Protein AF-A0A7Y9LDD2-F1 (afdb_monomer_lite)

Structure (mmCIF, N/CA/C/O backbone):
data_AF-A0A7Y9LDD2-F1
#
_entry.id   AF-A0A7Y9LDD2-F1
#
loop_
_atom_site.group_PDB
_atom_site.id
_atom_site.type_symbol
_atom_site.label_atom_id
_atom_site.label_alt_id
_atom_site.label_comp_id
_atom_site.label_asym_id
_atom_site.label_entity_id
_atom_site.label_seq_id
_atom_site.pdbx_PDB_ins_code
_atom_site.Cartn_x
_atom_site.Cartn_y
_atom_site.Cartn_z
_atom_site.occupancy
_atom_site.B_iso_or_equiv
_atom_site.auth_seq_id
_atom_site.auth_comp_id
_atom_site.auth_asym_id
_atom_site.auth_atom_id
_atom_site.pdbx_PDB_model_num
ATOM 1 N N . MET A 1 1 ? -40.915 -63.382 -22.129 1.00 34.09 1 MET A N 1
ATOM 2 C CA . MET A 1 1 ? -40.781 -64.691 -22.803 1.00 34.09 1 MET A CA 1
ATOM 3 C C . MET A 1 1 ? -39.495 -65.340 -22.331 1.00 34.09 1 MET A C 1
ATOM 5 O O . MET A 1 1 ? -38.570 -64.582 -22.106 1.00 34.09 1 MET A O 1
ATOM 9 N N . GLN A 1 2 ? -39.507 -66.670 -22.183 1.00 34.66 2 GLN A N 1
ATOM 10 C CA . GLN A 1 2 ? -38.387 -67.631 -22.250 1.00 34.66 2 GLN A CA 1
ATOM 11 C C . GLN A 1 2 ? -37.032 -67.274 -21.598 1.00 34.66 2 GLN A C 1
ATOM 13 O O . GLN A 1 2 ? -36.437 -66.256 -21.909 1.00 34.66 2 GLN A O 1
ATOM 18 N N . GLU A 1 3 ? -36.409 -68.108 -20.766 1.00 39.47 3 GLU A N 1
ATOM 19 C CA . GLU A 1 3 ? -36.768 -69.385 -20.114 1.00 39.47 3 GLU A CA 1
ATOM 20 C C . GLU A 1 3 ? -35.786 -69.539 -18.904 1.00 39.47 3 GLU A C 1
ATOM 22 O O . GLU A 1 3 ? -34.962 -68.657 -18.679 1.00 39.47 3 GLU A O 1
ATOM 27 N N . LEU A 1 4 ? -35.786 -70.545 -18.023 1.00 38.94 4 LEU A N 1
ATOM 28 C CA . LEU A 1 4 ? -36.406 -71.869 -18.070 1.00 38.94 4 LEU A CA 1
ATOM 29 C C . LEU A 1 4 ? -37.027 -72.250 -16.699 1.00 38.94 4 LEU A C 1
ATOM 31 O O . LEU A 1 4 ? -37.957 -71.597 -16.231 1.00 38.94 4 LEU A O 1
ATOM 35 N N . ARG A 1 5 ? -36.569 -73.349 -16.088 1.00 42.34 5 ARG A N 1
ATOM 36 C CA . ARG A 1 5 ? -37.028 -74.041 -14.862 1.00 42.34 5 ARG A CA 1
ATOM 37 C C . ARG A 1 5 ? -35.803 -74.786 -14.284 1.00 42.34 5 ARG A C 1
ATOM 39 O O . ARG A 1 5 ? -34.870 -75.036 -15.035 1.00 42.34 5 ARG A O 1
ATOM 46 N N . GLY A 1 6 ? -35.729 -75.235 -13.028 1.00 31.44 6 GLY A N 1
ATOM 47 C CA . GLY A 1 6 ? -36.711 -75.326 -11.937 1.00 31.44 6 GLY A CA 1
ATOM 48 C C . GLY A 1 6 ? -36.267 -76.395 -10.910 1.00 31.44 6 GLY A C 1
ATOM 49 O O . GLY A 1 6 ? -35.075 -76.677 -10.836 1.00 31.44 6 GLY A O 1
ATOM 50 N N . ARG A 1 7 ? -37.233 -77.049 -10.221 1.00 35.72 7 ARG A N 1
ATOM 51 C CA . ARG A 1 7 ? -37.098 -77.943 -9.024 1.00 35.72 7 ARG A CA 1
ATOM 52 C C . ARG A 1 7 ? -36.865 -77.133 -7.726 1.00 35.72 7 ARG A C 1
ATOM 54 O O . ARG A 1 7 ? -35.980 -76.298 -7.728 1.00 35.72 7 ARG A O 1
ATOM 61 N N . LEU A 1 8 ? -37.565 -77.269 -6.587 1.00 39.38 8 LEU A N 1
ATOM 62 C CA . LEU A 1 8 ? -38.713 -78.058 -6.061 1.00 39.38 8 LEU A CA 1
ATOM 63 C C . LEU A 1 8 ? -39.385 -77.205 -4.932 1.00 39.38 8 LEU A C 1
ATOM 65 O O . LEU A 1 8 ? -38.798 -76.215 -4.516 1.00 39.38 8 LEU A O 1
ATOM 69 N N . GLY A 1 9 ? -40.566 -77.487 -4.356 1.00 33.19 9 GLY A N 1
ATOM 70 C CA . GLY A 1 9 ? -41.577 -78.512 -4.655 1.00 33.19 9 GLY A CA 1
ATOM 71 C C . GLY A 1 9 ? -42.635 -78.703 -3.537 1.00 33.19 9 GLY A C 1
ATOM 72 O O . GLY A 1 9 ? -42.446 -79.558 -2.683 1.00 33.19 9 GLY A O 1
ATOM 73 N N . ARG A 1 10 ? -43.785 -77.999 -3.631 1.00 38.56 10 ARG A N 1
ATOM 74 C CA . ARG A 1 10 ? -45.000 -78.041 -2.756 1.00 38.56 10 ARG A CA 1
ATOM 75 C C . ARG A 1 10 ? -44.908 -77.421 -1.332 1.00 38.56 10 ARG A C 1
ATOM 77 O O . ARG A 1 10 ? -43.818 -77.314 -0.784 1.00 38.56 10 ARG A O 1
ATOM 84 N N . PRO A 1 11 ? -46.045 -76.945 -0.763 1.00 37.41 11 PRO A N 1
ATOM 85 C CA . PRO A 1 11 ? -46.070 -76.122 0.453 1.00 37.41 11 PRO A CA 1
ATOM 86 C C . PRO A 1 11 ? -46.258 -76.945 1.738 1.00 37.41 11 PRO A C 1
ATOM 88 O O . PRO A 1 11 ? -46.932 -77.974 1.725 1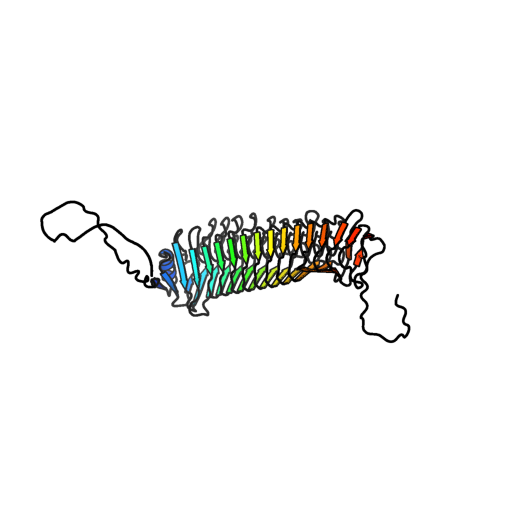.00 37.41 11 PRO A O 1
ATOM 91 N N . LEU A 1 12 ? -45.746 -76.436 2.863 1.00 34.31 12 LEU A N 1
ATOM 92 C CA . LEU A 1 12 ? -45.986 -76.981 4.203 1.00 34.31 12 LEU A CA 1
ATOM 93 C C . LEU A 1 12 ? -46.459 -75.887 5.168 1.00 34.31 12 LEU A C 1
ATOM 95 O O . LEU A 1 12 ? -46.076 -74.723 5.067 1.00 34.31 12 LEU A O 1
ATOM 99 N N . THR A 1 13 ? -47.384 -76.272 6.044 1.00 36.00 13 THR A N 1
ATOM 100 C CA . THR A 1 13 ? -48.327 -75.378 6.725 1.00 36.00 13 THR A CA 1
ATOM 101 C C . THR A 1 13 ? -47.868 -74.886 8.097 1.00 36.00 13 THR A C 1
ATOM 103 O O . THR A 1 13 ? -47.058 -75.506 8.778 1.00 36.00 13 THR A O 1
ATOM 106 N N . LEU A 1 14 ? -48.464 -73.769 8.516 1.00 32.91 14 LEU A N 1
ATOM 107 C CA . LEU A 1 14 ? -48.202 -73.055 9.764 1.00 32.91 14 LEU A CA 1
ATOM 108 C C . LEU A 1 14 ? -48.470 -73.888 11.043 1.00 32.91 14 LEU A C 1
ATOM 110 O O . LEU A 1 14 ? -49.419 -74.669 11.083 1.00 32.91 14 LEU A O 1
ATOM 114 N N . ARG A 1 15 ? -47.740 -73.542 12.122 1.00 34.16 15 ARG A N 1
ATOM 115 C CA . ARG A 1 15 ? -47.874 -73.943 13.551 1.00 34.16 15 ARG A CA 1
ATOM 116 C C . ARG A 1 15 ? -47.126 -75.209 14.019 1.00 34.16 15 ARG A C 1
ATOM 118 O O . ARG A 1 15 ? -47.707 -76.290 14.045 1.00 34.16 15 ARG A O 1
ATOM 125 N N . LYS A 1 16 ? -45.961 -75.010 14.664 1.00 34.34 16 LYS A N 1
ATOM 126 C CA . LYS A 1 16 ? -45.810 -75.122 16.142 1.00 34.34 16 LYS A CA 1
ATOM 127 C C . LYS A 1 16 ? -44.387 -74.783 16.651 1.00 34.34 16 LYS A C 1
ATOM 129 O O . LYS A 1 16 ? -43.424 -75.366 16.185 1.00 34.34 16 LYS A O 1
ATOM 134 N N . LEU A 1 17 ? -44.358 -73.963 17.712 1.00 31.88 17 LEU A N 1
ATOM 135 C CA . LEU A 1 17 ? -43.363 -73.875 18.805 1.00 31.88 17 LEU A CA 1
ATOM 136 C C . LEU A 1 17 ? -41.950 -73.272 18.549 1.00 31.88 17 LEU A C 1
ATOM 138 O O . LEU A 1 17 ? -41.304 -73.483 17.534 1.00 31.88 17 LEU A O 1
ATOM 142 N N . TRP A 1 18 ? -41.553 -72.459 19.536 1.00 28.06 18 TRP A N 1
ATOM 143 C CA . TRP A 1 18 ? -40.395 -71.556 19.724 1.00 28.06 18 TRP A CA 1
ATOM 144 C C . TRP A 1 18 ? -39.045 -72.241 20.071 1.00 28.06 18 TRP A C 1
ATOM 146 O O . TRP A 1 18 ? -39.078 -73.427 20.393 1.00 28.06 18 TRP A O 1
ATOM 156 N N . PRO A 1 19 ? -37.916 -71.500 20.264 1.00 45.41 19 PRO A N 1
ATOM 157 C CA . PRO A 1 19 ? -37.474 -70.200 19.705 1.00 45.41 19 PRO A CA 1
ATOM 158 C C . PRO A 1 19 ? -35.994 -70.222 19.199 1.00 45.41 19 PRO A C 1
ATOM 160 O O . PRO A 1 19 ? -35.376 -71.274 19.106 1.00 45.41 19 PRO A O 1
ATOM 163 N N . VAL A 1 20 ? -35.422 -69.018 18.996 1.00 29.47 20 VAL A N 1
ATOM 164 C CA . VAL A 1 20 ? -34.000 -68.623 18.795 1.00 29.47 20 VAL A CA 1
ATOM 165 C C . VAL A 1 20 ? -33.635 -68.249 17.352 1.00 29.47 20 VAL A C 1
ATOM 167 O O . VAL A 1 20 ? -33.119 -69.056 16.592 1.00 29.47 20 VAL A O 1
ATOM 170 N N . LEU A 1 21 ? -33.801 -66.965 17.014 1.00 30.72 21 LEU A N 1
ATOM 171 C CA . LEU A 1 21 ? -32.656 -66.049 16.884 1.00 30.72 21 LEU A CA 1
ATOM 172 C C . LEU A 1 21 ? -33.151 -64.593 16.873 1.00 30.72 21 LEU A C 1
ATOM 174 O O . LEU A 1 21 ? -34.070 -64.249 16.133 1.00 30.72 21 LEU A O 1
ATOM 178 N N . ALA A 1 22 ? -32.548 -63.741 17.700 1.00 30.97 22 ALA A N 1
ATOM 179 C CA . ALA A 1 22 ? -32.818 -62.309 17.704 1.00 30.97 22 ALA A CA 1
ATOM 180 C C . ALA A 1 22 ? -31.810 -61.583 16.803 1.00 30.97 22 ALA A C 1
ATOM 182 O O . ALA A 1 22 ? -30.605 -61.708 17.007 1.00 30.97 22 ALA A O 1
ATOM 183 N N . ALA A 1 23 ? -32.305 -60.787 15.858 1.00 31.83 23 ALA A N 1
ATOM 184 C CA . ALA A 1 23 ? -31.562 -59.704 15.220 1.00 31.83 23 ALA A CA 1
ATOM 185 C C . ALA A 1 23 ? -32.579 -58.647 14.767 1.00 31.83 23 ALA A C 1
ATOM 187 O O . ALA A 1 23 ? -33.417 -58.909 13.905 1.00 31.83 23 ALA A O 1
ATOM 188 N N . ALA A 1 24 ? -32.570 -57.482 15.412 1.00 30.17 24 ALA A N 1
ATOM 189 C CA . ALA A 1 24 ? -33.562 -56.441 15.173 1.00 30.17 24 ALA A CA 1
ATOM 190 C C . ALA A 1 24 ? -33.234 -55.625 13.913 1.00 30.17 24 ALA A C 1
ATOM 192 O O . ALA A 1 24 ? -32.124 -55.115 13.784 1.00 30.17 24 ALA A O 1
ATOM 193 N N . LEU A 1 25 ? -34.228 -55.408 13.046 1.00 30.27 25 LEU A N 1
ATOM 194 C CA . LEU A 1 25 ? -34.253 -54.249 12.151 1.00 30.27 25 LEU A CA 1
ATOM 195 C C . LEU A 1 25 ? -35.242 -53.225 12.715 1.00 30.27 25 LEU A C 1
ATOM 197 O O . LEU A 1 25 ? -36.439 -53.279 12.441 1.00 30.27 25 LEU A O 1
ATOM 201 N N . LEU A 1 26 ? -34.727 -52.293 13.517 1.00 32.34 26 LEU A N 1
ATOM 202 C CA . LEU A 1 26 ? -35.462 -51.096 13.911 1.00 32.34 26 LEU A CA 1
ATOM 203 C C . LEU A 1 26 ? -35.091 -49.974 12.931 1.00 32.34 26 LEU A C 1
ATOM 205 O O . LEU A 1 26 ? -34.050 -49.334 13.070 1.00 32.34 26 LEU A O 1
ATOM 209 N N . THR A 1 27 ? -35.916 -49.742 11.910 1.00 37.72 27 THR A N 1
ATOM 210 C CA . THR A 1 27 ? -35.737 -48.597 11.006 1.00 37.72 27 THR A CA 1
ATOM 211 C C . THR A 1 27 ? -36.179 -47.320 11.714 1.00 37.72 27 THR A C 1
ATOM 213 O O . THR A 1 27 ? -37.348 -46.936 11.651 1.00 37.72 27 THR A O 1
ATOM 216 N N . ALA A 1 28 ? -35.250 -46.661 12.406 1.00 37.09 28 ALA A N 1
ATOM 217 C CA . ALA A 1 28 ? -35.477 -45.330 12.950 1.00 37.09 28 ALA A CA 1
ATOM 218 C C . ALA A 1 28 ? -35.591 -44.321 11.796 1.00 37.09 28 ALA A C 1
ATOM 220 O O . ALA A 1 28 ? -34.595 -43.975 11.161 1.00 37.09 28 ALA A O 1
ATOM 221 N N . ALA A 1 29 ? -36.806 -43.846 11.522 1.00 35.34 29 ALA A N 1
ATOM 222 C CA . ALA A 1 29 ? -37.019 -42.720 10.625 1.00 35.34 29 ALA A CA 1
ATOM 223 C C . ALA A 1 29 ? -36.535 -41.436 11.317 1.00 35.34 29 ALA A C 1
ATOM 225 O O . ALA A 1 29 ? -37.222 -40.887 12.178 1.00 35.34 29 ALA A O 1
ATOM 226 N N . TRP A 1 30 ? -35.339 -40.967 10.955 1.00 33.81 30 TRP A N 1
ATOM 227 C CA . TRP A 1 30 ? -34.840 -39.664 11.389 1.00 33.81 30 TRP A CA 1
ATOM 228 C C . TRP A 1 30 ? -35.627 -38.570 10.666 1.00 33.81 30 TRP A C 1
ATOM 230 O O . TRP A 1 30 ? -35.305 -38.193 9.539 1.00 33.81 30 TRP A O 1
ATOM 240 N N . ILE A 1 31 ? -36.669 -38.055 11.320 1.00 42.62 31 ILE A N 1
ATOM 241 C CA . ILE A 1 31 ? -37.294 -36.796 10.921 1.00 42.62 31 ILE A CA 1
ATOM 242 C C . ILE A 1 31 ? -36.278 -35.695 11.230 1.00 42.62 31 ILE A C 1
ATOM 244 O O . ILE A 1 31 ? -36.162 -35.245 12.369 1.00 42.62 31 ILE A O 1
ATOM 248 N N . ILE A 1 32 ? -35.528 -35.278 10.210 1.00 44.50 32 ILE A N 1
ATOM 249 C CA . ILE A 1 32 ? -34.718 -34.063 10.272 1.00 44.50 32 ILE A CA 1
ATOM 250 C C . ILE A 1 32 ? -35.699 -32.890 10.272 1.00 44.50 32 ILE A C 1
ATOM 252 O O . ILE A 1 32 ? -36.109 -32.397 9.222 1.00 44.50 32 ILE A O 1
ATOM 256 N N . LEU A 1 33 ? -36.106 -32.465 11.467 1.00 42.22 33 LEU A N 1
ATOM 257 C CA . LEU A 1 33 ? -36.669 -31.135 11.646 1.00 42.22 33 LEU A CA 1
ATOM 258 C C . LEU A 1 33 ? -35.574 -30.133 11.246 1.00 42.22 33 LEU A C 1
ATOM 260 O O . LEU A 1 33 ? -34.452 -30.259 11.748 1.00 42.22 33 LEU A O 1
ATOM 264 N N . PRO A 1 34 ? -35.845 -29.162 10.354 1.00 44.84 34 PRO A N 1
ATOM 265 C CA . PRO A 1 34 ? -34.899 -28.080 10.136 1.00 44.84 34 PRO A CA 1
ATOM 266 C C . PRO A 1 34 ? -34.687 -27.377 11.477 1.00 44.84 34 PRO A C 1
ATOM 268 O O . PRO A 1 34 ? -35.655 -27.081 12.181 1.00 44.84 34 PRO A O 1
ATOM 271 N N . ALA A 1 35 ? -33.429 -27.137 11.845 1.00 37.84 35 ALA A N 1
ATOM 272 C CA . ALA A 1 35 ? -33.131 -26.350 13.030 1.00 37.84 35 ALA A CA 1
ATOM 273 C C . ALA A 1 35 ? -33.795 -24.977 12.864 1.00 37.84 35 ALA A C 1
ATOM 275 O O . ALA A 1 35 ? -33.492 -24.255 11.911 1.00 37.84 35 ALA A O 1
ATOM 276 N N . SER A 1 36 ? -34.722 -24.640 13.764 1.00 41.97 36 SER A N 1
ATOM 277 C CA . SER A 1 36 ? -35.306 -23.301 13.817 1.00 41.97 36 SER A CA 1
ATOM 278 C C . SER A 1 36 ? -34.171 -22.277 13.865 1.00 41.97 36 SER A C 1
ATOM 280 O O . SER A 1 36 ? -33.207 -22.509 14.602 1.00 41.97 36 SER A O 1
ATOM 282 N N . PRO A 1 37 ? -34.251 -21.158 13.122 1.00 47.28 37 PRO A N 1
ATOM 283 C CA . PRO A 1 37 ? -33.231 -20.126 13.209 1.00 47.28 37 PRO A CA 1
ATOM 284 C C . PRO A 1 37 ? -33.139 -19.661 14.661 1.00 47.28 37 PRO A C 1
ATOM 286 O O . PRO A 1 37 ? -34.115 -19.160 15.226 1.00 47.28 37 PRO A O 1
ATOM 289 N N . VAL A 1 38 ? -31.973 -19.862 15.275 1.00 46.44 38 VAL A N 1
ATOM 290 C CA . VAL A 1 38 ? -31.683 -19.324 16.601 1.00 46.44 38 VAL A CA 1
ATOM 291 C C . VAL A 1 38 ? -31.634 -17.811 16.439 1.00 46.44 38 VAL A C 1
ATOM 293 O O . VAL A 1 38 ? -30.690 -17.270 15.866 1.00 46.44 38 VAL A O 1
ATOM 296 N N . ILE A 1 39 ? -32.684 -17.127 16.894 1.00 55.47 39 ILE A N 1
ATOM 297 C CA . ILE A 1 39 ? -32.680 -15.670 16.985 1.00 55.47 39 ILE A CA 1
ATOM 298 C C . ILE A 1 39 ? -31.628 -15.317 18.036 1.00 55.47 39 ILE A C 1
ATOM 300 O O . ILE A 1 39 ? -31.827 -15.583 19.221 1.00 55.47 39 ILE A O 1
ATOM 304 N N . ALA A 1 40 ? -30.502 -14.761 17.586 1.00 62.97 40 ALA A N 1
ATOM 305 C CA . ALA A 1 40 ? -29.425 -14.317 18.461 1.00 62.97 40 ALA A CA 1
ATOM 306 C C . ALA A 1 40 ? -29.975 -13.332 19.505 1.00 62.97 40 ALA A C 1
ATOM 308 O O . ALA A 1 40 ? -30.719 -12.403 19.167 1.00 62.97 40 ALA A O 1
ATOM 309 N N . ALA A 1 41 ? -29.627 -13.541 20.775 1.00 83.12 41 ALA A N 1
ATOM 310 C CA . ALA A 1 41 ? -30.179 -12.754 21.871 1.00 83.12 41 ALA A CA 1
ATOM 311 C C . ALA A 1 41 ? -29.767 -11.279 21.720 1.00 83.12 41 ALA A C 1
ATOM 313 O O . ALA A 1 41 ? -28.581 -10.964 21.663 1.00 83.12 41 ALA A O 1
ATOM 314 N N . THR A 1 42 ? -30.731 -10.361 21.638 1.00 90.50 42 THR A N 1
ATOM 315 C CA . THR A 1 42 ? -30.432 -8.924 21.533 1.00 90.50 42 THR A CA 1
ATOM 316 C C . THR A 1 42 ? -30.332 -8.313 22.927 1.00 90.50 42 THR A C 1
ATOM 318 O O . THR A 1 42 ? -31.253 -8.450 23.728 1.00 90.50 42 THR A O 1
ATOM 321 N N . THR A 1 43 ? -29.225 -7.625 23.199 1.00 96.00 43 THR A N 1
ATOM 322 C CA . THR A 1 43 ? -29.043 -6.746 24.359 1.00 96.00 43 THR A CA 1
ATOM 323 C C . THR A 1 43 ? -29.097 -5.308 23.867 1.00 96.00 43 THR A C 1
ATOM 325 O O . THR A 1 43 ? -28.219 -4.877 23.121 1.00 96.00 43 THR A O 1
ATOM 328 N N . GLU A 1 44 ? -30.140 -4.584 24.252 1.00 96.88 44 GLU A N 1
ATOM 329 C CA . GLU A 1 44 ? -30.282 -3.156 23.968 1.00 96.88 44 GLU A CA 1
ATOM 330 C C . GLU A 1 44 ? -29.464 -2.335 24.972 1.00 96.88 44 GLU A C 1
ATOM 332 O O . GLU A 1 44 ? -29.470 -2.639 26.166 1.00 96.88 44 GLU A O 1
ATOM 337 N N . VAL A 1 45 ? -28.743 -1.320 24.488 1.00 98.06 45 VAL A N 1
ATOM 338 C CA . VAL A 1 45 ? -27.908 -0.433 25.311 1.00 98.06 45 VAL A CA 1
ATOM 339 C C . VAL A 1 45 ? -28.091 1.028 24.891 1.00 98.06 45 VAL A C 1
ATOM 341 O O . VAL A 1 45 ? -28.018 1.352 23.704 1.00 98.06 45 VAL A O 1
ATOM 344 N N . GLY A 1 46 ? -28.320 1.911 25.866 1.00 97.81 46 GLY A N 1
ATOM 345 C CA . GLY A 1 46 ? -28.497 3.353 25.656 1.00 97.81 46 GLY A CA 1
ATOM 346 C C . GLY A 1 46 ? -27.478 4.218 26.405 1.00 97.81 46 GLY A C 1
ATOM 347 O O . GLY A 1 46 ? -27.497 5.440 26.274 1.00 97.81 46 GLY A O 1
ATOM 348 N N . THR A 1 47 ? -26.589 3.613 27.198 1.00 98.31 47 THR A N 1
ATOM 349 C CA . THR A 1 47 ? -25.603 4.316 28.035 1.00 98.31 47 THR A CA 1
ATOM 350 C C . THR A 1 47 ? -24.209 3.666 27.991 1.00 98.31 47 THR A C 1
ATOM 352 O O . THR A 1 47 ? -24.098 2.467 27.713 1.00 98.31 47 THR A O 1
ATOM 355 N N . PRO A 1 48 ? -23.127 4.405 28.324 1.00 98.31 48 PRO A N 1
ATOM 356 C CA . PRO A 1 48 ? -21.767 3.856 28.398 1.00 98.31 48 PRO A CA 1
ATOM 357 C C . PRO A 1 48 ? -21.633 2.622 29.302 1.00 98.31 48 PRO A C 1
ATOM 359 O O . PRO A 1 48 ? -20.982 1.650 28.926 1.00 98.31 48 PRO A O 1
ATOM 362 N N . GLY A 1 49 ? -22.281 2.633 30.473 1.00 97.94 49 GLY A N 1
ATOM 363 C CA . GLY A 1 49 ? -22.220 1.525 31.433 1.00 97.94 49 GLY A CA 1
ATOM 364 C C . GLY A 1 49 ? -22.957 0.269 30.961 1.00 97.94 49 GLY A C 1
ATOM 365 O O . GLY A 1 49 ? -22.470 -0.843 31.155 1.00 97.94 49 GLY A O 1
ATOM 366 N N . GLU A 1 50 ? -24.102 0.423 30.289 1.00 98.19 50 GLU A N 1
ATOM 367 C CA . GLU A 1 50 ? -24.807 -0.705 29.663 1.00 98.19 50 GLU A CA 1
ATOM 368 C C . GLU A 1 50 ? -23.985 -1.307 28.519 1.00 98.19 50 GLU A C 1
ATOM 370 O O . GLU A 1 50 ? -23.868 -2.529 28.431 1.00 98.19 50 GLU A O 1
ATOM 375 N N . LEU A 1 51 ? -23.365 -0.461 27.687 1.00 98.31 51 LEU A N 1
ATOM 376 C CA . LEU A 1 51 ? -22.478 -0.888 26.605 1.00 98.31 51 LEU A CA 1
ATOM 377 C C . LEU A 1 51 ? -21.276 -1.683 27.144 1.00 98.31 51 LEU A C 1
ATOM 379 O O . LEU A 1 51 ? -21.011 -2.784 26.657 1.00 98.31 51 LEU A O 1
ATOM 383 N N . ALA A 1 52 ? -20.593 -1.177 28.176 1.00 97.62 52 ALA A N 1
ATOM 384 C CA . ALA A 1 52 ? -19.478 -1.868 28.827 1.00 97.62 52 ALA A CA 1
ATOM 385 C C . ALA A 1 52 ? -19.914 -3.225 29.408 1.00 97.62 52 ALA A C 1
ATOM 387 O O . ALA A 1 52 ? -19.309 -4.262 29.119 1.00 97.62 52 ALA A O 1
ATOM 388 N N . ALA A 1 53 ? -21.025 -3.247 30.152 1.00 97.25 53 ALA A N 1
ATOM 389 C CA . ALA A 1 53 ? -21.565 -4.458 30.762 1.00 97.25 53 ALA A CA 1
ATOM 390 C C . ALA A 1 53 ? -22.054 -5.499 29.736 1.00 97.25 53 ALA A C 1
ATOM 392 O O . ALA A 1 53 ? -21.994 -6.700 30.017 1.00 97.25 53 ALA A O 1
ATOM 393 N N . ALA A 1 54 ? -22.537 -5.065 28.568 1.00 97.38 54 ALA A N 1
ATOM 394 C CA . ALA A 1 54 ? -22.920 -5.943 27.465 1.00 97.38 54 ALA A CA 1
ATOM 395 C C . ALA A 1 54 ? -21.685 -6.549 26.777 1.00 97.38 54 ALA A C 1
ATOM 397 O O . ALA A 1 54 ? -21.619 -7.766 26.600 1.00 97.38 54 ALA A O 1
ATOM 398 N N . PHE A 1 55 ? -20.670 -5.733 26.470 1.00 97.12 55 PHE A N 1
ATOM 399 C CA . PHE A 1 55 ? -19.405 -6.197 25.887 1.00 97.12 55 PHE A CA 1
ATOM 400 C C . PHE A 1 55 ? -18.663 -7.178 26.806 1.00 97.12 55 PHE A C 1
ATOM 402 O O . PHE A 1 55 ? -18.273 -8.257 26.359 1.00 97.12 55 PHE A O 1
ATOM 409 N N . GLY A 1 56 ? -18.566 -6.879 28.106 1.00 95.12 56 GLY A N 1
ATOM 410 C CA . GLY A 1 56 ? -17.930 -7.756 29.097 1.00 95.12 56 GLY A CA 1
ATOM 411 C C . GLY A 1 56 ? -18.621 -9.115 29.297 1.00 95.12 56 GLY A C 1
ATOM 412 O O . GLY A 1 56 ? -18.022 -10.034 29.858 1.00 95.12 56 GLY A O 1
ATOM 413 N N . LYS A 1 57 ? -19.866 -9.271 28.823 1.00 93.38 57 LYS A N 1
ATOM 414 C CA . LYS A 1 57 ? -20.644 -10.525 28.856 1.00 93.38 57 LYS A CA 1
ATOM 415 C C . LYS A 1 57 ? -20.793 -11.193 27.487 1.00 93.38 57 LYS A C 1
ATOM 417 O O . LYS A 1 57 ? -21.351 -12.289 27.425 1.00 93.38 57 LYS A O 1
ATOM 422 N N . ALA A 1 58 ? -20.318 -10.560 26.415 1.00 91.38 58 ALA A N 1
ATOM 423 C CA . ALA A 1 58 ? -20.474 -11.057 25.056 1.00 91.38 58 ALA A CA 1
ATOM 424 C C . ALA A 1 58 ? -19.864 -12.461 24.895 1.00 91.38 58 ALA A C 1
ATOM 426 O O . ALA A 1 58 ? -18.850 -12.800 25.513 1.00 91.38 58 ALA A O 1
ATOM 427 N N . ASN A 1 59 ? -20.508 -13.309 24.093 1.00 87.50 59 ASN A N 1
ATOM 428 C CA . ASN A 1 59 ? -20.132 -14.714 23.939 1.00 87.50 59 ASN A CA 1
ATOM 429 C C . ASN A 1 59 ? -20.352 -15.298 22.532 1.00 87.50 59 ASN A C 1
ATOM 431 O O . ASN A 1 59 ? -20.173 -16.501 22.373 1.00 87.50 59 ASN A O 1
ATOM 435 N N . GLY A 1 60 ? -20.700 -14.473 21.541 1.00 81.69 60 GLY A N 1
ATOM 436 C CA . GLY A 1 60 ? -21.038 -14.879 20.170 1.00 81.69 60 GLY A CA 1
ATOM 437 C C . GLY A 1 60 ? -22.519 -15.199 19.925 1.00 81.69 60 GLY A C 1
ATOM 438 O O . GLY A 1 60 ? -22.972 -15.108 18.789 1.00 81.69 60 GLY A O 1
ATOM 439 N N . ASP A 1 61 ? -23.310 -15.482 20.966 1.00 81.88 61 ASP A N 1
ATOM 440 C CA . ASP A 1 61 ? -24.709 -15.930 20.818 1.00 81.88 61 ASP A CA 1
ATOM 441 C C . ASP A 1 61 ? -25.724 -14.770 20.684 1.00 81.88 61 ASP A C 1
ATOM 443 O O . ASP A 1 61 ? -26.943 -14.980 20.685 1.00 81.88 61 ASP A O 1
ATOM 447 N N . GLY A 1 62 ? -25.243 -13.524 20.617 1.00 89.50 62 GLY A N 1
ATOM 448 C CA . GLY A 1 62 ? -26.070 -12.331 20.777 1.00 89.50 62 GLY A CA 1
ATOM 449 C C . GLY A 1 62 ? -25.526 -11.060 20.130 1.00 89.50 62 GLY A C 1
ATOM 450 O O . GLY A 1 62 ? -24.383 -10.988 19.684 1.00 89.50 62 GLY A O 1
ATOM 451 N N . VAL A 1 63 ? -26.390 -10.047 20.089 1.00 96.31 63 VAL A N 1
ATOM 452 C CA . VAL A 1 63 ? -26.177 -8.746 19.444 1.00 96.31 63 VAL A CA 1
ATOM 453 C C . VAL A 1 63 ? -26.271 -7.646 20.495 1.00 96.31 63 VAL A C 1
ATOM 455 O O . VAL A 1 63 ? -27.287 -7.543 21.178 1.00 96.31 63 VAL A O 1
ATOM 458 N N . VAL A 1 64 ? -25.249 -6.801 20.592 1.00 97.94 64 VAL A N 1
ATOM 459 C CA . VAL A 1 64 ? -25.288 -5.547 21.351 1.00 97.94 64 VAL A CA 1
ATOM 460 C C . VAL A 1 64 ? -25.818 -4.466 20.413 1.00 97.94 64 VAL A C 1
ATOM 462 O O . VAL A 1 64 ? -25.144 -4.103 19.450 1.00 97.94 64 VAL A O 1
ATOM 465 N N . ARG A 1 65 ? -27.044 -3.997 20.653 1.00 97.88 65 ARG A N 1
ATOM 466 C CA . ARG A 1 65 ? -27.756 -3.039 19.798 1.00 97.88 65 ARG A CA 1
ATOM 467 C C . ARG A 1 65 ? -27.868 -1.685 20.485 1.00 97.88 65 ARG A C 1
ATOM 469 O O . ARG A 1 65 ? -28.344 -1.617 21.617 1.00 97.88 65 ARG A O 1
ATOM 476 N N . LEU A 1 66 ? -27.487 -0.621 19.786 1.00 98.62 66 LEU A N 1
ATOM 477 C CA . LEU A 1 66 ? -27.656 0.742 20.286 1.00 98.62 66 LEU A CA 1
ATOM 478 C C . LEU A 1 66 ? -29.129 1.174 20.220 1.00 98.62 66 LEU A C 1
ATOM 480 O O . LEU A 1 66 ? -29.820 0.903 19.236 1.00 98.62 66 LEU A O 1
ATOM 484 N N . THR A 1 67 ? -29.602 1.871 21.250 1.00 98.38 67 THR A N 1
ATOM 485 C CA . THR A 1 67 ? -30.935 2.514 21.276 1.00 98.38 67 THR A CA 1
ATOM 486 C C . THR A 1 67 ? -30.872 4.035 21.430 1.00 98.38 67 THR A C 1
ATOM 488 O O . THR A 1 67 ? -31.903 4.708 21.454 1.00 98.38 67 THR A O 1
ATOM 491 N N . ALA A 1 68 ? -29.659 4.576 21.540 1.00 98.44 68 ALA A N 1
ATOM 492 C CA . ALA A 1 68 ? -29.349 5.994 21.601 1.00 98.44 68 ALA A CA 1
ATOM 493 C C . ALA A 1 68 ? -27.911 6.225 21.114 1.00 98.44 68 ALA A C 1
ATOM 495 O O . ALA A 1 68 ? -27.117 5.284 21.017 1.00 98.44 68 ALA A O 1
ATOM 496 N N . ASP A 1 69 ? -27.564 7.486 20.867 1.00 98.81 69 ASP A N 1
ATOM 497 C CA . ASP A 1 69 ? -26.174 7.883 20.655 1.00 98.81 69 ASP A CA 1
ATOM 498 C C . ASP A 1 69 ? -25.408 7.804 21.986 1.00 98.81 69 ASP A C 1
ATOM 500 O O . ASP A 1 69 ? -25.879 8.285 23.019 1.00 98.81 69 ASP A O 1
ATOM 504 N N . ILE A 1 70 ? -24.214 7.209 21.972 1.00 98.81 70 ILE A N 1
ATOM 505 C CA . ILE A 1 70 ? -23.399 6.958 23.166 1.00 98.81 70 ILE A CA 1
ATOM 506 C C . ILE A 1 70 ? -22.025 7.609 22.996 1.00 98.81 70 ILE A C 1
ATOM 508 O O . ILE A 1 70 ? -21.350 7.435 21.984 1.00 98.81 70 ILE A O 1
ATOM 512 N N . THR A 1 71 ? -21.576 8.331 24.023 1.00 98.69 71 THR A N 1
ATOM 513 C CA . THR A 1 71 ? -20.195 8.822 24.132 1.00 98.69 71 THR A CA 1
ATOM 514 C C . THR A 1 71 ? -19.544 8.217 25.366 1.00 98.69 71 THR A C 1
ATOM 516 O O . THR A 1 71 ? -20.015 8.433 26.479 1.00 98.69 71 THR A O 1
ATOM 519 N N . VAL A 1 72 ? -18.466 7.466 25.157 1.00 98.62 72 VAL A N 1
ATOM 520 C CA . VAL A 1 72 ? -17.627 6.858 26.190 1.00 98.62 72 VAL A CA 1
ATOM 521 C C . VAL A 1 72 ? -16.310 7.626 26.249 1.00 98.62 72 VAL A C 1
ATOM 523 O O . VAL A 1 72 ? -15.602 7.760 25.249 1.00 98.62 72 VAL A O 1
ATOM 526 N N . THR A 1 73 ? -15.987 8.151 27.421 1.00 97.81 73 THR A N 1
ATOM 527 C CA . THR A 1 73 ? -14.800 8.968 27.681 1.00 97.81 73 THR A CA 1
ATOM 528 C C . THR A 1 73 ? -13.691 8.144 28.335 1.00 97.81 73 THR A C 1
ATOM 530 O O . THR A 1 73 ? -13.937 7.086 28.910 1.00 97.81 73 THR A O 1
ATOM 533 N N . ALA A 1 74 ? -12.465 8.673 28.358 1.00 95.44 74 ALA A N 1
ATOM 534 C CA . ALA A 1 74 ? -11.339 8.025 29.039 1.00 95.44 74 ALA A CA 1
ATOM 535 C C . ALA A 1 74 ? -11.540 7.838 30.565 1.00 95.44 74 ALA A C 1
ATOM 537 O O . ALA A 1 74 ? -10.774 7.107 31.194 1.00 95.44 74 ALA A O 1
ATOM 538 N N . THR A 1 75 ? -12.541 8.491 31.174 1.00 96.31 75 THR A N 1
ATOM 539 C CA . THR A 1 75 ? -12.901 8.315 32.593 1.00 96.31 75 THR A CA 1
ATOM 540 C C . THR A 1 75 ? -13.929 7.215 32.852 1.00 96.31 75 THR A C 1
ATOM 542 O O . THR A 1 75 ? -14.039 6.776 33.999 1.00 96.31 75 THR A O 1
ATOM 545 N N . ASP A 1 76 ? -14.633 6.745 31.820 1.00 97.06 76 ASP A N 1
ATOM 546 C CA . ASP A 1 76 ? -15.631 5.676 31.914 1.00 97.06 76 ASP A CA 1
ATOM 547 C C . ASP A 1 76 ? -14.977 4.279 31.999 1.00 97.06 76 ASP A C 1
ATOM 549 O O . ASP A 1 76 ? -13.750 4.135 32.085 1.00 97.06 76 ASP A O 1
ATOM 553 N N . GLU A 1 77 ? -15.797 3.227 32.024 1.00 96.00 77 GLU A N 1
ATOM 554 C CA . GLU A 1 77 ? -15.335 1.842 31.899 1.00 96.00 77 GLU A CA 1
ATOM 555 C C . GLU A 1 77 ? -14.925 1.537 30.447 1.00 96.00 77 GLU A C 1
ATOM 557 O O . GLU A 1 77 ? -15.565 1.983 29.494 1.00 96.00 77 GLU A O 1
ATOM 562 N N . ALA A 1 78 ? -13.839 0.782 30.265 1.00 95.62 78 ALA A N 1
ATOM 563 C CA . ALA A 1 78 ? -13.318 0.468 28.939 1.00 95.62 78 ALA A CA 1
ATOM 564 C C . ALA A 1 78 ? -14.240 -0.511 28.190 1.00 95.62 78 ALA A C 1
ATOM 566 O O . ALA A 1 78 ? -14.538 -1.599 28.685 1.00 95.62 78 ALA A O 1
ATOM 567 N N . ILE A 1 79 ? -14.637 -0.165 26.961 1.00 98.00 79 ILE A N 1
ATOM 568 C CA . ILE A 1 79 ? -15.434 -1.061 26.114 1.00 98.00 79 ILE A CA 1
ATOM 569 C C . ILE A 1 79 ? -14.502 -2.112 25.511 1.00 98.00 79 ILE A C 1
ATOM 571 O O . ILE A 1 79 ? -13.667 -1.798 24.662 1.00 98.00 79 ILE A O 1
ATOM 575 N N . MET A 1 80 ? -14.618 -3.361 25.963 1.00 96.81 80 MET A N 1
ATOM 576 C CA . MET A 1 80 ? -13.682 -4.429 25.611 1.00 96.81 80 MET A CA 1
ATOM 577 C C . MET A 1 80 ? -14.386 -5.778 25.466 1.00 96.81 80 MET A C 1
ATOM 579 O O . MET A 1 80 ? -15.126 -6.203 26.351 1.00 96.81 80 MET A O 1
ATOM 583 N N . VAL A 1 81 ? -14.107 -6.488 24.372 1.00 97.62 81 VAL A N 1
ATOM 584 C CA . VAL A 1 81 ? -14.499 -7.893 24.204 1.00 97.62 81 VAL A CA 1
ATOM 585 C C . VAL A 1 81 ? -13.523 -8.775 24.999 1.00 97.62 81 VAL A C 1
ATOM 587 O O . VAL A 1 81 ? -12.313 -8.685 24.771 1.00 97.62 81 VAL A O 1
ATOM 590 N N . PRO A 1 82 ? -13.983 -9.647 25.916 1.00 95.75 82 PRO A N 1
ATOM 591 C CA . PRO A 1 82 ? -13.084 -10.533 26.652 1.00 95.75 82 PRO A CA 1
ATOM 592 C C . PRO A 1 82 ? -12.352 -11.523 25.730 1.00 95.75 82 PRO A C 1
ATOM 594 O O . PRO A 1 82 ? -12.902 -12.009 24.741 1.00 95.75 82 PRO A O 1
ATOM 597 N N . ALA A 1 83 ? -11.113 -11.881 26.073 1.00 94.94 83 ALA A N 1
ATOM 598 C CA . ALA A 1 83 ? -10.343 -12.858 25.304 1.00 94.94 83 ALA A CA 1
ATOM 599 C C . ALA A 1 83 ? -11.069 -14.219 25.234 1.00 94.94 83 ALA A C 1
ATOM 601 O O . ALA A 1 83 ? -11.542 -14.745 26.243 1.00 94.94 83 ALA A O 1
ATOM 602 N N . GLY A 1 84 ? -11.150 -14.804 24.036 1.00 94.50 84 GLY A N 1
ATOM 603 C CA . GLY A 1 84 ? -11.905 -16.035 23.780 1.00 94.50 84 GLY A CA 1
ATOM 604 C C . GLY A 1 84 ? -13.418 -15.840 23.619 1.00 94.50 84 GLY A C 1
ATOM 605 O O . GLY A 1 84 ? -14.144 -16.833 23.624 1.00 94.50 84 GLY A O 1
ATOM 606 N N . ARG A 1 85 ? -13.903 -14.597 23.498 1.00 96.69 85 ARG A N 1
ATOM 607 C CA . ARG A 1 85 ? -15.310 -14.256 23.238 1.00 96.69 85 ARG A CA 1
ATOM 608 C C . ARG A 1 85 ? -15.486 -13.526 21.909 1.00 96.69 85 ARG A C 1
ATOM 610 O O . ARG A 1 85 ? -14.536 -12.962 21.371 1.00 96.69 85 ARG A O 1
ATOM 617 N N . GLU A 1 86 ? -16.720 -13.510 21.416 1.00 97.19 86 GLU A N 1
ATOM 618 C CA . GLU A 1 86 ? -17.142 -12.710 20.265 1.00 97.19 86 GLU A CA 1
ATOM 619 C C . GLU A 1 86 ? -18.247 -11.725 20.673 1.00 97.19 86 GLU A C 1
ATOM 621 O O . GLU A 1 86 ? -19.136 -12.077 21.452 1.00 97.19 86 GLU A O 1
ATOM 626 N N . ALA A 1 87 ? -18.189 -10.503 20.144 1.00 97.94 87 ALA A N 1
ATOM 627 C CA . ALA A 1 87 ? -19.242 -9.499 20.253 1.00 97.94 87 ALA A CA 1
ATOM 628 C C . ALA A 1 87 ? -19.724 -9.072 18.862 1.00 97.94 87 ALA A C 1
ATOM 630 O O . ALA A 1 87 ? -18.916 -8.843 17.960 1.00 97.94 87 ALA A O 1
ATOM 631 N N . VAL A 1 88 ? -21.039 -8.915 18.709 1.00 98.00 88 VAL A N 1
ATOM 632 C CA . VAL A 1 88 ? -21.664 -8.345 17.510 1.00 98.00 88 VAL A CA 1
ATOM 633 C C . VAL A 1 88 ? -22.282 -7.006 17.892 1.00 98.00 88 VAL A C 1
ATOM 635 O O . VAL A 1 88 ? -23.278 -6.976 18.611 1.00 98.00 88 VAL A O 1
ATOM 638 N N . LEU A 1 89 ? -21.681 -5.911 17.437 1.00 98.38 89 LEU A N 1
ATOM 639 C CA . LEU A 1 89 ? -22.173 -4.549 17.616 1.00 98.38 89 LEU A CA 1
ATOM 640 C C . LEU A 1 89 ? -23.072 -4.169 16.440 1.00 98.38 89 LEU A C 1
ATOM 642 O O . LEU A 1 89 ? -22.642 -4.218 15.288 1.00 98.38 89 LEU A O 1
ATOM 646 N N . ASP A 1 90 ? -24.295 -3.750 16.744 1.00 98.44 90 ASP A N 1
ATOM 647 C CA . ASP A 1 90 ? -25.252 -3.205 15.787 1.00 98.44 90 ASP A CA 1
ATOM 648 C C . ASP A 1 90 ? -25.520 -1.735 16.124 1.00 98.44 90 ASP A C 1
ATOM 650 O O . ASP A 1 90 ? -26.115 -1.427 17.159 1.00 98.44 90 ASP A O 1
ATOM 654 N N . LEU A 1 91 ? -25.025 -0.834 15.272 1.00 98.62 91 LEU A N 1
ATOM 655 C CA . LEU A 1 91 ? -25.104 0.615 15.469 1.00 98.62 91 LEU A CA 1
ATOM 656 C C . LEU A 1 91 ? -26.520 1.168 15.281 1.00 98.62 91 LEU A C 1
ATOM 658 O O . LEU A 1 91 ? -26.803 2.239 15.803 1.00 98.62 91 LEU A O 1
ATOM 662 N N . THR A 1 92 ? -27.388 0.478 14.528 1.00 97.81 92 THR A N 1
ATOM 663 C CA . THR A 1 92 ? -28.807 0.850 14.340 1.00 97.81 92 THR A CA 1
ATOM 664 C C . THR A 1 92 ? -29.065 2.338 14.050 1.00 97.81 92 THR A C 1
ATOM 666 O O . THR A 1 92 ? -30.018 2.923 14.556 1.00 97.81 92 THR A O 1
ATOM 669 N N . GLY A 1 93 ? -28.246 2.958 13.197 1.00 98.19 93 GLY A N 1
ATOM 670 C CA . GLY A 1 93 ? -28.376 4.378 12.844 1.00 98.19 93 GLY A CA 1
ATOM 671 C C . GLY A 1 93 ? -27.824 5.379 13.871 1.00 98.19 93 GLY A C 1
ATOM 672 O O . GLY A 1 93 ? -27.825 6.576 13.593 1.00 98.19 93 GLY A O 1
ATOM 673 N N . HIS A 1 94 ? -27.322 4.919 15.020 1.00 98.81 94 HIS A N 1
ATOM 674 C CA . HIS A 1 94 ? -26.803 5.757 16.104 1.00 98.81 94 HIS A CA 1
ATOM 675 C C . HIS A 1 94 ? -25.305 6.061 15.994 1.00 98.81 94 HIS A C 1
ATOM 677 O O . HIS A 1 94 ? -24.536 5.355 15.333 1.00 98.81 94 HIS A O 1
ATOM 683 N N . ALA A 1 95 ? -24.881 7.118 16.686 1.00 98.81 95 ALA A N 1
ATOM 684 C CA . ALA A 1 95 ? -23.481 7.482 16.857 1.00 98.81 95 ALA A CA 1
ATOM 685 C C . ALA A 1 95 ? -22.894 6.896 18.151 1.00 98.81 95 ALA A C 1
ATOM 687 O O . ALA A 1 95 ? -23.369 7.172 19.249 1.00 98.81 95 ALA A O 1
ATOM 688 N N . LEU A 1 96 ? -21.804 6.140 18.028 1.00 98.88 96 LEU A N 1
ATOM 689 C CA . LEU A 1 96 ? -20.995 5.646 19.137 1.00 98.88 96 LEU A CA 1
ATOM 690 C C . LEU A 1 96 ? -19.600 6.268 19.071 1.00 98.88 96 LEU A C 1
ATOM 692 O O . LEU A 1 96 ? -18.819 5.964 18.173 1.00 98.88 96 LEU A O 1
ATOM 696 N N . THR A 1 97 ? -19.271 7.127 20.030 1.00 98.88 97 THR A N 1
ATOM 697 C CA . THR A 1 97 ? -17.924 7.695 20.189 1.00 98.88 97 THR A CA 1
ATOM 698 C C . THR A 1 97 ? -17.246 7.069 21.399 1.00 98.88 97 THR A C 1
ATOM 700 O O . THR A 1 97 ? -17.840 7.021 22.471 1.00 98.88 97 THR A O 1
ATOM 703 N N . ILE A 1 98 ? -16.011 6.593 21.245 1.00 98.81 98 ILE A N 1
ATOM 704 C CA . ILE A 1 98 ? -15.229 5.967 22.313 1.00 98.81 98 ILE A CA 1
ATOM 705 C C . ILE A 1 98 ? -13.810 6.537 22.319 1.00 98.81 98 ILE A C 1
ATOM 707 O O . ILE A 1 98 ? -13.062 6.384 21.349 1.00 98.81 98 ILE A O 1
ATOM 711 N N . THR A 1 99 ? -13.419 7.151 23.433 1.00 98.44 99 THR A N 1
ATOM 712 C CA . THR A 1 99 ? -12.028 7.512 23.722 1.00 98.44 99 THR A CA 1
ATOM 713 C C . THR A 1 99 ? -11.420 6.472 24.653 1.00 98.44 99 THR A C 1
ATOM 715 O O . THR A 1 99 ? -11.932 6.226 25.743 1.00 98.44 99 THR A O 1
ATOM 718 N N . GLY A 1 100 ? -10.307 5.881 24.225 1.00 96.56 100 GLY A N 1
ATOM 719 C CA . GLY A 1 100 ? -9.578 4.865 24.964 1.00 96.56 100 GLY A CA 1
ATOM 720 C C . GLY A 1 100 ? -9.130 5.366 26.331 1.00 96.56 100 GLY A C 1
ATOM 721 O O . GLY A 1 100 ? -8.706 6.511 26.503 1.00 96.56 100 GLY A O 1
ATOM 722 N N . ARG A 1 101 ? -9.221 4.474 27.311 1.00 94.50 101 ARG A N 1
ATOM 723 C CA . ARG A 1 101 ? -8.844 4.727 28.698 1.00 94.50 101 ARG A CA 1
ATOM 724 C C . ARG A 1 101 ? -7.392 4.322 28.959 1.00 94.50 101 ARG A C 1
ATOM 726 O O . ARG A 1 101 ? -6.960 3.266 28.509 1.00 94.50 101 ARG A O 1
ATOM 733 N N . ASP A 1 102 ? -6.678 5.108 29.764 1.00 92.06 102 ASP A N 1
ATOM 734 C CA . ASP A 1 102 ? -5.319 4.835 30.259 1.00 92.06 102 ASP A CA 1
ATOM 735 C C . ASP A 1 102 ? -4.286 4.581 29.135 1.00 92.06 102 ASP A C 1
ATOM 737 O O . ASP A 1 102 ? -3.719 5.531 28.598 1.00 92.06 102 ASP A O 1
ATOM 741 N N . ARG A 1 103 ? -4.042 3.315 28.770 1.00 94.62 103 ARG A N 1
ATOM 742 C CA . ARG A 1 103 ? -3.246 2.896 27.592 1.00 94.62 103 ARG A CA 1
ATOM 743 C C . ARG A 1 103 ? -3.972 1.861 26.715 1.00 94.62 103 ARG A C 1
ATOM 745 O O . ARG A 1 103 ? -3.364 1.105 25.957 1.00 94.62 103 ARG A O 1
ATOM 752 N N . GLY A 1 104 ? -5.284 1.761 26.884 1.00 96.56 104 GLY A N 1
ATOM 753 C CA . GLY A 1 104 ? -6.152 0.852 26.153 1.00 96.56 104 GLY A CA 1
ATOM 754 C C . GLY A 1 104 ? -6.473 1.347 24.747 1.00 96.56 104 GLY A C 1
ATOM 755 O O . GLY A 1 104 ? -6.287 2.519 24.404 1.00 96.56 104 GLY A O 1
ATOM 756 N N . ALA A 1 105 ? -7.001 0.432 23.937 1.00 98.19 105 ALA A N 1
ATOM 757 C CA . ALA A 1 105 ? -7.651 0.810 22.694 1.00 98.19 105 ALA A CA 1
ATOM 758 C C . ALA A 1 105 ? -8.883 1.694 22.961 1.00 98.19 105 ALA A C 1
ATOM 760 O O . ALA A 1 105 ? -9.405 1.708 24.078 1.00 98.19 105 ALA A O 1
ATOM 761 N N . GLY A 1 106 ? -9.379 2.381 21.929 1.00 98.44 106 GLY A N 1
ATOM 762 C CA . GLY A 1 106 ? -10.719 2.968 21.956 1.00 98.44 106 GLY A CA 1
ATOM 763 C C . GLY A 1 106 ? -11.751 1.864 22.167 1.00 98.44 106 GLY A C 1
ATOM 764 O O . GLY A 1 106 ? -12.370 1.774 23.220 1.00 98.44 106 GLY A O 1
ATOM 765 N N . LEU A 1 107 ? -11.854 0.951 21.200 1.00 98.75 107 LEU A N 1
ATOM 766 C CA . LEU A 1 107 ? -12.663 -0.262 21.313 1.00 98.75 107 LEU A CA 1
ATOM 767 C C . LEU A 1 107 ? -11.763 -1.500 21.437 1.00 98.75 107 LEU A C 1
ATOM 769 O O . LEU A 1 107 ? -11.086 -1.887 20.484 1.00 98.75 107 LEU A O 1
ATOM 773 N N . GLY A 1 108 ? -11.744 -2.118 22.618 1.00 98.31 108 GLY A N 1
ATOM 774 C CA . GLY A 1 108 ? -10.869 -3.240 22.950 1.00 98.31 108 GLY A CA 1
ATOM 775 C C . GLY A 1 108 ? -11.279 -4.554 22.283 1.00 98.31 108 GLY A C 1
ATOM 776 O O . GLY A 1 108 ? -12.320 -5.126 22.600 1.00 98.31 108 GLY A O 1
ATOM 777 N N . VAL A 1 109 ? -10.417 -5.079 21.414 1.00 98.50 109 VAL A N 1
ATOM 778 C CA . VAL A 1 109 ? -10.523 -6.419 20.815 1.00 98.50 109 VAL A CA 1
ATOM 779 C C . VAL A 1 109 ? -9.150 -7.095 20.931 1.00 98.50 109 VAL A C 1
ATOM 781 O O . VAL A 1 109 ? -8.396 -7.105 19.957 1.00 98.50 109 VAL A O 1
ATOM 784 N N . PRO A 1 110 ? -8.775 -7.600 22.122 1.00 96.88 110 PRO A N 1
ATOM 785 C CA . PRO A 1 110 ? -7.469 -8.214 22.364 1.00 96.88 110 PRO A CA 1
ATOM 786 C C . PRO A 1 110 ? -7.305 -9.525 21.586 1.00 96.88 110 PRO A C 1
ATOM 788 O O . PRO A 1 110 ? -8.267 -10.076 21.045 1.00 96.88 110 PRO A O 1
ATOM 791 N N . GLU A 1 111 ? -6.094 -10.080 21.594 1.00 96.44 111 GLU A N 1
ATOM 792 C CA . GLU A 1 111 ? -5.830 -11.423 21.074 1.00 96.44 111 GLU A CA 1
ATOM 793 C C . GLU A 1 111 ? -6.876 -12.450 21.543 1.00 96.44 111 GLU A C 1
ATOM 795 O O . GLU A 1 111 ? -7.288 -12.489 22.706 1.00 96.44 111 GLU A O 1
ATOM 800 N N . ARG A 1 112 ? -7.294 -13.318 20.614 1.00 95.94 112 ARG A N 1
ATOM 801 C CA . ARG A 1 112 ? -8.345 -14.338 20.794 1.00 95.94 112 ARG A CA 1
ATOM 802 C C . ARG A 1 112 ? -9.765 -13.803 21.032 1.00 95.94 112 ARG A C 1
ATOM 804 O O . ARG A 1 112 ? -10.663 -14.630 21.166 1.00 95.94 112 ARG A O 1
ATOM 811 N N . ALA A 1 113 ? -10.001 -12.494 21.101 1.00 98.06 113 ALA A N 1
ATOM 812 C CA . ALA A 1 113 ? -11.351 -11.939 21.004 1.00 98.06 113 ALA A CA 1
ATOM 813 C C . ALA A 1 113 ? -11.794 -11.806 19.534 1.00 98.06 113 ALA A C 1
ATOM 815 O O . ALA A 1 113 ? -10.973 -11.869 18.613 1.00 98.06 113 ALA A O 1
ATOM 816 N N . SER A 1 114 ? -13.091 -11.611 19.310 1.00 98.31 114 SER A N 1
ATOM 817 C CA . SER A 1 114 ? -13.666 -11.318 17.996 1.00 98.31 114 SER A CA 1
ATOM 818 C C . SER A 1 114 ? -14.704 -10.202 18.098 1.00 98.31 114 SER A C 1
ATOM 820 O O . SER A 1 114 ? -15.500 -10.166 19.035 1.00 98.31 114 SER A O 1
ATOM 822 N N . LEU A 1 115 ? -14.701 -9.287 17.138 1.00 98.69 115 LEU A N 1
ATOM 823 C CA . LEU A 1 115 ? -15.677 -8.213 17.014 1.00 98.69 115 LEU A CA 1
ATOM 824 C C . LEU A 1 115 ? -16.247 -8.199 15.597 1.00 98.69 115 LEU A C 1
ATOM 826 O O . LEU A 1 115 ? -15.496 -8.212 14.620 1.00 98.69 115 LEU A O 1
ATOM 830 N N . ILE A 1 116 ? -17.570 -8.109 15.500 1.00 98.69 116 ILE A N 1
ATOM 831 C CA . ILE A 1 116 ? -18.303 -7.825 14.267 1.00 98.69 116 ILE A CA 1
ATOM 832 C C . ILE A 1 116 ? -19.025 -6.490 14.457 1.00 98.69 116 ILE A C 1
ATOM 834 O O . ILE A 1 116 ? -19.780 -6.333 15.413 1.00 98.69 116 ILE A O 1
ATOM 838 N N . ILE A 1 117 ? -18.775 -5.526 13.572 1.00 98.75 117 ILE A N 1
ATOM 839 C CA . ILE A 1 117 ? -19.425 -4.212 13.545 1.00 98.75 117 ILE A CA 1
ATOM 840 C C . ILE A 1 117 ? -20.365 -4.173 12.347 1.00 98.75 117 ILE A C 1
ATOM 842 O O . ILE A 1 117 ? -19.938 -4.399 11.212 1.00 98.75 117 ILE A O 1
ATOM 846 N N . ARG A 1 118 ? -21.624 -3.825 12.595 1.00 98.19 118 ARG A N 1
ATOM 847 C CA . ARG A 1 118 ? -22.609 -3.543 11.556 1.00 98.19 118 ARG A CA 1
ATOM 848 C C . ARG A 1 118 ? -23.531 -2.404 11.965 1.00 98.19 118 ARG A C 1
ATOM 850 O O . ARG A 1 118 ? -23.559 -1.963 13.108 1.00 98.19 118 ARG A O 1
ATOM 857 N N . ASP A 1 119 ? -24.328 -1.982 11.009 1.00 98.38 119 ASP A N 1
ATOM 858 C CA . ASP A 1 119 ? -25.420 -1.037 11.149 1.00 98.38 119 ASP A CA 1
ATOM 859 C C . ASP A 1 119 ? -26.614 -1.584 10.360 1.00 98.38 119 ASP A C 1
ATOM 861 O O . ASP A 1 119 ? -26.579 -1.623 9.125 1.00 98.38 119 ASP A O 1
ATOM 865 N N . SER A 1 120 ? -27.637 -2.074 11.066 1.00 96.88 120 SER A N 1
ATOM 866 C CA . SER A 1 120 ? -28.821 -2.671 10.440 1.00 96.88 120 SER A CA 1
ATOM 867 C C . SER A 1 120 ? -29.891 -1.660 10.018 1.00 96.88 120 SER A C 1
ATOM 869 O O . SER A 1 120 ? -30.827 -2.053 9.325 1.00 96.88 120 SER A O 1
ATOM 871 N N . ALA A 1 121 ? -29.806 -0.399 10.460 1.00 96.75 121 ALA A N 1
ATOM 872 C CA . ALA A 1 121 ? -30.791 0.641 10.135 1.00 96.75 121 ALA A CA 1
ATOM 873 C C . ALA A 1 121 ? -30.272 1.654 9.100 1.00 96.75 121 ALA A C 1
ATOM 875 O O . ALA A 1 121 ? -31.064 2.192 8.328 1.00 96.75 121 ALA A O 1
ATOM 876 N N . GLY A 1 122 ? -28.954 1.861 9.040 1.00 95.69 122 GLY A N 1
ATOM 877 C CA . GLY A 1 122 ? -28.314 2.819 8.146 1.00 95.69 122 GLY A CA 1
ATOM 878 C C . GLY A 1 122 ? -28.075 4.173 8.819 1.00 95.69 122 GLY A C 1
ATOM 879 O O . GLY A 1 122 ? -28.913 4.672 9.565 1.00 95.69 122 GLY A O 1
ATOM 880 N N . GLY A 1 123 ? -26.932 4.792 8.514 1.00 96.19 123 GLY A N 1
ATOM 881 C CA . GLY A 1 123 ? -26.523 6.095 9.054 1.00 96.19 123 GLY A CA 1
ATOM 882 C C . GLY A 1 123 ? -25.712 6.028 10.353 1.00 96.19 123 GLY A C 1
ATOM 883 O O . GLY A 1 123 ? -25.202 7.055 10.793 1.00 96.19 123 GLY A O 1
ATOM 884 N N . GLY A 1 124 ? -25.536 4.837 10.929 1.00 98.69 124 GLY A N 1
ATOM 885 C CA . GLY A 1 124 ? -24.802 4.626 12.169 1.00 98.69 124 GLY A CA 1
ATOM 886 C C . GLY A 1 124 ? -23.309 4.902 12.018 1.00 98.69 124 GLY A C 1
ATOM 887 O O . GLY A 1 124 ? -22.691 4.598 10.988 1.00 98.69 124 GLY A O 1
ATOM 888 N N . THR A 1 125 ? -22.716 5.472 13.067 1.00 98.88 125 THR A N 1
ATOM 889 C CA . THR A 1 125 ? -21.300 5.848 13.090 1.00 98.88 125 THR A CA 1
ATOM 890 C C . THR A 1 125 ? -20.593 5.300 14.327 1.00 98.88 125 THR A C 1
ATOM 892 O O . THR A 1 125 ? -21.134 5.327 15.427 1.00 98.88 125 THR A O 1
ATOM 895 N N . LEU A 1 126 ? -19.367 4.812 14.155 1.00 98.88 126 LEU A N 1
ATOM 896 C CA . LEU A 1 126 ? -18.453 4.440 15.231 1.00 98.88 126 LEU A CA 1
ATOM 897 C C . LEU A 1 126 ? -17.200 5.306 15.115 1.00 98.88 126 LEU A C 1
ATOM 899 O O . LEU A 1 126 ? -16.475 5.191 14.133 1.00 98.88 126 LEU A O 1
ATOM 903 N N . THR A 1 127 ? -16.923 6.139 16.114 1.00 98.88 127 THR A N 1
ATOM 904 C CA . THR A 1 127 ? -15.661 6.879 16.240 1.00 98.88 127 THR A CA 1
ATOM 905 C C . THR A 1 127 ? -14.868 6.309 17.407 1.00 98.88 127 THR A C 1
ATOM 907 O O . THR A 1 127 ? -15.300 6.428 18.548 1.00 98.88 127 THR A O 1
ATOM 910 N N . ALA A 1 128 ? -13.716 5.692 17.148 1.00 98.81 128 ALA A N 1
ATOM 911 C CA . ALA A 1 128 ? -12.910 5.026 18.169 1.00 98.81 128 ALA A CA 1
ATOM 912 C C . ALA A 1 128 ? -11.465 5.552 18.171 1.00 98.81 128 ALA A C 1
ATOM 914 O O . ALA A 1 128 ? -10.730 5.404 17.193 1.00 98.81 128 ALA A O 1
ATOM 915 N N . GLN A 1 129 ? -11.056 6.175 19.275 1.00 98.75 129 GLN A N 1
ATOM 916 C CA . GLN A 1 129 ? -9.730 6.767 19.448 1.00 98.75 129 GLN A CA 1
ATOM 917 C C . GLN A 1 129 ? -8.936 6.000 20.505 1.00 98.75 129 GLN A C 1
ATOM 919 O O . GLN A 1 129 ? -9.387 5.886 21.639 1.00 98.75 129 GLN A O 1
ATOM 924 N N . GLY A 1 130 ? -7.743 5.522 20.165 1.00 98.56 130 GLY A N 1
ATOM 925 C CA . GLY A 1 130 ? -6.834 4.889 21.117 1.00 98.56 130 GLY A CA 1
ATOM 926 C C . GLY A 1 130 ? -6.224 5.878 22.110 1.00 98.56 130 GLY A C 1
ATOM 927 O O . GLY A 1 130 ? -5.911 7.019 21.759 1.00 98.56 130 GLY A O 1
ATOM 928 N N . ALA A 1 131 ? -6.012 5.426 23.347 1.00 98.19 131 ALA A N 1
ATOM 929 C CA . ALA A 1 131 ? -5.131 6.114 24.291 1.00 98.19 131 ALA A CA 1
ATOM 930 C C . ALA A 1 131 ? -3.656 5.952 23.855 1.00 98.19 131 ALA A C 1
ATOM 932 O O . ALA A 1 131 ? -3.377 5.133 22.978 1.00 98.19 131 ALA A O 1
ATOM 933 N N . PRO A 1 132 ? -2.674 6.672 24.433 1.00 97.81 132 PRO A N 1
ATOM 934 C CA . PRO A 1 132 ? -1.259 6.469 24.107 1.00 97.81 132 PRO A CA 1
ATOM 935 C C . PRO A 1 132 ? -0.839 4.993 24.238 1.00 97.81 132 PRO A C 1
ATOM 937 O O . PRO A 1 132 ? -1.040 4.377 25.283 1.00 97.81 132 PRO A O 1
ATOM 940 N N . GLY A 1 133 ? -0.277 4.424 23.168 1.00 97.00 133 GLY A N 1
ATOM 941 C CA . GLY A 1 133 ? 0.052 3.000 23.039 1.00 97.00 133 GLY A CA 1
ATOM 942 C C . GLY A 1 133 ? -1.101 2.098 22.571 1.00 97.00 133 GLY A C 1
ATOM 943 O O . GLY A 1 133 ? -0.841 0.988 22.119 1.00 97.00 133 GLY A O 1
ATOM 944 N N . GLY A 1 134 ? -2.357 2.542 22.628 1.00 98.19 134 GLY A N 1
ATOM 945 C CA . GLY A 1 134 ? -3.534 1.767 22.233 1.00 98.19 134 GLY A CA 1
ATOM 946 C C . GLY A 1 134 ? -4.016 2.036 20.805 1.00 98.19 134 GLY A C 1
ATOM 947 O O . GLY A 1 134 ? -3.847 3.128 20.256 1.00 98.19 134 GLY A O 1
ATOM 948 N N . ALA A 1 135 ? -4.655 1.034 20.203 1.00 98.62 135 ALA A N 1
ATOM 949 C CA . ALA A 1 135 ? -5.276 1.156 18.890 1.00 98.62 135 ALA A CA 1
ATOM 950 C C . ALA A 1 135 ? -6.601 1.941 18.921 1.00 98.62 135 ALA A C 1
ATOM 952 O O . ALA A 1 135 ? -7.236 2.067 19.965 1.00 98.62 135 ALA A O 1
ATOM 953 N N . GLY A 1 136 ? -7.087 2.418 17.774 1.00 98.81 136 GLY A N 1
ATOM 954 C CA . GLY A 1 136 ? -8.469 2.914 17.680 1.00 98.81 136 GLY A CA 1
ATOM 955 C C . GLY A 1 136 ? -9.472 1.795 17.983 1.00 98.81 136 GLY A C 1
ATOM 956 O O . GLY A 1 136 ? -10.269 1.892 18.915 1.00 98.81 136 GLY A O 1
ATOM 957 N N . ILE A 1 137 ? -9.363 0.685 17.249 1.00 98.88 137 ILE A N 1
ATOM 958 C CA . ILE A 1 137 ? -10.112 -0.561 17.461 1.00 98.88 137 ILE A CA 1
ATOM 959 C C . ILE A 1 137 ? -9.116 -1.725 17.476 1.00 98.88 137 ILE A C 1
ATOM 961 O O . ILE A 1 137 ? -8.433 -1.950 16.478 1.00 98.88 137 ILE A O 1
ATOM 965 N N . GLY A 1 138 ? -9.050 -2.479 18.575 1.00 98.62 138 GLY A N 1
ATOM 966 C CA . GLY A 1 138 ? -8.184 -3.654 18.707 1.00 98.62 138 GLY A CA 1
ATOM 967 C C . GLY A 1 138 ? -7.380 -3.701 20.006 1.00 98.62 138 GLY A C 1
ATOM 968 O O . GLY A 1 138 ? -7.953 -3.718 21.095 1.00 98.62 138 GLY A O 1
ATOM 969 N N . GLY A 1 139 ? -6.058 -3.804 19.893 1.00 97.88 139 GLY A N 1
ATOM 970 C CA . GLY A 1 139 ? -5.144 -4.007 21.017 1.00 97.88 139 GLY A CA 1
ATOM 971 C C . GLY A 1 139 ? -4.812 -2.729 21.799 1.00 97.88 139 GLY A C 1
ATOM 972 O O . GLY A 1 139 ? -4.700 -1.645 21.230 1.00 97.88 139 GLY A O 1
ATOM 973 N N . GLY A 1 140 ? -4.636 -2.857 23.116 1.00 97.25 140 GLY A N 1
ATOM 974 C CA . GLY A 1 140 ? -4.012 -1.821 23.948 1.00 97.25 140 GLY A CA 1
ATOM 975 C C . GLY A 1 140 ? -2.479 -1.852 23.879 1.00 97.25 140 GLY A C 1
ATOM 976 O O . GLY A 1 140 ? -1.894 -2.672 23.174 1.00 97.25 140 GLY A O 1
ATOM 977 N N . ASP A 1 141 ? -1.829 -0.989 24.653 1.00 97.06 141 ASP A N 1
ATOM 978 C CA . ASP A 1 141 ? -0.372 -0.978 24.837 1.00 97.06 141 ASP A CA 1
ATOM 979 C C . ASP A 1 141 ? 0.168 -2.359 25.263 1.00 97.06 141 ASP A C 1
ATOM 981 O O . ASP A 1 141 ? -0.289 -2.942 26.247 1.00 97.06 141 ASP A O 1
ATOM 985 N N . ASN A 1 142 ? 1.159 -2.873 24.530 1.00 96.62 142 ASN A N 1
ATOM 986 C CA . ASN A 1 142 ? 1.731 -4.224 24.644 1.00 96.62 142 ASN A CA 1
ATOM 987 C C . ASN A 1 142 ? 0.743 -5.380 24.378 1.00 96.62 142 ASN A C 1
ATOM 989 O O . ASN A 1 142 ? 0.994 -6.507 24.809 1.00 96.62 142 ASN A O 1
ATOM 993 N N . ALA A 1 143 ? -0.367 -5.139 23.668 1.00 96.50 143 ALA A N 1
ATOM 994 C CA . ALA A 1 143 ? -1.363 -6.160 23.345 1.00 96.50 143 ALA A CA 1
ATOM 995 C C . ALA A 1 143 ? -1.696 -6.211 21.846 1.00 96.50 143 ALA A C 1
ATOM 997 O O . ALA A 1 143 ? -2.025 -5.201 21.217 1.00 96.50 143 ALA A O 1
ATOM 998 N N . GLY A 1 144 ? -1.659 -7.416 21.272 1.00 96.25 144 GLY A N 1
ATOM 999 C CA . GLY A 1 144 ? -2.168 -7.674 19.929 1.00 96.25 144 GLY A CA 1
ATOM 1000 C C . GLY A 1 144 ? -3.694 -7.631 19.848 1.00 96.25 144 GLY A C 1
ATOM 1001 O O . GLY A 1 144 ? -4.402 -7.729 20.855 1.00 96.25 144 GLY A O 1
ATOM 1002 N N . ALA A 1 145 ? -4.201 -7.494 18.626 1.00 98.00 145 ALA A N 1
ATOM 1003 C CA . ALA A 1 145 ? -5.620 -7.558 18.322 1.00 98.00 145 ALA A CA 1
ATOM 1004 C C . ALA A 1 145 ? -6.101 -8.983 18.018 1.00 98.00 145 ALA A C 1
ATOM 1006 O O . ALA A 1 145 ? -5.354 -9.852 17.563 1.00 98.00 145 ALA A O 1
ATOM 1007 N N . GLY A 1 146 ? -7.391 -9.202 18.248 1.00 98.44 146 GLY A N 1
ATOM 1008 C CA . GLY A 1 146 ? -8.116 -10.403 17.856 1.00 98.44 146 GLY A CA 1
ATOM 1009 C C . GLY A 1 146 ? -8.601 -10.356 16.405 1.00 98.44 146 GLY A C 1
ATOM 1010 O O . GLY A 1 146 ? -7.916 -9.865 15.504 1.00 98.44 146 GLY A O 1
ATOM 1011 N N . LYS A 1 147 ? -9.804 -10.882 16.168 1.00 98.75 147 LYS A N 1
ATOM 1012 C CA . LYS A 1 147 ? -10.507 -10.761 14.887 1.00 98.75 147 LYS A CA 1
ATOM 1013 C C . LYS A 1 147 ? -11.391 -9.511 14.897 1.00 98.75 147 LYS A C 1
ATOM 1015 O O . LYS A 1 147 ? -12.186 -9.332 15.812 1.00 98.75 147 LYS A O 1
ATOM 1020 N N . ILE A 1 148 ? -11.297 -8.673 13.871 1.00 98.88 148 ILE A N 1
ATOM 1021 C CA . ILE A 1 148 ? -12.126 -7.472 13.699 1.00 98.88 148 ILE A CA 1
ATOM 1022 C C . ILE A 1 148 ? -12.801 -7.564 12.331 1.00 98.88 148 ILE A C 1
ATOM 1024 O O . ILE A 1 148 ? -12.122 -7.715 11.319 1.00 98.88 148 ILE A O 1
ATOM 1028 N N . THR A 1 149 ? -14.131 -7.492 12.298 1.00 98.81 149 THR A N 1
ATOM 1029 C CA . THR A 1 149 ? -14.942 -7.549 11.073 1.00 98.81 149 THR A CA 1
ATOM 1030 C C . THR A 1 149 ? -15.818 -6.305 10.973 1.00 98.81 149 THR A C 1
ATOM 1032 O O . THR A 1 149 ? -16.544 -6.006 11.918 1.00 98.81 149 THR A O 1
ATOM 1035 N N . VAL A 1 150 ? -15.783 -5.597 9.843 1.00 98.88 150 VAL A N 1
ATOM 1036 C CA . VAL A 1 150 ? -16.701 -4.485 9.535 1.00 98.88 150 VAL A CA 1
ATOM 1037 C C . VAL A 1 150 ? -17.603 -4.890 8.372 1.00 98.88 150 VAL A C 1
ATOM 1039 O O . VAL A 1 150 ? -17.119 -5.109 7.261 1.00 98.88 150 VAL A O 1
ATOM 1042 N N . GLU A 1 151 ? -18.905 -5.001 8.638 1.00 98.75 151 GLU A N 1
ATOM 1043 C CA . GLU A 1 151 ? -19.931 -5.402 7.666 1.00 98.75 151 GLU A CA 1
ATOM 1044 C C . GLU A 1 151 ? -20.655 -4.196 7.052 1.00 98.75 151 GLU A C 1
ATOM 1046 O O . GLU A 1 151 ? -20.887 -4.152 5.843 1.00 98.75 151 GLU A O 1
ATOM 1051 N N . SER A 1 152 ? -21.005 -3.199 7.869 1.00 98.56 152 SER A N 1
ATOM 1052 C CA . SER A 1 152 ? -21.670 -1.964 7.435 1.00 98.56 152 SER A CA 1
ATOM 1053 C C . SER A 1 152 ? -21.495 -0.830 8.461 1.00 98.56 152 SER A C 1
ATOM 1055 O O . SER A 1 152 ? -20.803 -0.992 9.466 1.00 98.56 152 SER A O 1
ATOM 1057 N N . GLY A 1 153 ? -22.105 0.330 8.191 1.00 98.38 153 GLY A N 1
ATOM 1058 C CA . GLY A 1 153 ? -21.956 1.554 8.987 1.00 98.38 153 GLY A CA 1
ATOM 1059 C C . GLY A 1 153 ? -20.750 2.401 8.569 1.00 98.38 153 GLY A C 1
ATOM 1060 O O . GLY A 1 153 ? -20.039 2.074 7.614 1.00 98.38 153 GLY A O 1
ATOM 1061 N N . THR A 1 154 ? -20.528 3.511 9.277 1.00 98.81 154 THR A N 1
ATOM 1062 C CA . THR A 1 154 ? -19.338 4.363 9.102 1.00 98.81 154 THR A CA 1
ATOM 1063 C C . THR A 1 154 ? -18.410 4.218 10.303 1.00 98.81 154 THR A C 1
ATOM 1065 O O . THR A 1 154 ? -18.778 4.585 11.413 1.00 98.81 154 THR A O 1
ATOM 1068 N N . VAL A 1 155 ? -17.196 3.714 10.096 1.00 98.94 155 VAL A N 1
ATOM 1069 C CA . VAL A 1 155 ? -16.190 3.499 11.144 1.00 98.94 155 VAL A CA 1
ATOM 1070 C C . VAL A 1 155 ? -15.030 4.475 10.953 1.00 98.94 155 VAL A C 1
ATOM 1072 O O . VAL A 1 155 ? -14.325 4.423 9.949 1.00 98.94 155 VAL A O 1
ATOM 1075 N N . SER A 1 156 ? -14.808 5.346 11.931 1.00 98.88 156 SER A N 1
ATOM 1076 C CA . SER A 1 156 ? -13.658 6.241 12.031 1.00 98.88 156 SER A CA 1
ATOM 1077 C C . SER A 1 156 ? -12.778 5.781 13.191 1.00 98.88 156 SER A C 1
ATOM 1079 O O . SER A 1 156 ? -13.195 5.818 14.347 1.00 98.88 156 SER A O 1
ATOM 1081 N N . ALA A 1 157 ? -11.570 5.315 12.897 1.00 98.88 157 ALA A N 1
ATOM 1082 C CA . ALA A 1 157 ? -10.634 4.812 13.891 1.00 98.88 157 ALA A CA 1
ATOM 1083 C C . ALA A 1 157 ? -9.333 5.622 13.861 1.00 98.88 157 ALA A C 1
ATOM 1085 O O . ALA A 1 157 ? -8.774 5.870 12.789 1.00 98.88 157 ALA A O 1
ATOM 1086 N N . THR A 1 158 ? -8.834 5.989 15.040 1.00 98.88 158 THR A N 1
ATOM 1087 C CA . THR A 1 158 ? -7.580 6.735 15.211 1.00 98.88 158 THR A CA 1
ATOM 1088 C C . THR A 1 158 ? -6.721 6.049 16.264 1.00 98.88 158 THR A C 1
ATOM 1090 O O . THR A 1 158 ? -7.160 5.886 17.401 1.00 98.88 158 THR A O 1
ATOM 1093 N N . GLY A 1 159 ? -5.499 5.656 15.910 1.00 98.50 159 GLY A N 1
ATOM 1094 C CA . GLY A 1 159 ? -4.542 5.108 16.872 1.00 98.50 159 GLY A CA 1
ATOM 1095 C C . GLY A 1 159 ? -4.009 6.189 17.813 1.00 98.50 159 GLY A C 1
ATOM 1096 O O . GLY A 1 159 ? -3.784 7.326 17.393 1.00 98.50 159 GLY A O 1
ATOM 1097 N N . GLY A 1 160 ? -3.773 5.844 19.079 1.00 98.19 160 GLY A N 1
ATOM 1098 C CA . GLY A 1 160 ? -2.898 6.652 19.929 1.00 98.19 160 GLY A CA 1
ATOM 1099 C C . GLY A 1 160 ? -1.437 6.500 19.492 1.00 98.19 160 GLY A C 1
ATOM 1100 O O . GLY A 1 160 ? -1.127 5.672 18.637 1.00 98.19 160 GLY A O 1
ATOM 1101 N N . THR A 1 161 ? -0.513 7.278 20.068 1.00 96.94 161 THR A N 1
ATOM 1102 C CA . THR A 1 161 ? 0.936 7.168 19.785 1.00 96.94 161 THR A CA 1
ATOM 1103 C C . THR A 1 161 ? 1.387 5.703 19.780 1.00 96.94 161 THR A C 1
ATOM 1105 O O . THR A 1 161 ? 1.068 4.973 20.716 1.00 96.94 161 THR A O 1
ATOM 1108 N N . SER A 1 162 ? 2.092 5.269 18.732 1.00 97.50 162 SER A N 1
ATOM 1109 C CA . SER A 1 162 ? 2.560 3.891 18.507 1.00 97.50 162 SER A CA 1
ATOM 1110 C C . SER A 1 162 ? 1.488 2.812 18.263 1.00 97.50 162 SER A C 1
ATOM 1112 O O . SER A 1 162 ? 1.855 1.689 17.913 1.00 97.50 162 SER A O 1
ATOM 1114 N N . GLY A 1 163 ? 0.191 3.117 18.372 1.00 97.88 163 GLY A N 1
ATOM 1115 C CA . GLY A 1 163 ? -0.917 2.205 18.067 1.00 97.88 163 GLY A CA 1
ATOM 1116 C C . GLY A 1 163 ? -1.442 2.333 16.630 1.00 97.88 163 GLY A C 1
ATOM 1117 O O . GLY A 1 163 ? -1.431 3.415 16.036 1.00 97.88 163 GLY A O 1
ATOM 1118 N N . ALA A 1 164 ? -1.931 1.229 16.059 1.00 98.31 164 ALA A N 1
ATOM 1119 C CA . ALA A 1 164 ? -2.641 1.249 14.779 1.00 98.31 164 ALA A CA 1
ATOM 1120 C C . ALA A 1 164 ? -4.031 1.900 14.910 1.00 98.31 164 ALA A C 1
ATOM 1122 O O . ALA A 1 164 ? -4.595 1.960 16.001 1.00 98.31 164 ALA A O 1
ATOM 1123 N N . ALA A 1 165 ? -4.648 2.349 13.816 1.00 98.75 165 ALA A N 1
ATOM 1124 C CA . ALA A 1 165 ? -6.057 2.752 13.899 1.00 98.75 165 ALA A CA 1
ATOM 1125 C C . ALA A 1 165 ? -6.974 1.536 14.063 1.00 98.75 165 ALA A C 1
ATOM 1127 O O . ALA A 1 165 ? -7.791 1.505 14.981 1.00 98.75 165 ALA A O 1
ATOM 1128 N N . ILE A 1 166 ? -6.807 0.515 13.222 1.00 98.81 166 ILE A N 1
ATOM 1129 C CA . ILE A 1 166 ? -7.480 -0.780 13.381 1.00 98.81 166 ILE A CA 1
ATOM 1130 C C . ILE A 1 166 ? -6.413 -1.871 13.458 1.00 98.81 166 ILE A C 1
ATOM 1132 O O . ILE A 1 166 ? -5.613 -2.018 12.533 1.00 98.81 166 ILE A O 1
ATOM 1136 N N . GLY A 1 167 ? -6.416 -2.623 14.560 1.00 98.31 167 GLY A N 1
ATOM 1137 C CA . GLY A 1 167 ? -5.462 -3.686 14.859 1.00 98.31 167 GLY A CA 1
ATOM 1138 C C . GLY A 1 167 ? -4.688 -3.445 16.158 1.00 98.31 167 GLY A C 1
ATOM 1139 O O . GLY A 1 167 ? -5.288 -3.183 17.197 1.00 98.31 167 GLY A O 1
ATOM 1140 N N . GLY A 1 168 ? -3.371 -3.630 16.144 1.00 97.44 168 GLY A N 1
ATOM 1141 C CA . GLY A 1 168 ? -2.566 -3.746 17.368 1.00 97.44 168 GLY A CA 1
ATOM 1142 C C . GLY A 1 168 ? -2.190 -2.416 18.031 1.00 97.44 168 GLY A C 1
ATOM 1143 O O . GLY A 1 168 ? -2.044 -1.394 17.357 1.00 97.44 168 GLY A O 1
ATOM 1144 N N . GLY A 1 169 ? -1.982 -2.439 19.351 1.00 97.81 169 GLY A N 1
ATOM 1145 C CA . GLY A 1 169 ? -1.312 -1.348 20.066 1.00 97.81 169 GLY A CA 1
ATOM 1146 C C . GLY A 1 169 ? 0.214 -1.396 19.901 1.00 97.81 169 GLY A C 1
ATOM 1147 O O . GLY A 1 169 ? 0.740 -2.180 19.111 1.00 97.81 169 GLY A O 1
ATOM 1148 N N . TYR A 1 170 ? 0.946 -0.576 20.655 1.00 97.69 170 TYR A N 1
ATOM 1149 C CA . TYR A 1 170 ? 2.412 -0.614 20.713 1.00 97.69 170 TYR A CA 1
ATOM 1150 C C . TYR A 1 170 ? 2.904 -2.022 21.078 1.00 97.69 170 TYR A C 1
ATOM 1152 O O . TYR A 1 170 ? 2.374 -2.638 21.998 1.00 97.69 170 TYR A O 1
ATOM 1160 N N . LEU A 1 171 ? 3.880 -2.549 20.330 1.00 96.44 171 LEU A N 1
ATOM 1161 C CA . LEU A 1 171 ? 4.368 -3.938 20.384 1.00 96.44 171 LEU A CA 1
ATOM 1162 C C . LEU A 1 171 ? 3.286 -5.023 20.161 1.00 96.44 171 LEU A C 1
ATOM 1164 O O . LEU A 1 171 ? 3.561 -6.214 20.295 1.00 96.44 171 LEU A O 1
ATOM 1168 N N . GLY A 1 172 ? 2.065 -4.632 19.786 1.00 95.94 172 GLY A N 1
ATOM 1169 C CA . GLY A 1 172 ? 0.911 -5.500 19.586 1.00 95.94 172 GLY A CA 1
ATOM 1170 C C . GLY A 1 172 ? 0.673 -5.849 18.118 1.00 95.94 172 GLY A C 1
ATOM 1171 O O . GLY A 1 172 ? 0.645 -4.979 17.246 1.00 95.94 172 GLY A O 1
ATOM 1172 N N . GLY A 1 173 ? 0.462 -7.136 17.830 1.00 95.25 173 GLY A N 1
ATOM 1173 C CA . GLY A 1 173 ? 0.146 -7.597 16.477 1.00 95.25 173 GLY A CA 1
ATOM 1174 C C . GLY A 1 173 ? -1.231 -7.137 15.973 1.00 95.25 173 GLY A C 1
ATOM 1175 O O . GLY A 1 173 ? -2.168 -6.981 16.750 1.00 95.25 173 GLY A O 1
ATOM 1176 N N . GLY A 1 174 ? -1.384 -6.960 14.660 1.00 95.44 174 GLY A N 1
ATOM 1177 C CA . GLY A 1 174 ? -2.615 -6.468 14.022 1.00 95.44 174 GLY A CA 1
ATOM 1178 C C . GLY A 1 174 ? -3.803 -7.437 13.995 1.00 95.44 174 GLY A C 1
ATOM 1179 O O . GLY A 1 174 ? -4.903 -7.036 13.630 1.00 95.44 174 GLY A O 1
ATOM 1180 N N . GLY A 1 175 ? -3.614 -8.697 14.396 1.00 96.62 175 GLY A N 1
ATOM 1181 C CA . GLY A 1 175 ? -4.693 -9.685 14.459 1.00 96.62 175 GLY A CA 1
ATOM 1182 C C . GLY A 1 175 ? -5.191 -10.140 13.082 1.00 96.62 175 GLY A C 1
ATOM 1183 O O . GLY A 1 175 ? -4.403 -10.378 12.165 1.00 96.62 175 GLY A O 1
ATOM 1184 N N . THR A 1 176 ? -6.505 -10.317 12.938 1.00 98.38 176 THR A N 1
ATOM 1185 C CA . THR A 1 176 ? -7.165 -10.616 11.652 1.00 98.38 176 THR A CA 1
ATOM 1186 C C . THR A 1 176 ? -8.242 -9.577 11.385 1.00 98.38 176 THR A C 1
ATOM 1188 O O . THR A 1 176 ? -9.240 -9.525 12.100 1.00 98.38 176 THR A O 1
ATOM 1191 N N . ILE A 1 177 ? -8.055 -8.764 10.350 1.00 98.81 177 ILE A N 1
ATOM 1192 C CA . ILE A 1 177 ? -8.921 -7.632 10.027 1.00 98.81 177 ILE A CA 1
ATOM 1193 C C . ILE A 1 177 ? -9.633 -7.917 8.705 1.00 98.81 177 ILE A C 1
ATOM 1195 O O . ILE A 1 177 ? -8.994 -8.173 7.685 1.00 98.81 177 ILE A O 1
ATOM 1199 N N . MET A 1 178 ? -10.961 -7.871 8.734 1.00 98.81 178 MET A N 1
ATOM 1200 C CA . MET A 1 178 ? -11.844 -8.142 7.605 1.00 98.81 178 MET A CA 1
ATOM 1201 C C . MET A 1 178 ? -12.795 -6.960 7.398 1.00 98.81 178 MET A C 1
ATOM 1203 O O . MET A 1 178 ? -13.535 -6.593 8.307 1.00 98.81 178 MET A O 1
ATOM 1207 N N . ILE A 1 179 ? -12.825 -6.383 6.200 1.00 98.88 179 ILE A N 1
ATOM 1208 C CA . ILE A 1 179 ? -13.809 -5.359 5.824 1.00 98.88 179 ILE A CA 1
ATOM 1209 C C . ILE A 1 179 ? -14.627 -5.912 4.662 1.00 98.88 179 ILE A C 1
ATOM 1211 O O . ILE A 1 179 ? -14.085 -6.152 3.585 1.00 98.88 179 ILE A O 1
ATOM 1215 N N . THR A 1 180 ? -15.919 -6.154 4.873 1.00 98.62 180 THR A N 1
ATOM 1216 C CA . THR A 1 180 ? -16.837 -6.645 3.831 1.00 98.62 180 THR A CA 1
ATOM 1217 C C . THR A 1 180 ? -17.758 -5.553 3.292 1.00 98.62 180 THR A C 1
ATOM 1219 O O . THR A 1 180 ? -18.243 -5.679 2.169 1.00 98.62 180 THR A O 1
ATOM 1222 N N . GLY A 1 181 ? -17.941 -4.456 4.030 1.00 97.75 181 GLY A N 1
ATOM 1223 C CA . GLY A 1 181 ? -18.753 -3.320 3.610 1.00 97.75 181 GLY A CA 1
ATOM 1224 C C . GLY A 1 181 ? -18.575 -2.089 4.499 1.00 97.75 181 GLY A C 1
ATOM 1225 O O . GLY A 1 181 ? -17.623 -1.988 5.272 1.00 97.75 181 GLY A O 1
ATOM 1226 N N . GLY A 1 182 ? -19.498 -1.134 4.362 1.00 98.19 182 GLY A N 1
ATOM 1227 C CA . GLY A 1 182 ? -19.462 0.143 5.079 1.00 98.19 182 GLY A CA 1
ATOM 1228 C C . GLY A 1 182 ? -18.422 1.138 4.551 1.00 98.19 182 GLY A C 1
ATOM 1229 O O . GLY A 1 182 ? -17.839 0.962 3.477 1.00 98.19 182 GLY A O 1
ATOM 1230 N N . THR A 1 183 ? -18.208 2.198 5.328 1.00 98.81 183 THR A N 1
ATOM 1231 C CA . THR A 1 183 ? -17.183 3.224 5.091 1.00 98.81 183 THR A CA 1
ATOM 1232 C C . THR A 1 183 ? -16.206 3.212 6.257 1.00 98.81 183 THR A C 1
ATOM 1234 O O . THR A 1 183 ? -16.606 3.469 7.388 1.00 98.81 183 THR A O 1
ATOM 1237 N N . VAL A 1 184 ? -14.930 2.936 6.003 1.00 98.94 184 VAL A N 1
ATOM 1238 C CA . VAL A 1 184 ? -13.875 2.853 7.019 1.00 98.94 184 VAL A CA 1
ATOM 1239 C C . VAL A 1 184 ? -12.840 3.949 6.777 1.00 98.94 184 VAL A C 1
ATOM 1241 O O . VAL A 1 184 ? -12.288 4.054 5.686 1.00 98.94 184 VAL A O 1
ATOM 1244 N N . SER A 1 185 ? -12.554 4.747 7.802 1.00 98.88 185 SER A N 1
ATOM 1245 C CA . SER A 1 185 ? -11.478 5.739 7.839 1.00 98.88 185 SER A CA 1
ATOM 1246 C C . SER A 1 185 ? -10.544 5.402 8.996 1.00 98.88 185 SER A C 1
ATOM 1248 O O . SER A 1 185 ? -10.933 5.522 10.153 1.00 98.88 185 SER A O 1
ATOM 1250 N N . ALA A 1 186 ? -9.319 4.980 8.697 1.00 98.88 186 ALA A N 1
ATOM 1251 C CA . ALA A 1 186 ? -8.355 4.487 9.675 1.00 98.88 186 ALA A CA 1
ATOM 1252 C C . ALA A 1 186 ? -7.057 5.313 9.636 1.00 98.88 186 ALA A C 1
ATOM 1254 O O . ALA A 1 186 ? -6.323 5.265 8.649 1.00 98.88 186 ALA A O 1
ATOM 1255 N N . ALA A 1 187 ? -6.762 6.070 10.696 1.00 98.81 187 ALA A N 1
ATOM 1256 C CA . ALA A 1 187 ? -5.543 6.873 10.836 1.00 98.81 187 ALA A CA 1
ATOM 1257 C C . ALA A 1 187 ? -4.643 6.344 11.969 1.00 98.81 187 ALA A C 1
ATOM 1259 O O . ALA A 1 187 ? -4.974 6.467 13.148 1.00 98.81 187 ALA A O 1
ATOM 1260 N N . GLY A 1 188 ? -3.505 5.744 11.618 1.00 98.25 188 GLY A N 1
ATOM 1261 C CA . GLY A 1 188 ? -2.534 5.255 12.596 1.00 98.25 188 GLY A CA 1
ATOM 1262 C C . GLY A 1 188 ? -1.942 6.391 13.432 1.00 98.25 188 GLY A C 1
ATOM 1263 O O . GLY A 1 188 ? -1.752 7.504 12.934 1.00 98.25 188 GLY A O 1
ATOM 1264 N N . GLY A 1 189 ? -1.633 6.111 14.700 1.00 97.88 189 GLY A N 1
ATOM 1265 C CA . GLY A 1 189 ? -0.827 7.023 15.506 1.00 97.88 189 GLY A CA 1
ATOM 1266 C C . GLY A 1 189 ? 0.624 7.053 15.022 1.00 97.88 189 GLY A C 1
ATOM 1267 O O . GLY A 1 189 ? 1.011 6.295 14.136 1.00 97.88 189 GLY A O 1
ATOM 1268 N N . GLU A 1 190 ? 1.459 7.919 15.599 1.00 96.56 190 GLU A N 1
ATOM 1269 C CA . GLU A 1 190 ? 2.897 7.982 15.282 1.00 96.56 190 GLU A CA 1
ATOM 1270 C C . GLU A 1 190 ? 3.523 6.569 15.302 1.00 96.56 190 GLU A C 1
ATOM 1272 O O . GLU A 1 190 ? 3.353 5.863 16.286 1.00 96.56 190 GLU A O 1
ATOM 1277 N N . TYR A 1 191 ? 4.187 6.128 14.225 1.00 97.06 191 TYR A N 1
ATOM 1278 C CA . TYR A 1 191 ? 4.737 4.764 14.051 1.00 97.06 191 TYR A CA 1
ATOM 1279 C C . TYR A 1 191 ? 3.742 3.591 13.928 1.00 97.06 191 TYR A C 1
ATOM 1281 O O . TYR A 1 191 ? 4.183 2.473 13.650 1.00 97.06 191 TYR A O 1
ATOM 1289 N N . GLY A 1 192 ? 2.432 3.809 14.070 1.00 97.31 192 GLY A N 1
ATOM 1290 C CA . GLY A 1 192 ? 1.385 2.800 13.867 1.00 97.31 192 GLY A CA 1
ATOM 1291 C C . GLY A 1 192 ? 0.818 2.787 12.441 1.00 97.31 192 GLY A C 1
ATOM 1292 O O . GLY A 1 192 ? 0.696 3.829 11.793 1.00 97.31 192 GLY A O 1
ATOM 1293 N N . ALA A 1 193 ? 0.450 1.604 11.940 1.00 98.00 193 ALA A N 1
ATOM 1294 C CA . ALA A 1 193 ? -0.219 1.470 10.643 1.00 98.00 193 ALA A CA 1
ATOM 1295 C C . ALA A 1 193 ? -1.646 2.055 10.671 1.00 98.00 193 ALA A C 1
ATOM 1297 O O . ALA A 1 193 ? -2.286 2.109 11.724 1.00 98.00 193 ALA A O 1
ATOM 1298 N N . GLY A 1 194 ? -2.187 2.445 9.512 1.00 98.62 194 GLY A N 1
ATOM 1299 C CA . GLY A 1 194 ? -3.614 2.784 9.410 1.00 98.62 194 GLY A CA 1
ATOM 1300 C C . GLY A 1 194 ? -4.473 1.568 9.760 1.00 98.62 194 GLY A C 1
ATOM 1301 O O . GLY A 1 194 ? -5.231 1.571 10.730 1.00 98.62 194 GLY A O 1
ATOM 1302 N N . ILE A 1 195 ? -4.273 0.481 9.020 1.00 98.75 195 ILE A N 1
ATOM 1303 C CA . ILE A 1 195 ? -4.821 -0.842 9.335 1.00 98.75 195 ILE A CA 1
ATOM 1304 C C . ILE A 1 195 ? -3.652 -1.827 9.399 1.00 98.75 195 ILE A C 1
ATOM 1306 O O . ILE A 1 195 ? -2.894 -1.935 8.432 1.00 98.75 195 ILE A O 1
ATOM 1310 N N . GLY A 1 196 ? -3.486 -2.520 10.528 1.00 97.31 196 GLY A N 1
ATOM 1311 C CA . GLY A 1 196 ? -2.375 -3.446 10.758 1.00 97.31 196 GLY A CA 1
ATOM 1312 C C . GLY A 1 196 ? -1.882 -3.465 12.209 1.00 97.31 196 GLY A C 1
ATOM 1313 O O . GLY A 1 196 ? -2.661 -3.398 13.154 1.00 97.31 196 GLY A O 1
ATOM 1314 N N . GLY A 1 197 ? -0.571 -3.595 12.401 1.00 95.38 197 GLY A N 1
ATOM 1315 C CA . GLY A 1 197 ? 0.055 -3.635 13.729 1.00 95.38 197 GLY A CA 1
ATOM 1316 C C . GLY A 1 197 ? 0.466 -2.247 14.217 1.00 95.38 197 GLY A C 1
ATOM 1317 O O . GLY A 1 197 ? 0.827 -1.386 13.404 1.00 95.38 197 GLY A O 1
ATOM 1318 N N . GLY A 1 198 ? 0.469 -2.044 15.534 1.00 96.44 198 GLY A N 1
ATOM 1319 C CA . GLY A 1 198 ? 1.184 -0.921 16.137 1.00 96.44 198 GLY A CA 1
ATOM 1320 C C . GLY A 1 198 ? 2.697 -1.153 16.088 1.00 96.44 198 GLY A C 1
ATOM 1321 O O . GLY A 1 198 ? 3.161 -2.248 15.772 1.00 96.44 198 GLY A O 1
ATOM 1322 N N . GLN A 1 199 ? 3.479 -0.112 16.366 1.00 97.06 199 GLN A N 1
ATOM 1323 C CA . GLN A 1 199 ? 4.943 -0.124 16.252 1.00 97.06 199 GLN A CA 1
ATOM 1324 C C . GLN A 1 199 ? 5.567 -1.358 16.924 1.00 97.06 199 GLN A C 1
ATOM 1326 O O . GLN A 1 199 ? 5.355 -1.584 18.114 1.00 97.06 199 GLN A O 1
ATOM 1331 N N . GLY A 1 200 ? 6.367 -2.123 16.176 1.00 92.75 200 GLY A N 1
ATOM 1332 C CA . GLY A 1 200 ? 7.058 -3.324 16.657 1.00 92.75 200 GLY A CA 1
ATOM 1333 C C . GLY A 1 200 ? 6.193 -4.587 16.781 1.00 92.75 200 GLY A C 1
ATOM 1334 O O . GLY A 1 200 ? 6.734 -5.654 17.060 1.00 92.75 200 GLY A O 1
ATOM 1335 N N . GLY A 1 201 ? 4.879 -4.504 16.552 1.00 92.62 201 GLY A N 1
ATOM 1336 C CA . GLY A 1 201 ? 3.978 -5.656 16.488 1.00 92.62 201 GLY A CA 1
ATOM 1337 C C . GLY A 1 201 ? 3.660 -6.052 15.044 1.00 92.62 201 GLY A C 1
ATOM 1338 O O . GLY A 1 201 ? 3.373 -5.198 14.212 1.00 92.62 201 GLY A O 1
ATOM 1339 N N . ALA A 1 202 ? 3.681 -7.348 14.721 1.00 93.19 202 ALA A N 1
ATOM 1340 C CA . ALA A 1 202 ? 3.472 -7.826 13.346 1.00 93.19 202 ALA A CA 1
ATOM 1341 C C . ALA A 1 202 ? 2.099 -7.419 12.771 1.00 93.19 202 ALA A C 1
ATOM 1343 O O . ALA A 1 202 ? 1.089 -7.505 13.465 1.00 93.19 202 ALA A O 1
ATOM 1344 N N . SER A 1 203 ? 2.014 -7.057 11.487 1.00 89.88 203 SER A N 1
ATOM 1345 C CA . SER A 1 203 ? 0.796 -6.470 10.891 1.00 89.88 203 SER A CA 1
ATOM 1346 C C . SER A 1 203 ? -0.486 -7.306 10.935 1.00 89.88 203 SER A C 1
ATOM 1348 O O . SER A 1 203 ? -1.562 -6.755 10.724 1.00 89.88 203 SER A O 1
ATOM 1350 N N . GLY A 1 204 ? -0.394 -8.618 11.163 1.00 93.62 204 GLY A N 1
ATOM 1351 C CA . GLY A 1 204 ? -1.539 -9.524 11.077 1.00 93.62 204 GLY A CA 1
ATOM 1352 C C . GLY A 1 204 ? -1.971 -9.828 9.636 1.00 93.62 204 GLY A C 1
ATOM 1353 O O . GLY A 1 204 ? -1.182 -9.719 8.697 1.00 93.62 204 GLY A O 1
ATOM 1354 N N . MET A 1 205 ? -3.223 -10.248 9.465 1.00 97.31 205 MET A N 1
ATOM 1355 C CA . MET A 1 205 ? -3.849 -10.478 8.158 1.00 97.31 205 MET A CA 1
ATOM 1356 C C . MET A 1 205 ? -4.901 -9.403 7.894 1.00 97.31 205 MET A C 1
ATOM 1358 O O . MET A 1 205 ? -5.769 -9.181 8.735 1.00 97.31 205 MET A O 1
ATOM 1362 N N . ILE A 1 206 ? -4.852 -8.780 6.717 1.00 98.75 206 ILE A N 1
ATOM 1363 C CA . ILE A 1 206 ? -5.801 -7.748 6.286 1.00 98.75 206 ILE A CA 1
ATOM 1364 C C . ILE A 1 206 ? -6.531 -8.263 5.047 1.00 98.75 206 ILE A C 1
ATOM 1366 O O . ILE A 1 206 ? -5.898 -8.633 4.059 1.00 98.75 206 ILE A O 1
ATOM 1370 N N . THR A 1 207 ? -7.861 -8.299 5.082 1.00 98.81 207 THR A N 1
ATOM 1371 C CA . THR A 1 207 ? -8.695 -8.641 3.924 1.00 98.81 207 THR A CA 1
ATOM 1372 C C . THR A 1 207 ? -9.794 -7.602 3.721 1.00 98.81 207 THR A C 1
ATOM 1374 O O . THR A 1 207 ? -10.545 -7.294 4.644 1.00 98.81 207 THR A O 1
ATOM 1377 N N . ILE A 1 208 ? -9.899 -7.074 2.503 1.00 98.88 208 ILE A N 1
ATOM 1378 C CA . ILE A 1 208 ? -10.943 -6.130 2.091 1.00 98.88 208 ILE A CA 1
ATOM 1379 C C . ILE A 1 208 ? -11.743 -6.788 0.968 1.00 98.88 208 ILE A C 1
ATOM 1381 O O . ILE A 1 208 ? -11.224 -6.994 -0.123 1.00 98.88 208 ILE A O 1
ATOM 1385 N N . ASN A 1 209 ? -12.999 -7.134 1.235 1.00 98.75 209 ASN A N 1
ATOM 1386 C CA . ASN A 1 209 ? -13.929 -7.708 0.259 1.00 98.75 209 ASN A CA 1
ATOM 1387 C C . ASN A 1 209 ? -14.884 -6.664 -0.341 1.00 98.75 209 ASN A C 1
ATOM 1389 O O . ASN A 1 209 ? -15.525 -6.941 -1.351 1.00 98.75 209 ASN A O 1
ATOM 1393 N N . GLY A 1 210 ? -15.005 -5.483 0.269 1.00 98.00 210 GLY A N 1
ATOM 1394 C CA . GLY A 1 210 ? -15.940 -4.450 -0.162 1.00 98.00 210 GLY A CA 1
ATOM 1395 C C . GLY A 1 210 ? -15.880 -3.193 0.702 1.00 98.00 210 GLY A C 1
ATOM 1396 O O . GLY A 1 210 ? -14.993 -3.040 1.541 1.00 98.00 210 GLY A O 1
ATOM 1397 N N . GLY A 1 211 ? -16.844 -2.296 0.490 1.00 98.38 211 GLY A N 1
ATOM 1398 C CA . GLY A 1 211 ? -16.924 -1.006 1.180 1.00 98.38 211 GLY A CA 1
ATOM 1399 C C . GLY A 1 211 ? -16.012 0.075 0.589 1.00 98.38 211 GLY A C 1
ATOM 1400 O O . GLY A 1 211 ? -15.418 -0.095 -0.478 1.00 98.38 211 GLY A O 1
ATOM 1401 N N . THR A 1 212 ? -15.927 1.207 1.287 1.00 98.81 212 THR A N 1
ATOM 1402 C CA . THR A 1 212 ? -14.970 2.291 1.009 1.00 98.81 212 THR A CA 1
ATOM 1403 C C . THR A 1 212 ? -13.976 2.369 2.160 1.00 98.81 212 THR A C 1
ATOM 1405 O O . THR A 1 212 ? -14.386 2.598 3.293 1.00 98.81 212 THR A O 1
ATOM 1408 N N . VAL A 1 213 ? -12.684 2.178 1.895 1.00 98.94 213 VAL A N 1
ATOM 1409 C CA . VAL A 1 213 ? -11.633 2.083 2.919 1.00 98.94 213 VAL A CA 1
ATOM 1410 C C . VAL A 1 213 ? -10.561 3.139 2.673 1.00 98.94 213 VAL A C 1
ATOM 1412 O O . VAL A 1 213 ? -9.750 3.012 1.760 1.00 98.94 213 VAL A O 1
ATOM 1415 N N . GLY A 1 214 ? -10.538 4.176 3.505 1.00 98.88 214 GLY A N 1
ATOM 1416 C CA . GLY A 1 214 ? -9.438 5.128 3.612 1.00 98.88 214 GLY A CA 1
ATOM 1417 C C . GLY A 1 214 ? -8.503 4.729 4.751 1.00 98.88 214 GLY A C 1
ATOM 1418 O O . GLY A 1 214 ? -8.933 4.689 5.900 1.00 98.88 214 GLY A O 1
ATOM 1419 N N . ALA A 1 215 ? -7.230 4.464 4.465 1.00 98.81 215 ALA A N 1
ATOM 1420 C CA . ALA A 1 215 ? -6.243 4.091 5.476 1.00 98.81 215 ALA A CA 1
ATOM 1421 C C . ALA A 1 215 ? -4.982 4.958 5.374 1.00 98.81 215 ALA A C 1
ATOM 1423 O O . ALA A 1 215 ? -4.408 5.108 4.295 1.00 98.81 215 ALA A O 1
ATOM 1424 N N . ARG A 1 216 ? -4.547 5.539 6.495 1.00 98.81 216 ARG A N 1
ATOM 1425 C CA . ARG A 1 216 ? -3.381 6.426 6.582 1.00 98.81 216 ARG A CA 1
ATOM 1426 C C . ARG A 1 216 ? -2.425 5.945 7.662 1.00 98.81 216 ARG A C 1
ATOM 1428 O O . ARG A 1 216 ? -2.823 5.819 8.819 1.00 98.81 216 ARG A O 1
ATOM 1435 N N . GLY A 1 217 ? -1.178 5.693 7.283 1.00 98.25 217 GLY A N 1
ATOM 1436 C CA . GLY A 1 217 ? -0.116 5.346 8.221 1.00 98.25 217 GLY A CA 1
ATOM 1437 C C . GLY A 1 217 ? 0.357 6.561 9.011 1.00 98.25 217 GLY A C 1
ATOM 1438 O O . GLY A 1 217 ? 0.394 7.679 8.489 1.00 98.25 217 GLY A O 1
ATOM 1439 N N . GLY A 1 218 ? 0.758 6.342 10.262 1.00 98.12 218 GLY A N 1
ATOM 1440 C CA . GLY A 1 218 ? 1.554 7.318 10.996 1.00 98.12 218 GLY A CA 1
ATOM 1441 C C . GLY A 1 218 ? 2.975 7.436 10.441 1.00 98.12 218 GLY A C 1
ATOM 1442 O O . GLY A 1 218 ? 3.351 6.766 9.479 1.00 98.12 218 GLY A O 1
ATOM 1443 N N . ASN A 1 219 ? 3.800 8.283 11.066 1.00 97.44 219 ASN A N 1
ATOM 1444 C CA . ASN A 1 219 ? 5.214 8.443 10.701 1.00 97.44 219 ASN A CA 1
ATOM 1445 C C . ASN A 1 219 ? 5.900 7.071 10.530 1.00 97.44 219 ASN A C 1
ATOM 1447 O O . ASN A 1 219 ? 5.817 6.251 11.436 1.00 97.44 219 ASN A O 1
ATOM 1451 N N . ARG A 1 220 ? 6.553 6.817 9.387 1.00 97.44 220 ARG A N 1
ATOM 1452 C CA . ARG A 1 220 ? 7.266 5.565 9.048 1.00 97.44 220 ARG A CA 1
ATOM 1453 C C . ARG A 1 220 ? 6.422 4.285 8.961 1.00 97.44 220 ARG A C 1
ATOM 1455 O O . ARG A 1 220 ? 6.994 3.199 8.863 1.00 97.44 220 ARG A O 1
ATOM 1462 N N . ALA A 1 221 ? 5.096 4.384 8.963 1.00 97.75 221 ALA A N 1
ATOM 1463 C CA . ALA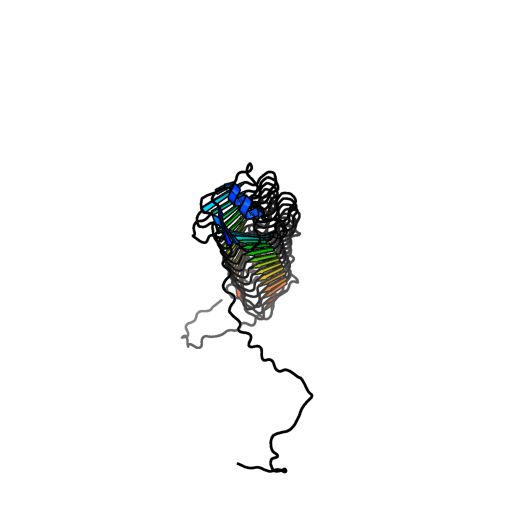 A 1 221 ? 4.188 3.243 8.863 1.00 97.75 221 ALA A CA 1
ATOM 1464 C C . ALA A 1 221 ? 3.338 3.288 7.584 1.00 97.75 221 ALA A C 1
ATOM 1466 O O . ALA A 1 221 ? 3.141 4.346 6.978 1.00 97.75 221 ALA A O 1
ATOM 1467 N N . ALA A 1 222 ? 2.839 2.124 7.170 1.00 98.19 222 ALA A N 1
ATOM 1468 C CA . ALA A 1 222 ? 2.027 1.990 5.971 1.00 98.19 222 ALA A CA 1
ATOM 1469 C C . ALA A 1 222 ? 0.563 2.402 6.199 1.00 98.19 222 ALA A C 1
ATOM 1471 O O . ALA A 1 222 ? 0.045 2.340 7.320 1.00 98.19 222 ALA A O 1
ATOM 1472 N N . GLY A 1 223 ? -0.130 2.767 5.117 1.00 98.56 223 GLY A N 1
ATOM 1473 C CA . GLY A 1 223 ? -1.588 2.921 5.132 1.00 98.56 223 GLY A CA 1
ATOM 1474 C C . GLY A 1 223 ? -2.266 1.596 5.481 1.00 98.56 223 GLY A C 1
ATOM 1475 O O . GLY A 1 223 ? -2.969 1.492 6.487 1.00 98.56 223 GLY A O 1
ATOM 1476 N N . LEU A 1 224 ? -1.975 0.562 4.688 1.00 98.56 224 LEU A N 1
ATOM 1477 C CA . LEU A 1 224 ? -2.338 -0.829 4.964 1.00 98.56 224 LEU A CA 1
ATOM 1478 C C . LEU A 1 224 ? -1.070 -1.670 5.160 1.00 98.56 224 LEU A C 1
ATOM 1480 O O . LEU A 1 224 ? -0.263 -1.770 4.236 1.00 98.56 224 LEU A O 1
ATOM 1484 N N . GLY A 1 225 ? -0.924 -2.317 6.322 1.00 96.00 225 GLY A N 1
ATOM 1485 C CA . GLY A 1 225 ? 0.116 -3.321 6.570 1.00 96.00 225 GLY A CA 1
ATOM 1486 C C . GLY A 1 225 ? 1.139 -2.963 7.651 1.00 96.00 225 GLY A C 1
ATOM 1487 O O . GLY A 1 225 ? 0.857 -3.039 8.849 1.00 96.00 225 GLY A O 1
ATOM 1488 N N . GLY A 1 226 ? 2.378 -2.744 7.215 1.00 89.31 226 GLY A N 1
ATOM 1489 C CA . GLY A 1 226 ? 3.598 -2.667 8.019 1.00 89.31 226 GLY A CA 1
ATOM 1490 C C . GLY A 1 226 ? 3.731 -1.410 8.874 1.00 89.31 226 GLY A C 1
ATOM 1491 O O . GLY A 1 226 ? 3.164 -0.356 8.589 1.00 89.31 226 GLY A O 1
ATOM 1492 N N . ASN A 1 227 ? 4.546 -1.526 9.915 1.00 88.12 227 ASN A N 1
ATOM 1493 C CA . ASN A 1 227 ? 4.918 -0.445 10.824 1.00 88.12 227 ASN A CA 1
ATOM 1494 C C . ASN A 1 227 ? 6.444 -0.401 10.985 1.00 88.12 227 ASN A C 1
ATOM 1496 O O . ASN A 1 227 ? 7.183 -1.082 10.272 1.00 88.12 227 ASN A O 1
ATOM 1500 N N . VAL A 1 228 ? 6.930 0.416 11.918 1.00 84.12 228 VAL A N 1
ATOM 1501 C CA . VAL A 1 228 ? 8.356 0.448 12.252 1.00 84.12 228 VAL A CA 1
ATOM 1502 C C . VAL A 1 228 ? 8.770 -0.864 12.926 1.00 84.12 228 VAL A C 1
ATOM 1504 O O . VAL A 1 228 ? 8.205 -1.238 13.952 1.00 84.12 228 VAL A O 1
ATOM 1507 N N . ALA A 1 229 ? 9.816 -1.489 12.378 1.00 82.88 229 ALA A N 1
ATOM 1508 C CA . ALA A 1 229 ? 10.467 -2.722 12.837 1.00 82.88 229 ALA A CA 1
ATOM 1509 C C . ALA A 1 229 ? 9.766 -4.064 12.534 1.00 82.88 229 ALA A C 1
ATOM 1511 O O . ALA A 1 229 ? 10.317 -5.098 12.913 1.00 82.88 229 ALA A O 1
ATOM 1512 N N . THR A 1 230 ? 8.629 -4.100 11.822 1.00 85.69 230 THR A N 1
ATOM 1513 C CA . THR A 1 230 ? 8.056 -5.376 11.339 1.00 85.69 230 THR A CA 1
ATOM 1514 C C . THR A 1 230 ? 7.613 -5.341 9.866 1.00 85.69 230 THR A C 1
ATOM 1516 O O . THR A 1 230 ? 7.025 -4.349 9.422 1.00 85.69 230 THR A O 1
ATOM 1519 N N . PRO A 1 231 ? 7.859 -6.423 9.091 1.00 83.62 231 PRO A N 1
ATOM 1520 C CA . PRO A 1 231 ? 7.348 -6.560 7.731 1.00 83.62 231 PRO A CA 1
ATOM 1521 C C . PRO A 1 231 ? 5.826 -6.534 7.673 1.00 83.62 231 PRO A C 1
ATOM 1523 O O . PRO A 1 231 ? 5.145 -6.953 8.612 1.00 83.62 231 PRO A O 1
ATOM 1526 N N . ALA A 1 232 ? 5.293 -6.132 6.521 1.00 85.88 232 ALA A N 1
ATOM 1527 C CA . ALA A 1 232 ? 3.872 -6.277 6.261 1.00 85.88 232 ALA A CA 1
ATOM 1528 C C . ALA A 1 232 ? 3.445 -7.753 6.276 1.00 85.88 232 ALA A C 1
ATOM 1530 O O . ALA A 1 232 ? 4.152 -8.642 5.793 1.00 85.88 232 ALA A O 1
ATOM 1531 N N . GLY A 1 233 ? 2.254 -7.996 6.817 1.00 89.00 233 GLY A N 1
ATOM 1532 C CA . GLY A 1 233 ? 1.604 -9.300 6.791 1.00 89.00 233 GLY A CA 1
ATOM 1533 C C . GLY A 1 233 ? 0.985 -9.623 5.429 1.00 89.00 233 GLY A C 1
ATOM 1534 O O . GLY A 1 233 ? 1.374 -9.079 4.397 1.00 89.00 233 GLY A O 1
ATOM 1535 N N . ALA A 1 234 ? 0.005 -10.525 5.421 1.00 95.69 234 ALA A N 1
ATOM 1536 C CA . ALA A 1 234 ? -0.759 -10.817 4.211 1.00 95.69 234 ALA A CA 1
ATOM 1537 C C . ALA A 1 234 ? -1.861 -9.765 4.019 1.00 95.69 234 ALA A C 1
ATOM 1539 O O . ALA A 1 234 ? -2.710 -9.596 4.898 1.00 95.69 234 ALA A O 1
ATOM 1540 N N . ILE A 1 235 ? -1.854 -9.092 2.868 1.00 98.75 235 ILE A N 1
ATOM 1541 C CA . ILE A 1 235 ? -2.858 -8.102 2.469 1.00 98.75 235 ILE A CA 1
ATOM 1542 C C . ILE A 1 235 ? -3.595 -8.637 1.243 1.00 98.75 235 ILE A C 1
ATOM 1544 O O . ILE A 1 235 ? -2.972 -8.917 0.220 1.00 98.75 235 ILE A O 1
ATOM 1548 N N . MET A 1 236 ? -4.917 -8.770 1.339 1.00 98.81 236 MET A N 1
ATOM 1549 C CA . MET A 1 236 ? -5.767 -9.257 0.254 1.00 98.81 236 MET A CA 1
ATOM 1550 C C . MET A 1 236 ? -6.921 -8.285 -0.013 1.00 98.81 236 MET A C 1
ATOM 1552 O O . MET A 1 236 ? -7.710 -7.991 0.882 1.00 98.81 236 MET A O 1
ATOM 1556 N N . ILE A 1 237 ? -7.035 -7.793 -1.243 1.00 98.88 237 ILE A N 1
ATOM 1557 C CA . ILE A 1 237 ? -8.115 -6.903 -1.682 1.00 98.88 237 ILE A CA 1
ATOM 1558 C C . ILE A 1 237 ? -8.905 -7.633 -2.769 1.00 98.88 237 ILE A C 1
ATOM 1560 O O . ILE A 1 237 ? -8.391 -7.896 -3.851 1.00 98.88 237 ILE A O 1
ATOM 1564 N N . ASN A 1 238 ? -10.146 -7.990 -2.460 1.00 98.81 238 ASN A N 1
ATOM 1565 C CA . ASN A 1 238 ? -11.073 -8.703 -3.339 1.00 98.81 238 ASN A CA 1
ATOM 1566 C C . ASN A 1 238 ? -12.157 -7.788 -3.933 1.00 98.81 238 ASN A C 1
ATOM 1568 O O . ASN A 1 238 ? -12.966 -8.256 -4.727 1.00 98.81 238 ASN A O 1
ATOM 1572 N N . GLY A 1 239 ? -12.204 -6.515 -3.532 1.00 98.06 239 GLY A N 1
ATOM 1573 C CA . GLY A 1 239 ? -13.176 -5.544 -4.020 1.00 98.06 239 GLY A CA 1
ATOM 1574 C C . GLY A 1 239 ? -13.224 -4.272 -3.172 1.00 98.06 239 GLY A C 1
ATOM 1575 O O . GLY A 1 239 ? -12.436 -4.088 -2.244 1.00 98.06 239 GLY A O 1
ATOM 1576 N N . GLY A 1 240 ? -14.189 -3.404 -3.483 1.00 98.38 240 GLY A N 1
ATOM 1577 C CA . GLY A 1 240 ? -14.384 -2.115 -2.811 1.00 98.38 240 GLY A CA 1
ATOM 1578 C C . GLY A 1 240 ? -13.566 -0.967 -3.411 1.00 98.38 240 GLY A C 1
ATOM 1579 O O . GLY A 1 240 ? -12.904 -1.113 -4.439 1.00 98.38 240 GLY A O 1
ATOM 1580 N N . ALA A 1 241 ? -13.645 0.196 -2.763 1.00 98.81 241 ALA A N 1
ATOM 1581 C CA . ALA A 1 241 ? -12.859 1.383 -3.084 1.00 98.81 241 ALA A CA 1
ATOM 1582 C C . ALA A 1 241 ? -11.834 1.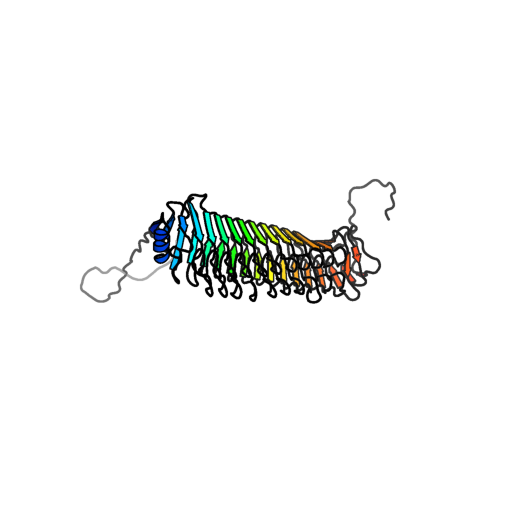627 -1.968 1.00 98.81 241 ALA A C 1
ATOM 1584 O O . ALA A 1 241 ? -12.197 2.025 -0.863 1.00 98.81 241 ALA A O 1
ATOM 1585 N N . VAL A 1 242 ? -10.557 1.376 -2.242 1.00 98.94 242 VAL A N 1
ATOM 1586 C CA . VAL A 1 242 ? -9.463 1.456 -1.267 1.00 98.94 242 VAL A CA 1
ATOM 1587 C C . VAL A 1 242 ? -8.574 2.653 -1.591 1.00 98.94 242 VAL A C 1
ATOM 1589 O O . VAL A 1 242 ? -8.074 2.783 -2.702 1.00 98.94 242 VAL A O 1
ATOM 1592 N N . THR A 1 243 ? -8.355 3.531 -0.616 1.00 98.94 243 THR A N 1
ATOM 1593 C CA . THR A 1 243 ? -7.374 4.620 -0.675 1.00 98.94 243 THR A CA 1
ATOM 1594 C C . THR A 1 243 ? -6.404 4.461 0.485 1.00 98.94 243 THR A C 1
ATOM 1596 O O . THR A 1 243 ? -6.773 4.673 1.639 1.00 98.94 243 THR A O 1
ATOM 1599 N N . ALA A 1 244 ? -5.167 4.082 0.187 1.00 98.88 244 ALA A N 1
ATOM 1600 C CA . ALA A 1 244 ? -4.147 3.790 1.183 1.00 98.88 244 ALA A CA 1
ATOM 1601 C C . ALA A 1 244 ? -2.959 4.751 1.036 1.00 98.88 244 ALA A C 1
ATOM 1603 O O . ALA A 1 244 ? -2.330 4.817 -0.019 1.00 98.88 244 ALA A O 1
ATOM 1604 N N . THR A 1 245 ? -2.649 5.505 2.089 1.00 98.88 245 THR A N 1
ATOM 1605 C CA . THR A 1 245 ? -1.563 6.495 2.097 1.00 98.88 245 THR A CA 1
ATOM 1606 C C . THR A 1 245 ? -0.559 6.165 3.193 1.00 98.88 245 THR A C 1
ATOM 1608 O O . THR A 1 245 ? -0.920 6.086 4.368 1.00 98.88 245 THR A O 1
ATOM 1611 N N . GLY A 1 246 ? 0.705 5.985 2.823 1.00 98.50 246 GLY A N 1
ATOM 1612 C CA . GLY A 1 246 ? 1.790 5.817 3.782 1.00 98.50 246 GLY A CA 1
ATOM 1613 C C . GLY A 1 246 ? 2.092 7.115 4.523 1.00 98.50 246 GLY A C 1
ATOM 1614 O O . GLY A 1 246 ? 1.911 8.210 3.984 1.00 98.50 246 GLY A O 1
ATOM 1615 N N . GLY A 1 247 ? 2.582 7.010 5.757 1.00 98.19 247 GLY A N 1
ATOM 1616 C CA . GLY A 1 247 ? 3.239 8.149 6.390 1.00 98.19 247 GLY A CA 1
ATOM 1617 C C . GLY A 1 247 ? 4.607 8.433 5.751 1.00 98.19 247 GLY A C 1
ATOM 1618 O O . GLY A 1 247 ? 5.060 7.682 4.883 1.00 98.19 247 GLY A O 1
ATOM 1619 N N . PRO A 1 248 ? 5.323 9.487 6.187 1.00 96.25 248 PRO A N 1
ATOM 1620 C CA . PRO A 1 248 ? 6.716 9.719 5.792 1.00 96.25 248 PRO A CA 1
ATOM 1621 C C . PRO A 1 248 ? 7.556 8.439 5.927 1.00 96.25 248 PRO A C 1
ATOM 1623 O O . PRO A 1 248 ? 7.545 7.842 6.999 1.00 96.25 248 PRO A O 1
ATOM 1626 N N . ALA A 1 249 ? 8.256 8.015 4.869 1.00 97.50 249 ALA A N 1
ATOM 1627 C CA . ALA A 1 249 ? 8.999 6.748 4.782 1.00 97.50 249 ALA A CA 1
ATOM 1628 C C . ALA A 1 249 ? 8.209 5.414 4.948 1.00 97.50 249 ALA A C 1
ATOM 1630 O O . ALA A 1 249 ? 8.835 4.368 5.143 1.00 97.50 249 ALA A O 1
ATOM 1631 N N . GLY A 1 250 ? 6.871 5.410 4.851 1.00 98.00 250 GLY A N 1
ATOM 1632 C CA . GLY A 1 250 ? 6.036 4.197 4.773 1.00 98.00 250 GLY A CA 1
ATOM 1633 C C . GLY A 1 250 ? 5.322 4.036 3.421 1.00 98.00 250 GLY A C 1
ATOM 1634 O O . GLY A 1 250 ? 5.052 5.022 2.734 1.00 98.00 250 GLY A O 1
ATOM 1635 N N . ALA A 1 251 ? 5.007 2.801 3.021 1.00 98.56 251 ALA A N 1
ATOM 1636 C CA . ALA A 1 251 ? 4.288 2.518 1.773 1.00 98.56 251 ALA A CA 1
ATOM 1637 C C . ALA A 1 251 ? 2.785 2.852 1.856 1.00 98.56 251 ALA A C 1
ATOM 1639 O O . ALA A 1 251 ? 2.199 2.877 2.939 1.00 98.56 251 ALA A O 1
ATOM 1640 N N . GLY A 1 252 ? 2.122 3.044 0.712 1.00 98.75 252 GLY A N 1
ATOM 1641 C CA . GLY A 1 252 ? 0.654 3.113 0.671 1.00 98.75 252 GLY A CA 1
ATOM 1642 C C . GLY A 1 252 ? 0.036 1.798 1.152 1.00 98.75 252 GLY A C 1
ATOM 1643 O O . GLY A 1 252 ? -0.661 1.750 2.169 1.00 98.75 252 GLY A O 1
ATOM 1644 N N . ILE A 1 253 ? 0.374 0.715 0.452 1.00 98.88 253 ILE A N 1
ATOM 1645 C CA . ILE A 1 253 ? 0.046 -0.670 0.808 1.00 98.88 253 ILE A CA 1
ATOM 1646 C C . ILE A 1 253 ? 1.352 -1.456 0.902 1.00 98.88 253 ILE A C 1
ATOM 1648 O O . ILE A 1 253 ? 2.106 -1.491 -0.068 1.00 98.88 253 ILE A O 1
ATOM 1652 N N . GLY A 1 254 ? 1.611 -2.103 2.038 1.00 98.31 254 GLY A N 1
ATOM 1653 C CA . GLY A 1 254 ? 2.820 -2.895 2.257 1.00 98.31 254 GLY A CA 1
ATOM 1654 C C . GLY A 1 254 ? 3.611 -2.430 3.476 1.00 98.31 254 GLY A C 1
ATOM 1655 O O . GLY A 1 254 ? 3.059 -2.364 4.569 1.00 98.31 254 GLY A O 1
ATOM 1656 N N . GLY A 1 255 ? 4.916 -2.206 3.325 1.00 97.50 255 GLY A N 1
ATOM 1657 C CA . GLY A 1 255 ? 5.873 -2.073 4.428 1.00 97.50 255 GLY A CA 1
ATOM 1658 C C . GLY A 1 255 ? 5.948 -0.684 5.074 1.00 97.50 255 GLY A C 1
ATOM 1659 O O . GLY A 1 255 ? 5.729 0.343 4.430 1.00 97.50 255 GLY A O 1
ATOM 1660 N N . GLY A 1 256 ? 6.319 -0.655 6.358 1.00 97.25 256 GLY A N 1
ATOM 1661 C CA . GLY A 1 256 ? 6.859 0.549 6.999 1.00 97.25 256 GLY A CA 1
ATOM 1662 C C . GLY A 1 256 ? 8.330 0.782 6.625 1.00 97.25 256 GLY A C 1
ATOM 1663 O O . GLY A 1 256 ? 8.890 0.064 5.794 1.00 97.25 256 GLY A O 1
ATOM 1664 N N . ILE A 1 257 ? 8.974 1.763 7.263 1.00 97.31 257 ILE A N 1
ATOM 1665 C CA . ILE A 1 257 ? 10.419 2.021 7.109 1.00 97.31 257 ILE A CA 1
ATOM 1666 C C . ILE A 1 257 ? 11.246 0.744 7.319 1.00 97.31 257 ILE A C 1
ATOM 1668 O O . ILE A 1 257 ? 10.940 -0.058 8.203 1.00 97.31 257 ILE A O 1
ATOM 1672 N N . GLU A 1 258 ? 12.290 0.567 6.512 1.00 96.81 258 GLU A N 1
ATOM 1673 C CA . GLU A 1 258 ? 13.245 -0.554 6.508 1.00 96.81 258 GLU A CA 1
ATOM 1674 C C . GLU A 1 258 ? 12.603 -1.943 6.343 1.00 96.81 258 GLU A C 1
ATOM 1676 O O . GLU A 1 258 ? 13.261 -2.967 6.517 1.00 96.81 258 GLU A O 1
ATOM 1681 N N . ASN A 1 259 ? 11.316 -2.001 5.985 1.00 97.44 259 ASN A N 1
ATOM 1682 C CA . ASN A 1 259 ? 10.533 -3.228 5.974 1.00 97.44 259 ASN A CA 1
ATOM 1683 C C . ASN A 1 259 ? 9.927 -3.508 4.590 1.00 97.44 259 ASN A C 1
ATOM 1685 O O . ASN A 1 259 ? 9.431 -2.594 3.920 1.00 97.44 259 ASN A O 1
ATOM 1689 N N . PRO A 1 260 ? 9.958 -4.773 4.128 1.00 97.19 260 PRO A N 1
ATOM 1690 C CA . PRO A 1 260 ? 9.467 -5.123 2.807 1.00 97.19 260 PRO A CA 1
ATOM 1691 C C . PRO A 1 260 ? 7.935 -5.132 2.740 1.00 97.19 260 PRO A C 1
ATOM 1693 O O . PRO A 1 260 ? 7.249 -5.269 3.757 1.00 97.19 260 PRO A O 1
ATOM 1696 N N . GLY A 1 261 ? 7.405 -5.066 1.516 1.00 95.19 261 GLY A N 1
ATOM 1697 C CA . GLY A 1 261 ? 5.965 -5.019 1.230 1.00 95.19 261 GLY A CA 1
ATOM 1698 C C . GLY A 1 261 ? 5.131 -6.234 1.649 1.00 95.19 261 GLY A C 1
ATOM 1699 O O . GLY A 1 261 ? 3.907 -6.173 1.583 1.00 95.19 261 GLY A O 1
ATOM 1700 N N . GLY A 1 262 ? 5.756 -7.321 2.111 1.00 94.88 262 GLY A N 1
ATOM 1701 C CA . GLY A 1 262 ? 5.055 -8.547 2.501 1.00 94.88 262 GLY A CA 1
ATOM 1702 C C . GLY A 1 262 ? 4.459 -9.283 1.299 1.00 94.88 262 GLY A C 1
ATOM 1703 O O . GLY A 1 262 ? 5.073 -9.317 0.231 1.00 94.88 262 GLY A O 1
ATOM 1704 N N . ARG A 1 263 ? 3.276 -9.884 1.483 1.00 97.81 263 ARG A N 1
ATOM 1705 C CA . ARG A 1 263 ? 2.471 -10.465 0.394 1.00 97.81 263 ARG A CA 1
ATOM 1706 C C . ARG A 1 263 ? 1.222 -9.631 0.171 1.00 97.81 263 ARG A C 1
ATOM 1708 O O . ARG A 1 263 ? 0.377 -9.548 1.063 1.00 97.81 263 ARG A O 1
ATOM 1715 N N . ILE A 1 264 ? 1.098 -9.075 -1.028 1.00 98.88 264 ILE A N 1
ATOM 1716 C CA . ILE A 1 264 ? -0.004 -8.211 -1.442 1.00 98.88 264 ILE A CA 1
ATOM 1717 C C . ILE A 1 264 ? -0.713 -8.877 -2.622 1.00 98.88 264 ILE A C 1
ATOM 1719 O O . ILE A 1 264 ? -0.107 -9.101 -3.667 1.00 98.88 264 ILE A O 1
ATOM 1723 N N . MET A 1 265 ? -1.998 -9.187 -2.462 1.00 98.81 265 MET A N 1
ATOM 1724 C CA . MET A 1 265 ? -2.846 -9.769 -3.504 1.00 98.81 265 MET A CA 1
ATOM 1725 C C . MET A 1 265 ? -4.043 -8.856 -3.763 1.00 98.81 265 MET A C 1
ATOM 1727 O O . MET A 1 265 ? -4.845 -8.618 -2.862 1.00 98.81 265 MET A O 1
ATOM 1731 N N . ILE A 1 266 ? -4.179 -8.352 -4.987 1.00 98.88 266 ILE A N 1
ATOM 1732 C CA . ILE A 1 266 ? -5.321 -7.540 -5.413 1.00 98.88 266 ILE A CA 1
ATOM 1733 C C . ILE A 1 266 ? -6.054 -8.291 -6.520 1.00 98.88 266 ILE A C 1
ATOM 1735 O O . ILE A 1 266 ? -5.553 -8.424 -7.634 1.00 98.88 266 ILE A O 1
ATOM 1739 N N . ASN A 1 267 ? -7.231 -8.812 -6.195 1.00 98.88 267 ASN A N 1
ATOM 1740 C CA . ASN A 1 267 ? -8.060 -9.589 -7.106 1.00 98.88 267 ASN A CA 1
ATOM 1741 C C . ASN A 1 267 ? -9.056 -8.713 -7.872 1.00 98.88 267 ASN A C 1
ATOM 1743 O O . ASN A 1 267 ? -9.272 -8.958 -9.055 1.00 98.88 267 ASN A O 1
ATOM 1747 N N . ASP A 1 268 ? -9.623 -7.690 -7.227 1.00 98.81 268 ASP A N 1
ATOM 1748 C CA . ASP A 1 268 ? -10.506 -6.703 -7.860 1.00 98.81 268 ASP A CA 1
ATOM 1749 C C . ASP A 1 268 ? -10.631 -5.426 -7.000 1.00 98.81 268 ASP A C 1
ATOM 1751 O O . ASP A 1 268 ? -10.070 -5.343 -5.904 1.00 98.81 268 ASP A O 1
ATOM 1755 N N . GLY A 1 269 ? -11.395 -4.443 -7.481 1.00 98.56 269 GLY A N 1
ATOM 1756 C CA . GLY A 1 269 ? -11.715 -3.186 -6.800 1.00 98.56 269 GLY A CA 1
ATOM 1757 C C . GLY A 1 269 ? -11.047 -1.961 -7.426 1.00 98.56 269 GLY A C 1
ATOM 1758 O O . GLY A 1 269 ? -10.293 -2.057 -8.394 1.00 98.56 269 GLY A O 1
ATOM 1759 N N . THR A 1 270 ? -11.317 -0.787 -6.859 1.00 98.88 270 THR A N 1
ATOM 1760 C CA . THR A 1 270 ? -10.616 0.458 -7.203 1.00 98.88 270 THR A CA 1
ATOM 1761 C C . THR A 1 270 ? -9.612 0.754 -6.100 1.00 98.88 270 THR A C 1
ATOM 1763 O O . THR A 1 270 ? -10.017 1.025 -4.972 1.00 98.88 270 THR A O 1
ATOM 1766 N N . VAL A 1 271 ? -8.314 0.698 -6.401 1.00 98.94 271 VAL A N 1
ATOM 1767 C CA . VAL A 1 271 ? -7.243 0.843 -5.404 1.00 98.94 271 VAL A CA 1
ATOM 1768 C C . VAL A 1 271 ? -6.336 2.013 -5.762 1.00 98.94 271 VAL A C 1
ATOM 1770 O O . VAL A 1 271 ? -5.599 1.954 -6.742 1.00 98.94 271 VAL A O 1
ATOM 1773 N N . THR A 1 272 ? -6.339 3.045 -4.923 1.00 98.94 272 THR A N 1
ATOM 1774 C CA . THR A 1 272 ? -5.374 4.148 -4.960 1.00 98.94 272 THR A CA 1
ATOM 1775 C C . THR A 1 272 ? -4.388 3.970 -3.813 1.00 98.94 272 THR A C 1
ATOM 1777 O O . THR A 1 272 ? -4.776 4.006 -2.645 1.00 98.94 272 THR A O 1
ATOM 1780 N N . ALA A 1 273 ? -3.113 3.778 -4.129 1.00 98.94 273 ALA A N 1
ATOM 1781 C CA . ALA A 1 273 ? -2.056 3.548 -3.154 1.00 98.94 273 ALA A CA 1
ATOM 1782 C C . ALA A 1 273 ? -0.943 4.586 -3.334 1.00 98.94 273 ALA A C 1
ATOM 1784 O O . ALA A 1 273 ? -0.351 4.680 -4.408 1.00 98.94 273 ALA A O 1
ATOM 1785 N N . THR A 1 274 ? -0.663 5.370 -2.294 1.00 98.88 274 THR A N 1
ATOM 1786 C CA . THR A 1 274 ? 0.307 6.476 -2.334 1.00 98.88 274 THR A CA 1
ATOM 1787 C C . THR A 1 274 ? 1.350 6.305 -1.238 1.00 98.88 274 THR A C 1
ATOM 1789 O O . THR A 1 274 ? 1.008 6.268 -0.054 1.00 98.88 274 THR A O 1
ATOM 1792 N N . GLY A 1 275 ? 2.621 6.204 -1.621 1.00 98.56 275 GLY A N 1
ATOM 1793 C CA . GLY A 1 275 ? 3.737 6.115 -0.681 1.00 98.56 275 GLY A CA 1
ATOM 1794 C C . GLY A 1 275 ? 4.070 7.449 -0.009 1.00 98.56 275 GLY A C 1
ATOM 1795 O O . GLY A 1 275 ? 3.772 8.525 -0.530 1.00 98.56 275 GLY A O 1
ATOM 1796 N N . GLY A 1 276 ? 4.752 7.382 1.136 1.00 98.19 276 GLY A N 1
ATOM 1797 C CA . GLY A 1 276 ? 5.551 8.500 1.640 1.00 98.19 276 GLY A CA 1
ATOM 1798 C C . GLY A 1 276 ? 6.692 8.855 0.676 1.00 98.19 276 GLY A C 1
ATOM 1799 O O . GLY A 1 276 ? 7.006 8.088 -0.231 1.00 98.19 276 GLY A O 1
ATOM 1800 N N . ALA A 1 277 ? 7.340 10.008 0.872 1.00 96.00 277 ALA A N 1
ATOM 1801 C CA . ALA A 1 277 ? 8.280 10.599 -0.095 1.00 96.00 277 ALA A CA 1
ATOM 1802 C C . ALA A 1 277 ? 9.429 9.670 -0.565 1.00 96.00 277 ALA A C 1
ATOM 1804 O O . ALA A 1 277 ? 9.882 9.792 -1.704 1.00 96.00 277 ALA A O 1
ATOM 1805 N N . GLU A 1 278 ? 9.853 8.724 0.274 1.00 97.56 278 GLU A N 1
ATOM 1806 C CA . GLU A 1 278 ? 10.925 7.752 0.029 1.00 97.56 278 GLU A CA 1
ATOM 1807 C C . GLU A 1 278 ? 10.417 6.301 -0.134 1.00 97.56 278 GLU A C 1
ATOM 1809 O O . GLU A 1 278 ? 11.160 5.340 0.073 1.00 97.56 278 GLU A O 1
ATOM 1814 N N . SER A 1 279 ? 9.128 6.097 -0.414 1.00 98.25 279 SER A N 1
ATOM 1815 C CA . SER A 1 279 ? 8.455 4.792 -0.283 1.00 98.25 279 SER A CA 1
ATOM 1816 C C . SER A 1 279 ? 7.527 4.467 -1.442 1.00 98.25 279 SER A C 1
ATOM 1818 O O . SER A 1 279 ? 7.113 5.353 -2.190 1.00 98.25 279 SER A O 1
ATOM 1820 N N . ALA A 1 280 ? 7.223 3.180 -1.608 1.00 98.75 280 ALA A N 1
ATOM 1821 C CA . ALA A 1 280 ? 6.416 2.723 -2.725 1.00 98.75 280 ALA A CA 1
ATOM 1822 C C . ALA A 1 280 ? 4.921 3.033 -2.551 1.00 98.75 280 ALA A C 1
ATOM 1824 O O . ALA A 1 280 ? 4.408 3.096 -1.429 1.00 98.75 280 ALA A O 1
ATOM 1825 N N . GLY A 1 281 ? 4.199 3.157 -3.667 1.00 98.88 281 GLY A N 1
ATOM 1826 C CA . GLY A 1 281 ? 2.735 3.139 -3.652 1.00 98.88 281 GLY A CA 1
ATOM 1827 C C . GLY A 1 281 ? 2.233 1.795 -3.125 1.00 98.88 281 GLY A C 1
ATOM 1828 O O . GLY A 1 281 ? 1.562 1.730 -2.093 1.00 98.88 281 GLY A O 1
ATOM 1829 N N . ILE A 1 282 ? 2.644 0.714 -3.792 1.00 98.94 282 ILE A N 1
ATOM 1830 C CA . ILE A 1 282 ? 2.414 -0.675 -3.373 1.00 98.94 282 ILE A CA 1
ATOM 1831 C C . ILE A 1 282 ? 3.769 -1.375 -3.230 1.00 98.94 282 ILE A C 1
ATOM 1833 O O . ILE A 1 282 ? 4.481 -1.521 -4.220 1.00 98.94 282 ILE A O 1
ATOM 1837 N N . GLY A 1 283 ? 4.122 -1.828 -2.027 1.00 98.56 283 GLY A N 1
ATOM 1838 C CA . GLY A 1 283 ? 5.362 -2.559 -1.759 1.00 98.56 283 GLY A CA 1
ATOM 1839 C C . GLY A 1 283 ? 6.116 -2.048 -0.529 1.00 98.56 283 GLY A C 1
ATOM 1840 O O . GLY A 1 283 ? 5.557 -1.989 0.563 1.00 98.56 283 GLY A O 1
ATOM 1841 N N . GLY A 1 284 ? 7.408 -1.755 -0.667 1.00 98.19 284 GLY A N 1
ATOM 1842 C CA . GLY A 1 284 ? 8.298 -1.449 0.459 1.00 98.19 284 GLY A CA 1
ATOM 1843 C C . GLY A 1 284 ? 8.253 0.006 0.945 1.00 98.19 284 GLY A C 1
ATOM 1844 O O . GLY A 1 284 ? 8.050 0.938 0.162 1.00 98.19 284 GLY A O 1
ATOM 1845 N N . GLY A 1 285 ? 8.507 0.208 2.243 1.00 98.31 285 GLY A N 1
ATOM 1846 C CA . GLY A 1 285 ? 8.867 1.527 2.778 1.00 98.31 285 GLY A CA 1
ATOM 1847 C C . GLY A 1 285 ? 10.297 1.925 2.392 1.00 98.31 285 GLY A C 1
ATOM 1848 O O . GLY A 1 285 ? 10.961 1.227 1.624 1.00 98.31 285 GLY A O 1
ATOM 1849 N N . TRP A 1 286 ? 10.811 3.038 2.925 1.00 98.06 286 TRP A N 1
ATOM 1850 C CA . TRP A 1 286 ? 12.210 3.440 2.688 1.00 98.06 286 TRP A CA 1
ATOM 1851 C C . TRP A 1 286 ? 13.169 2.321 3.116 1.00 98.06 286 TRP A C 1
ATOM 1853 O O . TRP A 1 286 ? 13.032 1.804 4.216 1.00 98.06 286 TRP A O 1
ATOM 1863 N N . ASN A 1 287 ? 14.124 1.935 2.265 1.00 97.69 287 ASN A N 1
ATOM 1864 C CA . ASN A 1 287 ? 15.055 0.814 2.455 1.00 97.69 287 ASN A CA 1
ATOM 1865 C C . ASN A 1 287 ? 14.362 -0.568 2.549 1.00 97.69 287 ASN A C 1
ATOM 1867 O O . ASN A 1 287 ? 14.971 -1.567 2.923 1.00 97.69 287 ASN A O 1
ATOM 1871 N N . GLY A 1 288 ? 13.074 -0.638 2.198 1.00 97.94 288 GLY A N 1
ATOM 1872 C CA . GLY A 1 288 ? 12.273 -1.854 2.122 1.00 97.94 288 GLY A CA 1
ATOM 1873 C C . GLY A 1 288 ? 12.113 -2.342 0.682 1.00 97.94 288 GLY A C 1
ATOM 1874 O O . GLY A 1 288 ? 11.762 -1.577 -0.220 1.00 97.94 288 GLY A O 1
ATOM 1875 N N . ALA A 1 289 ? 12.331 -3.639 0.459 1.00 98.19 289 ALA A N 1
ATOM 1876 C CA . ALA A 1 289 ? 12.080 -4.270 -0.836 1.00 98.19 289 ALA A CA 1
ATOM 1877 C C . ALA A 1 289 ? 10.572 -4.416 -1.132 1.00 98.19 289 ALA A C 1
ATOM 1879 O O . ALA A 1 289 ? 9.753 -4.507 -0.218 1.00 98.19 289 ALA A O 1
ATOM 1880 N N . GLY A 1 290 ? 10.191 -4.513 -2.406 1.00 97.62 290 GLY A N 1
ATOM 1881 C CA . GLY A 1 290 ? 8.782 -4.556 -2.823 1.00 97.62 290 GLY A CA 1
ATOM 1882 C C . GLY A 1 290 ? 7.953 -5.732 -2.301 1.00 97.62 290 GLY A C 1
ATOM 1883 O O . GLY A 1 290 ? 6.732 -5.629 -2.235 1.00 97.62 290 GLY A O 1
ATOM 1884 N N . GLY A 1 291 ? 8.598 -6.815 -1.861 1.00 97.31 291 GLY A N 1
ATOM 1885 C CA . GLY A 1 291 ? 7.912 -8.032 -1.426 1.00 97.31 291 GLY A CA 1
ATOM 1886 C C . GLY A 1 291 ? 7.384 -8.841 -2.612 1.00 97.31 291 GLY A C 1
ATOM 1887 O O . GLY A 1 291 ? 8.036 -8.918 -3.653 1.00 97.31 291 GLY A O 1
ATOM 1888 N N . GLU A 1 292 ? 6.223 -9.463 -2.436 1.00 98.56 292 GLU A N 1
ATOM 1889 C CA . GLU A 1 292 ? 5.505 -10.216 -3.464 1.00 98.56 292 GLU A CA 1
ATOM 1890 C C . GLU A 1 292 ? 4.154 -9.535 -3.724 1.00 98.56 292 GLU A C 1
ATOM 1892 O O . GLU A 1 292 ? 3.270 -9.536 -2.865 1.00 98.56 292 GLU A O 1
ATOM 1897 N N . VAL A 1 293 ? 4.003 -8.946 -4.912 1.00 98.88 293 VAL A N 1
ATOM 1898 C CA . VAL A 1 293 ? 2.798 -8.229 -5.345 1.00 98.88 293 VAL A CA 1
ATOM 1899 C C . VAL A 1 293 ? 2.137 -8.995 -6.486 1.00 98.88 293 VAL A C 1
ATOM 1901 O O . VAL A 1 293 ? 2.736 -9.174 -7.545 1.00 98.88 293 VAL A O 1
ATOM 1904 N N . THR A 1 294 ? 0.892 -9.425 -6.290 1.00 98.88 294 THR A N 1
ATOM 1905 C CA . THR A 1 294 ? 0.057 -10.050 -7.324 1.00 98.88 294 THR A CA 1
ATOM 1906 C C . THR A 1 294 ? -1.187 -9.204 -7.582 1.00 98.88 294 THR A C 1
ATOM 1908 O O . THR A 1 294 ? -1.947 -8.929 -6.657 1.00 98.88 294 THR A O 1
ATOM 1911 N N . ILE A 1 295 ? -1.418 -8.825 -8.839 1.00 98.94 295 ILE A N 1
ATOM 1912 C CA . ILE A 1 295 ? -2.618 -8.110 -9.294 1.00 98.94 295 ILE A CA 1
ATOM 1913 C C . ILE A 1 295 ? -3.318 -8.970 -10.349 1.00 98.94 295 ILE A C 1
ATOM 1915 O O . ILE A 1 295 ? -2.755 -9.226 -11.412 1.00 98.94 295 ILE A O 1
ATOM 1919 N N . ALA A 1 296 ? -4.541 -9.415 -10.063 1.00 98.81 296 ALA A N 1
ATOM 1920 C CA . ALA A 1 296 ? -5.356 -10.207 -10.984 1.00 98.81 296 ALA A CA 1
ATOM 1921 C C . ALA A 1 296 ? -6.481 -9.408 -11.663 1.00 98.81 296 ALA A C 1
ATOM 1923 O O . ALA A 1 296 ? -6.978 -9.827 -12.709 1.00 98.81 296 ALA A O 1
ATOM 1924 N N . GLY A 1 297 ? -6.859 -8.253 -11.112 1.00 98.44 297 GLY A N 1
ATOM 1925 C CA . GLY A 1 297 ? -7.974 -7.448 -11.603 1.00 98.44 297 GLY A CA 1
ATOM 1926 C C . GLY A 1 297 ? -8.043 -6.063 -10.963 1.00 98.44 297 GLY A C 1
ATOM 1927 O O . GLY A 1 297 ? -7.086 -5.604 -10.338 1.00 98.44 297 GLY A O 1
ATOM 1928 N N . GLY A 1 298 ? -9.186 -5.398 -11.133 1.00 98.75 298 GLY A N 1
ATOM 1929 C CA . GLY A 1 298 ? -9.439 -4.057 -10.610 1.00 98.75 298 GLY A CA 1
ATOM 1930 C C . GLY A 1 298 ? -8.859 -2.904 -11.436 1.00 98.75 298 GLY A C 1
ATOM 1931 O O . GLY A 1 298 ? -8.290 -3.078 -12.517 1.00 98.75 298 GLY A O 1
ATOM 1932 N N . THR A 1 299 ? -9.037 -1.693 -10.906 1.00 98.88 299 THR A N 1
ATOM 1933 C CA . THR A 1 299 ? -8.437 -0.441 -11.391 1.00 98.88 299 THR A CA 1
ATOM 1934 C C . THR A 1 299 ? -7.473 0.073 -10.330 1.00 98.88 299 THR A C 1
ATOM 1936 O O . THR A 1 299 ? -7.895 0.461 -9.241 1.00 98.88 299 THR A O 1
ATOM 1939 N N . ILE A 1 300 ? -6.179 0.056 -10.636 1.00 98.94 300 ILE A N 1
ATOM 1940 C CA . ILE A 1 300 ? -5.095 0.285 -9.680 1.00 98.94 300 ILE A CA 1
ATOM 1941 C C . ILE A 1 300 ? -4.327 1.550 -10.067 1.00 98.94 300 ILE A C 1
ATOM 1943 O O . ILE A 1 300 ? -3.817 1.651 -11.181 1.00 98.94 300 ILE A O 1
ATOM 1947 N N . ALA A 1 301 ? -4.209 2.492 -9.136 1.00 98.94 301 ALA A N 1
ATOM 1948 C CA . ALA A 1 301 ? -3.357 3.670 -9.231 1.00 98.94 301 ALA A CA 1
ATOM 1949 C C . ALA A 1 301 ? -2.315 3.615 -8.105 1.00 98.94 301 ALA A C 1
ATOM 1951 O O . ALA A 1 301 ? -2.623 3.870 -6.941 1.00 98.94 301 ALA A O 1
ATOM 1952 N N . ALA A 1 302 ? -1.085 3.245 -8.451 1.00 98.88 302 ALA A N 1
ATOM 1953 C CA . ALA A 1 302 ? 0.019 3.061 -7.521 1.00 98.88 302 ALA A CA 1
ATOM 1954 C C . ALA A 1 302 ? 1.060 4.172 -7.727 1.00 98.88 302 ALA A C 1
ATOM 1956 O O . ALA A 1 302 ? 1.744 4.223 -8.748 1.00 98.88 302 ALA A O 1
ATOM 1957 N N . MET A 1 303 ? 1.146 5.089 -6.769 1.00 98.81 303 MET A N 1
ATOM 1958 C CA . MET A 1 303 ? 1.982 6.287 -6.833 1.00 98.81 303 MET A CA 1
ATOM 1959 C C . MET A 1 303 ? 3.076 6.201 -5.774 1.00 98.81 303 MET A C 1
ATOM 1961 O O . MET A 1 303 ? 2.796 6.220 -4.572 1.00 98.81 303 MET A O 1
ATOM 1965 N N . GLY A 1 304 ? 4.322 6.107 -6.220 1.00 98.44 304 GLY A N 1
ATOM 1966 C CA . GLY A 1 304 ? 5.475 6.207 -5.343 1.00 98.44 304 GLY A CA 1
ATOM 1967 C C . GLY A 1 304 ? 5.663 7.623 -4.806 1.00 98.44 304 GLY A C 1
ATOM 1968 O O . GLY A 1 304 ? 5.173 8.605 -5.371 1.00 98.44 304 GLY A O 1
ATOM 1969 N N . GLY A 1 305 ? 6.409 7.742 -3.712 1.00 97.88 305 GLY A N 1
ATOM 1970 C CA . GLY A 1 305 ? 7.052 9.007 -3.380 1.00 97.88 305 GLY A CA 1
ATOM 1971 C C . GLY A 1 305 ? 8.136 9.363 -4.400 1.00 97.88 305 GLY A C 1
ATOM 1972 O O . GLY A 1 305 ? 8.540 8.537 -5.213 1.00 97.88 305 GLY A O 1
ATOM 1973 N N . ARG A 1 306 ? 8.680 10.582 -4.309 1.00 97.44 306 ARG A N 1
ATOM 1974 C CA . ARG A 1 306 ? 9.750 11.113 -5.180 1.00 97.44 306 ARG A CA 1
ATOM 1975 C C . ARG A 1 306 ? 10.867 10.102 -5.501 1.00 97.44 306 ARG A C 1
ATOM 1977 O O . ARG A 1 306 ? 11.425 10.131 -6.597 1.00 97.44 306 ARG A O 1
ATOM 1984 N N . THR A 1 307 ? 11.231 9.253 -4.539 1.00 98.31 307 THR A N 1
ATOM 1985 C CA . THR A 1 307 ? 12.335 8.286 -4.646 1.00 98.31 307 THR A CA 1
ATOM 1986 C C . THR A 1 307 ? 11.924 6.822 -4.394 1.00 98.31 307 THR A C 1
ATOM 1988 O O . THR A 1 307 ? 12.805 5.964 -4.278 1.00 98.31 307 THR A O 1
ATOM 1991 N N . GLY A 1 308 ? 10.625 6.507 -4.321 1.00 98.38 308 GLY A N 1
ATOM 1992 C CA . GLY A 1 308 ? 10.085 5.143 -4.181 1.00 98.38 308 GLY A CA 1
ATOM 1993 C C . GLY A 1 308 ? 9.237 4.734 -5.391 1.00 98.38 308 GLY A C 1
ATOM 1994 O O . GLY A 1 308 ? 8.699 5.594 -6.076 1.00 98.38 308 GLY A O 1
ATOM 1995 N N . ALA A 1 309 ? 9.153 3.439 -5.698 1.00 98.81 309 ALA A N 1
ATOM 1996 C CA . ALA A 1 309 ? 8.492 2.960 -6.916 1.00 98.81 309 ALA A CA 1
ATOM 1997 C C . ALA A 1 309 ? 6.960 3.115 -6.879 1.00 98.81 309 ALA A C 1
ATOM 1999 O O . ALA A 1 309 ? 6.352 3.126 -5.808 1.00 98.81 309 ALA A O 1
ATOM 2000 N N . GLY A 1 310 ? 6.304 3.143 -8.041 1.00 98.88 310 GLY A N 1
ATOM 2001 C CA . GLY A 1 310 ? 4.841 3.017 -8.096 1.00 98.88 310 GLY A CA 1
ATOM 2002 C C . GLY A 1 310 ? 4.403 1.684 -7.482 1.00 98.88 310 GLY A C 1
ATOM 2003 O O . GLY A 1 310 ? 3.695 1.645 -6.471 1.00 98.88 310 GLY A O 1
ATOM 2004 N N . ILE A 1 311 ? 4.923 0.590 -8.043 1.00 98.94 311 ILE A N 1
ATOM 2005 C CA . ILE A 1 311 ? 4.827 -0.769 -7.496 1.00 98.94 311 ILE A CA 1
ATOM 2006 C C . ILE A 1 311 ? 6.239 -1.329 -7.307 1.00 98.94 311 ILE A C 1
ATOM 2008 O O . ILE A 1 311 ? 6.992 -1.431 -8.274 1.00 98.94 311 ILE A O 1
ATOM 2012 N N . GLY A 1 312 ? 6.585 -1.727 -6.082 1.00 98.69 312 GLY A N 1
ATOM 2013 C CA . GLY A 1 312 ? 7.848 -2.379 -5.744 1.00 98.69 312 GLY A CA 1
ATOM 2014 C C . GLY A 1 312 ? 8.587 -1.708 -4.582 1.00 98.69 312 GLY A C 1
ATOM 2015 O O . GLY A 1 312 ? 8.032 -1.554 -3.497 1.00 98.69 312 GLY A O 1
ATOM 2016 N N . GLY A 1 313 ? 9.871 -1.399 -4.751 1.00 98.50 313 GLY A N 1
ATOM 2017 C CA . GLY A 1 313 ? 10.745 -0.969 -3.652 1.00 98.50 313 GLY A CA 1
ATOM 2018 C C . GLY A 1 313 ? 10.605 0.508 -3.265 1.00 98.50 313 GLY A C 1
ATOM 2019 O O . GLY A 1 313 ? 10.388 1.369 -4.119 1.00 98.50 313 GLY A O 1
ATOM 2020 N N . GLY A 1 314 ? 10.794 0.825 -1.980 1.00 98.50 314 GLY A N 1
ATOM 2021 C CA . GLY A 1 314 ? 11.107 2.197 -1.561 1.00 98.50 314 GLY A CA 1
ATOM 2022 C C . GLY A 1 314 ? 12.554 2.569 -1.907 1.00 98.50 314 GLY A C 1
ATOM 2023 O O . GLY A 1 314 ? 13.266 1.791 -2.535 1.00 98.50 314 GLY A O 1
ATOM 2024 N N . THR A 1 315 ? 13.026 3.751 -1.509 1.00 98.56 315 THR A N 1
ATOM 2025 C CA . THR A 1 315 ? 14.412 4.192 -1.789 1.00 98.56 315 THR A CA 1
ATOM 2026 C C . THR A 1 315 ? 15.442 3.204 -1.223 1.00 98.56 315 THR A C 1
ATOM 2028 O O . THR A 1 315 ? 15.278 2.743 -0.103 1.00 98.56 315 THR A O 1
ATOM 2031 N N . GLU A 1 316 ? 16.468 2.854 -2.001 1.00 98.06 316 GLU A N 1
ATOM 2032 C CA . GLU A 1 316 ? 17.422 1.737 -1.827 1.00 98.06 316 GLU A CA 1
ATOM 2033 C C . GLU A 1 316 ? 16.806 0.319 -1.791 1.00 98.06 316 GLU A C 1
ATOM 2035 O O . GLU A 1 316 ? 17.524 -0.678 -1.752 1.00 98.06 316 GLU A O 1
ATOM 2040 N N . GLY A 1 317 ? 15.482 0.193 -1.882 1.00 98.25 317 GLY A N 1
ATOM 2041 C CA . GLY A 1 317 ? 14.764 -1.075 -1.922 1.00 98.25 317 GLY A CA 1
ATOM 2042 C C . GLY A 1 317 ? 14.674 -1.675 -3.328 1.00 98.25 317 GLY A C 1
ATOM 2043 O O . GLY A 1 317 ? 14.210 -1.034 -4.276 1.00 98.25 317 GLY A O 1
ATOM 2044 N N . ALA A 1 318 ? 15.040 -2.951 -3.452 1.00 98.50 318 ALA A N 1
ATOM 2045 C CA . ALA A 1 318 ? 14.814 -3.730 -4.668 1.00 98.50 318 ALA A CA 1
ATOM 2046 C C . ALA A 1 318 ? 13.312 -3.983 -4.913 1.00 98.50 318 ALA A C 1
ATOM 2048 O O . ALA A 1 318 ? 12.533 -4.134 -3.971 1.00 98.50 318 ALA A O 1
ATOM 2049 N N . GLY A 1 319 ? 12.893 -4.100 -6.173 1.00 98.12 319 GLY A N 1
ATOM 2050 C CA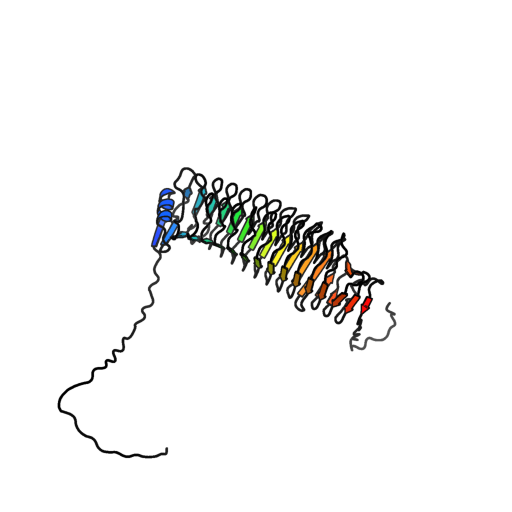 . GLY A 1 319 ? 11.481 -4.215 -6.563 1.00 98.12 319 GLY A CA 1
ATOM 2051 C C . GLY A 1 319 ? 10.758 -5.496 -6.141 1.00 98.12 319 GLY A C 1
ATOM 2052 O O . GLY A 1 319 ? 9.531 -5.532 -6.160 1.00 98.12 319 GLY A O 1
ATOM 2053 N N . GLY A 1 320 ? 11.485 -6.528 -5.702 1.00 98.38 320 GLY A N 1
ATOM 2054 C CA . GLY A 1 320 ? 10.899 -7.799 -5.268 1.00 98.38 320 GLY A CA 1
ATOM 2055 C C . GLY A 1 320 ? 10.353 -8.621 -6.439 1.00 98.38 320 GLY A C 1
ATOM 2056 O O . GLY A 1 320 ? 11.020 -8.759 -7.466 1.00 98.38 320 GLY A O 1
ATOM 2057 N N . THR A 1 321 ? 9.153 -9.176 -6.277 1.00 98.75 321 THR A N 1
ATOM 2058 C CA . THR A 1 321 ? 8.445 -9.933 -7.317 1.00 98.75 321 THR A CA 1
ATOM 2059 C C . THR A 1 321 ? 7.087 -9.295 -7.580 1.00 98.75 321 THR A C 1
ATOM 2061 O O . THR A 1 321 ? 6.257 -9.218 -6.678 1.00 98.75 321 THR A O 1
ATOM 2064 N N . THR A 1 322 ? 6.841 -8.876 -8.821 1.00 98.88 322 THR A N 1
ATOM 2065 C CA . THR A 1 322 ? 5.540 -8.361 -9.275 1.00 98.88 322 THR A CA 1
ATOM 2066 C C . THR A 1 322 ? 4.949 -9.283 -10.339 1.00 98.88 322 THR A C 1
ATOM 2068 O O . THR A 1 322 ? 5.605 -9.587 -11.336 1.00 98.88 322 THR A O 1
ATOM 2071 N N . MET A 1 323 ? 3.701 -9.705 -10.144 1.00 98.88 323 MET A N 1
ATOM 2072 C CA . MET A 1 323 ? 2.906 -10.498 -11.080 1.00 98.88 323 MET A CA 1
ATOM 2073 C C . MET A 1 323 ? 1.599 -9.763 -11.388 1.00 98.88 323 MET A C 1
ATOM 2075 O O . MET A 1 323 ? 0.785 -9.549 -10.496 1.00 98.88 323 MET A O 1
ATOM 2079 N N . ILE A 1 324 ? 1.369 -9.405 -12.648 1.00 98.94 324 ILE A N 1
ATOM 2080 C CA . ILE A 1 324 ? 0.108 -8.817 -13.114 1.00 98.94 324 ILE A CA 1
ATOM 2081 C C . ILE A 1 324 ? -0.522 -9.783 -14.119 1.00 98.94 324 ILE A C 1
ATOM 2083 O O . ILE A 1 324 ? 0.107 -10.147 -15.112 1.00 98.94 324 ILE A O 1
ATOM 2087 N N . THR A 1 325 ? -1.749 -10.232 -13.870 1.00 98.81 325 THR A N 1
ATOM 2088 C CA . THR A 1 325 ? -2.493 -11.142 -14.760 1.00 98.81 325 THR A CA 1
ATOM 2089 C C . THR A 1 325 ? -3.763 -10.520 -15.341 1.00 98.81 325 THR A C 1
ATOM 2091 O O . THR A 1 325 ? -4.328 -11.085 -16.276 1.00 98.81 325 THR A O 1
ATOM 2094 N N . GLY A 1 326 ? -4.178 -9.347 -14.857 1.00 98.50 326 GLY A N 1
ATOM 2095 C CA . GLY A 1 326 ? -5.347 -8.619 -15.344 1.00 98.50 326 GLY A CA 1
ATOM 2096 C C . GLY A 1 326 ? -5.498 -7.236 -14.705 1.00 98.50 326 GLY A C 1
ATOM 2097 O O . GLY A 1 326 ? -4.637 -6.789 -13.950 1.00 98.50 326 GLY A O 1
ATOM 2098 N N . GLY A 1 327 ? -6.613 -6.569 -15.015 1.00 98.62 327 GLY A N 1
ATOM 2099 C CA . GLY A 1 327 ? -6.943 -5.230 -14.514 1.00 98.62 327 GLY A CA 1
ATOM 2100 C C . GLY A 1 327 ? -6.393 -4.076 -15.359 1.00 98.62 327 GLY A C 1
ATOM 2101 O O . GLY A 1 327 ? -5.763 -4.274 -16.400 1.00 98.62 327 GLY A O 1
ATOM 2102 N N . THR A 1 328 ? -6.666 -2.853 -14.902 1.00 98.88 328 THR A N 1
ATOM 2103 C CA . THR A 1 328 ? -6.068 -1.610 -15.414 1.00 98.88 328 THR A CA 1
ATOM 2104 C C . THR A 1 328 ? -5.120 -1.071 -14.353 1.00 98.88 328 THR A C 1
ATOM 2106 O O . THR A 1 328 ? -5.573 -0.658 -13.288 1.00 98.88 328 THR A O 1
ATOM 2109 N N . VAL A 1 329 ? -3.815 -1.079 -14.617 1.00 98.94 329 VAL A N 1
ATOM 2110 C CA . VAL A 1 329 ? -2.782 -0.702 -13.640 1.00 98.94 329 VAL A CA 1
ATOM 2111 C C . VAL A 1 329 ? -2.032 0.528 -14.131 1.00 98.94 329 VAL A C 1
ATOM 2113 O O . VAL A 1 329 ? -1.404 0.490 -15.182 1.00 98.94 329 VAL A O 1
ATOM 2116 N N . THR A 1 330 ? -2.059 1.612 -13.362 1.00 98.94 330 THR A N 1
ATOM 2117 C CA . THR A 1 330 ? -1.175 2.770 -13.536 1.00 98.94 330 THR A CA 1
ATOM 2118 C C . THR A 1 330 ? -0.186 2.803 -12.380 1.00 98.94 330 THR A C 1
ATOM 2120 O O . THR A 1 330 ? -0.600 2.839 -11.223 1.00 98.94 330 THR A O 1
ATOM 2123 N N . ALA A 1 331 ? 1.107 2.781 -12.690 1.00 98.88 331 ALA A N 1
ATOM 2124 C CA . ALA A 1 331 ? 2.186 2.757 -11.714 1.00 98.88 331 ALA A CA 1
ATOM 2125 C C . ALA A 1 331 ? 3.206 3.864 -12.024 1.00 98.88 331 ALA A C 1
ATOM 2127 O O . ALA A 1 331 ? 3.836 3.850 -13.082 1.00 98.88 331 ALA A O 1
ATOM 2128 N N . ASP A 1 332 ? 3.350 4.826 -11.115 1.00 98.69 332 ASP A N 1
ATOM 2129 C CA . ASP A 1 332 ? 4.202 6.005 -11.302 1.00 98.69 332 ASP A CA 1
ATOM 2130 C C . ASP A 1 332 ? 5.307 6.061 -10.239 1.00 98.69 332 ASP A C 1
ATOM 2132 O O . ASP A 1 332 ? 5.027 6.123 -9.040 1.00 98.69 332 ASP A O 1
ATOM 2136 N N . GLY A 1 333 ? 6.563 6.016 -10.693 1.00 95.81 333 GLY A N 1
ATOM 2137 C CA . GLY A 1 333 ? 7.775 6.105 -9.869 1.00 95.81 333 GLY A CA 1
ATOM 2138 C C . GLY A 1 333 ? 8.289 7.531 -9.669 1.00 95.81 333 GLY A C 1
ATOM 2139 O O . GLY A 1 333 ? 9.379 7.720 -9.119 1.00 95.81 333 GLY A O 1
ATOM 2140 N N . ALA A 1 334 ? 7.533 8.527 -10.149 1.00 95.12 334 ALA A N 1
ATOM 2141 C CA . ALA A 1 334 ? 7.865 9.942 -10.065 1.00 95.12 334 ALA A CA 1
ATOM 2142 C C . ALA A 1 334 ? 9.295 10.234 -10.577 1.00 95.12 334 ALA A C 1
ATOM 2144 O O . ALA A 1 334 ? 9.678 9.818 -11.675 1.00 95.12 334 ALA A O 1
ATOM 2145 N N . ASP A 1 335 ? 10.086 10.982 -9.806 1.00 96.12 335 ASP A N 1
ATOM 2146 C CA . ASP A 1 335 ? 11.349 11.556 -10.266 1.00 96.12 335 ASP A CA 1
ATOM 2147 C C . ASP A 1 335 ? 12.475 10.514 -10.425 1.00 96.12 335 ASP A C 1
ATOM 2149 O O . ASP A 1 335 ? 13.175 10.509 -11.438 1.00 96.12 335 ASP A O 1
ATOM 2153 N N . PHE A 1 336 ? 12.698 9.640 -9.435 1.00 98.12 336 PHE A N 1
ATOM 2154 C CA . PHE A 1 336 ? 13.945 8.856 -9.351 1.00 98.12 336 PHE A CA 1
ATOM 2155 C C . PHE A 1 336 ? 13.775 7.331 -9.250 1.00 98.12 336 PHE A C 1
ATOM 2157 O O . PHE A 1 336 ? 14.780 6.616 -9.312 1.00 98.12 336 PHE A O 1
ATOM 2164 N N . ALA A 1 337 ? 12.560 6.821 -9.066 1.00 98.44 337 ALA A N 1
ATOM 2165 C CA . ALA A 1 337 ? 12.285 5.390 -8.943 1.00 98.44 337 ALA A CA 1
ATOM 2166 C C . ALA A 1 337 ? 11.616 4.829 -10.203 1.00 98.44 337 ALA A C 1
ATOM 2168 O O . ALA A 1 337 ? 11.285 5.579 -11.121 1.00 98.44 337 ALA A O 1
ATOM 2169 N N . ALA A 1 338 ? 11.453 3.507 -10.266 1.00 98.75 338 ALA A N 1
ATOM 2170 C CA . ALA A 1 338 ? 10.736 2.878 -11.363 1.00 98.75 338 ALA A CA 1
ATOM 2171 C C . ALA A 1 338 ? 9.210 2.998 -11.216 1.00 98.75 338 ALA A C 1
ATOM 2173 O O . ALA A 1 338 ? 8.687 3.005 -10.100 1.00 98.75 338 ALA A O 1
ATOM 2174 N N . GLY A 1 339 ? 8.481 3.012 -12.335 1.00 98.81 339 GLY A N 1
ATOM 2175 C CA . GLY A 1 339 ? 7.021 2.852 -12.312 1.00 98.81 339 GLY A CA 1
ATOM 2176 C C . GLY A 1 339 ? 6.644 1.506 -11.692 1.00 98.81 339 GLY A C 1
ATOM 2177 O O . GLY A 1 339 ? 5.939 1.446 -10.686 1.00 98.81 339 GLY A O 1
ATOM 2178 N N . ILE A 1 340 ? 7.214 0.425 -12.232 1.00 98.94 340 ILE A N 1
ATOM 2179 C CA . ILE A 1 340 ? 7.184 -0.916 -11.631 1.00 98.94 340 ILE A CA 1
ATOM 2180 C C . ILE A 1 340 ? 8.620 -1.417 -11.461 1.00 98.94 340 ILE A C 1
ATOM 2182 O O . ILE A 1 340 ? 9.358 -1.506 -12.442 1.00 98.94 340 ILE A O 1
ATOM 2186 N N . GLY A 1 341 ? 9.005 -1.776 -10.237 1.00 98.75 341 GLY A N 1
ATOM 2187 C CA . GLY A 1 341 ? 10.318 -2.322 -9.903 1.00 98.75 341 GLY A CA 1
ATOM 2188 C C . GLY A 1 341 ? 10.974 -1.620 -8.715 1.00 98.75 341 GLY A C 1
ATOM 2189 O O . GLY A 1 341 ? 10.379 -1.504 -7.647 1.00 98.75 341 GLY A O 1
ATOM 2190 N N . GLY A 1 342 ? 12.242 -1.236 -8.842 1.00 98.44 342 GLY A N 1
ATOM 2191 C CA . GLY A 1 342 ? 13.031 -0.755 -7.703 1.00 98.44 342 GLY A CA 1
ATOM 2192 C C . GLY A 1 342 ? 12.930 0.750 -7.435 1.00 98.44 342 GLY A C 1
ATOM 2193 O O . GLY A 1 342 ? 12.613 1.547 -8.323 1.00 98.44 342 GLY A O 1
ATOM 2194 N N . GLY A 1 343 ? 13.223 1.142 -6.192 1.00 98.50 343 GLY A N 1
ATOM 2195 C CA . GLY A 1 343 ? 13.321 2.550 -5.799 1.00 98.50 343 GLY A CA 1
ATOM 2196 C C . GLY A 1 343 ? 14.594 3.232 -6.308 1.00 98.50 343 GLY A C 1
ATOM 2197 O O . GLY A 1 343 ? 15.406 2.634 -7.006 1.00 98.50 343 GLY A O 1
ATOM 2198 N N . ASN A 1 344 ? 14.799 4.502 -5.956 1.00 98.44 344 ASN A N 1
ATOM 2199 C CA . ASN A 1 344 ? 16.060 5.200 -6.239 1.00 98.44 344 ASN A CA 1
ATOM 2200 C C . ASN A 1 344 ? 17.250 4.578 -5.477 1.00 98.44 344 ASN A C 1
ATOM 2202 O O . ASN A 1 344 ? 17.043 3.974 -4.432 1.00 98.44 344 ASN A O 1
ATOM 2206 N N . GLY A 1 345 ? 18.481 4.785 -5.953 1.00 96.75 345 GLY A N 1
ATOM 2207 C CA . GLY A 1 345 ? 19.699 4.299 -5.292 1.00 96.75 345 GLY A CA 1
ATOM 2208 C C . GLY A 1 345 ? 20.248 3.004 -5.890 1.00 96.75 345 GLY A C 1
ATOM 2209 O O . GLY A 1 345 ? 19.675 2.469 -6.837 1.00 96.75 345 GLY A O 1
ATOM 2210 N N . THR A 1 346 ? 21.386 2.515 -5.395 1.00 94.50 346 THR A N 1
ATOM 2211 C CA . THR A 1 346 ? 22.062 1.334 -5.976 1.00 94.50 346 THR A CA 1
ATOM 2212 C C . THR A 1 346 ? 21.440 0.009 -5.533 1.00 94.50 346 THR A C 1
ATOM 2214 O O . THR A 1 346 ? 21.511 -0.969 -6.279 1.00 94.50 346 THR A O 1
ATOM 2217 N N . GLY A 1 347 ? 20.760 -0.026 -4.381 1.00 91.94 347 GLY A N 1
ATOM 2218 C CA . GLY A 1 347 ? 19.927 -1.159 -3.961 1.00 91.94 347 GLY A CA 1
ATOM 2219 C C . GLY A 1 347 ? 18.616 -1.285 -4.754 1.00 91.94 347 GLY A C 1
ATOM 2220 O O . GLY A 1 347 ? 18.017 -2.363 -4.801 1.00 91.94 347 GLY A O 1
ATOM 2221 N N . GLY A 1 348 ? 18.225 -0.218 -5.462 1.00 95.38 348 GLY A N 1
ATOM 2222 C CA . GLY A 1 348 ? 16.993 -0.037 -6.241 1.00 95.38 348 GLY A CA 1
ATOM 2223 C C . GLY A 1 348 ? 16.801 -0.913 -7.488 1.00 95.38 348 GLY A C 1
ATOM 2224 O O . GLY A 1 348 ? 16.225 -0.467 -8.481 1.00 95.38 348 GLY A O 1
ATOM 2225 N N . THR A 1 349 ? 17.324 -2.139 -7.494 1.00 98.25 349 THR A N 1
ATOM 2226 C CA . THR A 1 349 ? 17.236 -3.071 -8.633 1.00 98.25 349 THR A CA 1
ATOM 2227 C C . THR A 1 349 ? 15.807 -3.565 -8.869 1.00 98.25 349 THR A C 1
ATOM 2229 O O . THR A 1 349 ? 15.021 -3.678 -7.931 1.00 98.25 349 THR A O 1
ATOM 2232 N N . ALA A 1 350 ? 15.442 -3.884 -10.114 1.00 96.81 350 ALA A N 1
ATOM 2233 C CA . ALA A 1 350 ? 14.041 -4.171 -10.462 1.00 96.81 350 ALA A CA 1
ATOM 2234 C C . ALA A 1 350 ? 13.423 -5.413 -9.792 1.00 96.81 350 ALA A C 1
ATOM 2236 O O . ALA A 1 350 ? 12.210 -5.464 -9.605 1.00 96.81 350 ALA A O 1
ATOM 2237 N N . GLY A 1 351 ? 14.231 -6.434 -9.492 1.00 97.88 351 GLY A N 1
ATOM 2238 C CA . GLY A 1 351 ? 13.728 -7.760 -9.125 1.00 97.88 351 GLY A CA 1
ATOM 2239 C C . GLY A 1 351 ? 13.164 -8.539 -10.325 1.00 97.88 351 GLY A C 1
ATOM 2240 O O . GLY A 1 351 ? 13.781 -8.575 -11.392 1.00 97.88 351 GLY A O 1
ATOM 2241 N N . THR A 1 352 ? 12.014 -9.196 -10.145 1.00 98.81 352 THR A N 1
ATOM 2242 C CA . THR A 1 352 ? 11.316 -9.966 -11.193 1.00 98.81 352 THR A CA 1
ATOM 2243 C C . THR A 1 352 ? 9.923 -9.397 -11.438 1.00 98.81 352 THR A C 1
ATOM 2245 O O . THR A 1 352 ? 9.130 -9.260 -10.510 1.00 98.81 352 THR A O 1
ATOM 2248 N N . ILE A 1 353 ? 9.606 -9.096 -12.695 1.00 98.94 353 ILE A N 1
ATOM 2249 C CA . ILE A 1 353 ? 8.353 -8.465 -13.109 1.00 98.94 353 ILE A CA 1
ATOM 2250 C C . ILE A 1 353 ? 7.745 -9.307 -14.231 1.00 98.94 353 ILE A C 1
ATOM 2252 O O . ILE A 1 353 ? 8.345 -9.480 -15.290 1.00 98.94 353 ILE A O 1
ATOM 2256 N N . THR A 1 354 ? 6.552 -9.848 -14.004 1.00 98.94 354 THR A N 1
ATOM 2257 C CA . THR A 1 354 ? 5.795 -10.610 -15.004 1.00 98.94 354 THR A CA 1
ATOM 2258 C C . THR A 1 354 ? 4.429 -9.972 -15.209 1.00 98.94 354 THR A C 1
ATOM 2260 O O . THR A 1 354 ? 3.686 -9.777 -14.251 1.00 98.94 354 THR A O 1
ATOM 2263 N N . ILE A 1 355 ? 4.085 -9.659 -16.455 1.00 98.94 355 ILE A N 1
ATOM 2264 C CA . ILE A 1 355 ? 2.797 -9.078 -16.842 1.00 98.94 355 ILE A CA 1
ATOM 2265 C C . ILE A 1 355 ? 2.189 -9.994 -17.900 1.00 98.94 355 ILE A C 1
ATOM 2267 O O . ILE A 1 355 ? 2.561 -9.935 -19.065 1.00 98.94 355 ILE A O 1
ATOM 2271 N N . ASN A 1 356 ? 1.285 -10.882 -17.496 1.00 98.56 356 ASN A N 1
ATOM 2272 C CA . ASN A 1 356 ? 0.643 -11.867 -18.371 1.00 98.56 356 ASN A CA 1
ATOM 2273 C C . ASN A 1 356 ? -0.668 -11.369 -19.000 1.00 98.56 356 ASN A C 1
ATOM 2275 O O . ASN A 1 356 ? -1.106 -11.937 -20.002 1.00 98.56 356 ASN A O 1
ATOM 2279 N N . GLY A 1 357 ? -1.281 -10.331 -18.427 1.00 97.94 357 GLY A N 1
ATOM 2280 C CA . GLY A 1 357 ? -2.544 -9.766 -18.890 1.00 97.94 357 GLY A CA 1
ATOM 2281 C C . GLY A 1 357 ? -2.846 -8.398 -18.283 1.00 97.94 357 GLY A C 1
ATOM 2282 O O . GLY A 1 357 ? -2.139 -7.945 -17.384 1.00 97.94 357 GLY A O 1
ATOM 2283 N N . GLY A 1 358 ? -3.912 -7.767 -18.777 1.00 98.44 358 GLY A N 1
ATOM 2284 C CA . GLY A 1 358 ? -4.349 -6.431 -18.360 1.00 98.44 358 GLY A CA 1
ATOM 2285 C C . GLY A 1 358 ? -3.718 -5.296 -19.168 1.00 98.44 358 GLY A C 1
ATOM 2286 O O . GLY A 1 358 ? -2.847 -5.518 -20.013 1.00 98.44 358 GLY A O 1
ATOM 2287 N N . THR A 1 359 ? -4.177 -4.075 -18.892 1.00 98.88 359 THR A N 1
ATOM 2288 C CA . THR A 1 359 ? -3.621 -2.835 -19.448 1.00 98.88 359 THR A CA 1
ATOM 2289 C C . THR A 1 359 ? -2.754 -2.179 -18.382 1.00 98.88 359 THR A C 1
ATOM 2291 O O . THR A 1 359 ? -3.263 -1.739 -17.350 1.00 98.88 359 THR A O 1
ATOM 2294 N N . VAL A 1 360 ? -1.443 -2.114 -18.613 1.00 98.94 360 VAL A N 1
ATOM 2295 C CA . VAL A 1 360 ? -0.470 -1.591 -17.645 1.00 98.94 360 VAL A CA 1
ATOM 2296 C C . VAL A 1 360 ? 0.211 -0.349 -18.201 1.00 98.94 360 VAL A C 1
ATOM 2298 O O . VAL A 1 360 ? 0.838 -0.404 -19.252 1.00 98.94 360 VAL A O 1
ATOM 2301 N N . ARG A 1 361 ? 0.139 0.767 -17.477 1.00 98.94 361 ARG A N 1
ATOM 2302 C CA . ARG A 1 361 ? 0.898 1.990 -17.739 1.00 98.94 361 ARG A CA 1
ATOM 2303 C C . ARG A 1 361 ? 1.924 2.189 -16.629 1.00 98.94 361 ARG A C 1
ATOM 2305 O O . ARG A 1 361 ? 1.540 2.373 -15.478 1.00 98.94 361 ARG A O 1
ATOM 2312 N N . ALA A 1 362 ? 3.205 2.189 -16.976 1.00 98.81 362 ALA A N 1
ATOM 2313 C CA . ALA A 1 362 ? 4.297 2.347 -16.022 1.00 98.81 362 ALA A CA 1
ATOM 2314 C C . ALA A 1 362 ? 5.215 3.514 -16.423 1.00 98.81 362 ALA A C 1
ATOM 2316 O O . ALA A 1 362 ? 5.768 3.521 -17.528 1.00 98.81 362 ALA A O 1
ATOM 2317 N N . THR A 1 363 ? 5.347 4.514 -15.548 1.00 98.62 363 THR A N 1
ATOM 2318 C CA . THR A 1 363 ? 6.036 5.783 -15.840 1.00 98.62 363 THR A CA 1
ATOM 2319 C C . THR A 1 363 ? 7.080 6.143 -14.789 1.00 98.62 363 THR A C 1
ATOM 2321 O O . THR A 1 363 ? 6.928 5.830 -13.610 1.00 98.62 363 THR A O 1
ATOM 2324 N N . ALA A 1 364 ? 8.137 6.827 -15.227 1.00 98.12 364 ALA A N 1
ATOM 2325 C CA . ALA A 1 364 ? 9.171 7.415 -14.378 1.00 98.12 364 ALA A CA 1
ATOM 2326 C C . ALA A 1 364 ? 9.850 8.602 -15.091 1.00 98.12 364 ALA A C 1
ATOM 2328 O O . ALA A 1 364 ? 9.733 8.749 -16.307 1.00 98.12 364 ALA A O 1
ATOM 2329 N N . GLN A 1 365 ? 10.601 9.439 -14.369 1.00 97.88 365 GLN A N 1
ATOM 2330 C CA . GLN A 1 365 ? 11.466 10.459 -14.984 1.00 97.88 365 GLN A CA 1
ATOM 2331 C C . GLN A 1 365 ? 12.899 9.940 -15.191 1.00 97.88 365 GLN A C 1
ATOM 2333 O O . GLN A 1 365 ? 13.406 9.943 -16.316 1.00 97.88 365 GLN A O 1
ATOM 2338 N N . ARG A 1 366 ? 13.570 9.496 -14.115 1.00 98.38 366 ARG A N 1
ATOM 2339 C CA . ARG A 1 366 ? 14.967 9.011 -14.146 1.00 98.38 366 ARG A CA 1
ATOM 2340 C C . ARG A 1 366 ? 15.124 7.515 -13.872 1.00 98.38 366 ARG A C 1
ATOM 2342 O O . ARG A 1 366 ? 16.073 6.908 -14.367 1.00 98.38 366 ARG A O 1
ATOM 2349 N N . GLY A 1 367 ? 14.207 6.908 -13.119 1.00 98.25 367 GLY A N 1
ATOM 2350 C CA . GLY A 1 367 ? 14.089 5.449 -13.069 1.00 98.25 367 GLY A CA 1
ATOM 2351 C C . GLY A 1 367 ? 13.536 4.883 -14.377 1.00 98.25 367 GLY A C 1
ATOM 2352 O O . GLY A 1 367 ? 13.160 5.633 -15.281 1.00 98.25 367 GLY A O 1
ATOM 2353 N N . ALA A 1 368 ? 13.495 3.562 -14.504 1.00 98.44 368 ALA A N 1
ATOM 2354 C CA . ALA A 1 368 ? 12.867 2.920 -15.650 1.00 98.44 368 ALA A CA 1
ATOM 2355 C C . ALA A 1 368 ? 11.332 2.978 -15.566 1.00 98.44 368 ALA A C 1
ATOM 2357 O O . ALA A 1 368 ? 10.771 2.977 -14.474 1.00 98.44 368 ALA A O 1
ATOM 2358 N N . GLY A 1 369 ? 10.625 2.948 -16.698 1.00 98.62 369 GLY A N 1
ATOM 2359 C CA . GLY A 1 369 ? 9.168 2.739 -16.667 1.00 98.62 369 GLY A CA 1
ATOM 2360 C C . GLY A 1 369 ? 8.845 1.407 -15.976 1.00 98.62 369 GLY A C 1
ATOM 2361 O O . GLY A 1 369 ? 8.123 1.360 -14.982 1.00 98.62 369 GLY A O 1
ATOM 2362 N N . ILE A 1 370 ? 9.494 0.334 -16.437 1.00 98.88 370 ILE A N 1
ATOM 2363 C CA . ILE A 1 370 ? 9.503 -0.989 -15.797 1.00 98.88 370 ILE A CA 1
ATOM 2364 C C . ILE A 1 370 ? 10.958 -1.426 -15.592 1.00 98.88 370 ILE A C 1
ATOM 2366 O O . ILE A 1 370 ? 11.655 -1.723 -16.563 1.00 98.88 370 ILE A O 1
ATOM 2370 N N . GLY A 1 371 ? 11.450 -1.477 -14.354 1.00 98.56 371 GLY A N 1
ATOM 2371 C CA . GLY A 1 371 ? 12.842 -1.847 -14.110 1.00 98.56 371 GLY A CA 1
ATOM 2372 C C . GLY A 1 371 ? 13.476 -1.284 -12.838 1.00 98.56 371 GLY A C 1
ATOM 2373 O O . GLY A 1 371 ? 12.873 -1.284 -11.768 1.00 98.56 371 GLY A O 1
ATOM 2374 N N . GLY A 1 372 ? 14.747 -0.897 -12.936 1.00 98.50 372 GLY A N 1
ATOM 2375 C CA . GLY A 1 372 ? 15.492 -0.299 -11.828 1.00 98.50 372 GLY A CA 1
ATOM 2376 C C . GLY A 1 372 ? 15.169 1.184 -11.656 1.00 98.50 372 GLY A C 1
ATOM 2377 O O . GLY A 1 372 ? 14.817 1.867 -12.622 1.00 98.50 372 GLY A O 1
ATOM 2378 N N . GLY A 1 373 ? 15.326 1.707 -10.441 1.00 98.56 373 GLY A N 1
ATOM 2379 C CA . GLY A 1 373 ? 15.379 3.155 -10.243 1.00 98.56 373 GLY A CA 1
ATOM 2380 C C . GLY A 1 373 ? 16.653 3.774 -10.827 1.00 98.56 373 GLY A C 1
ATOM 2381 O O . GLY A 1 373 ? 17.521 3.081 -11.352 1.00 98.56 373 GLY A O 1
ATOM 2382 N N . ASP A 1 374 ? 16.765 5.098 -10.731 1.00 98.12 374 ASP A N 1
ATOM 2383 C CA . ASP A 1 374 ? 17.773 5.932 -11.403 1.00 98.12 374 ASP A CA 1
ATOM 2384 C C . ASP A 1 374 ? 19.208 5.368 -11.397 1.00 98.12 374 ASP A C 1
ATOM 2386 O O . ASP A 1 374 ? 19.829 5.305 -12.448 1.00 98.12 374 ASP A O 1
ATOM 2390 N N . LEU A 1 375 ? 19.733 4.902 -10.259 1.00 97.94 375 LEU A N 1
ATOM 2391 C CA . LEU A 1 375 ? 21.115 4.398 -10.153 1.00 97.94 375 LEU A CA 1
ATOM 2392 C C . LEU A 1 375 ? 21.224 2.863 -10.217 1.00 97.94 375 LEU A C 1
ATOM 2394 O O . LEU A 1 375 ? 22.276 2.303 -9.905 1.00 97.94 375 LEU A O 1
ATOM 2398 N N . ALA A 1 376 ? 20.154 2.171 -10.607 1.00 98.19 376 ALA A N 1
ATOM 2399 C CA . ALA A 1 376 ? 20.029 0.729 -10.466 1.00 98.19 376 ALA A CA 1
ATOM 2400 C C . ALA A 1 376 ? 19.819 -0.018 -11.784 1.00 98.19 376 ALA A C 1
ATOM 2402 O O . ALA A 1 376 ? 19.273 0.484 -12.769 1.00 98.19 376 ALA A O 1
ATOM 2403 N N . ALA A 1 377 ? 20.254 -1.277 -11.774 1.00 98.44 377 ALA A N 1
ATOM 2404 C CA . ALA A 1 377 ? 20.011 -2.208 -12.860 1.00 98.44 377 ALA A CA 1
ATOM 2405 C C . ALA A 1 377 ? 18.525 -2.599 -12.964 1.00 98.44 377 ALA A C 1
ATOM 2407 O O . ALA A 1 377 ? 17.822 -2.775 -11.963 1.00 98.44 377 ALA A O 1
ATOM 2408 N N . GLY A 1 378 ? 18.088 -2.814 -14.202 1.00 98.31 378 GLY A N 1
ATOM 2409 C CA . GLY A 1 378 ? 16.908 -3.602 -14.516 1.00 98.31 378 GLY A CA 1
ATOM 2410 C C . GLY A 1 378 ? 17.043 -5.051 -14.047 1.00 98.31 378 GLY A C 1
ATOM 2411 O O . GLY A 1 378 ? 18.094 -5.497 -13.585 1.00 98.31 378 GLY A O 1
ATOM 2412 N N . GLY A 1 379 ? 15.951 -5.794 -14.166 1.00 98.12 379 GLY A N 1
ATOM 2413 C CA . GLY A 1 379 ? 15.853 -7.179 -13.712 1.00 98.12 379 GLY A CA 1
ATOM 2414 C C . GLY A 1 379 ? 15.197 -8.059 -14.761 1.00 98.12 379 GLY A C 1
ATOM 2415 O O . GLY A 1 379 ? 15.326 -7.811 -15.959 1.00 98.12 379 GLY A O 1
ATOM 2416 N N . THR A 1 380 ? 14.497 -9.098 -14.327 1.00 98.81 380 THR A N 1
ATOM 2417 C CA . THR A 1 380 ? 13.816 -10.017 -15.245 1.00 98.81 380 THR A CA 1
ATOM 2418 C C . THR A 1 380 ? 12.429 -9.484 -15.569 1.00 98.81 380 THR A C 1
ATOM 2420 O O . THR A 1 380 ? 11.585 -9.431 -14.677 1.00 98.81 380 THR A O 1
ATOM 2423 N N . VAL A 1 381 ? 12.185 -9.113 -16.828 1.00 98.88 381 VAL A N 1
ATOM 2424 C CA . VAL A 1 381 ? 10.882 -8.628 -17.303 1.00 98.88 381 VAL A CA 1
ATOM 2425 C C . VAL A 1 381 ? 10.291 -9.598 -18.327 1.00 98.88 381 VAL A C 1
ATOM 2427 O O . VAL A 1 381 ? 10.886 -9.872 -19.372 1.00 98.88 381 VAL A O 1
ATOM 2430 N N . ILE A 1 382 ? 9.100 -10.118 -18.031 1.00 98.94 382 ILE A N 1
ATOM 2431 C CA . ILE A 1 382 ? 8.357 -11.050 -18.887 1.00 98.94 382 ILE A CA 1
ATOM 2432 C C . ILE A 1 382 ? 6.986 -10.446 -19.187 1.00 98.94 382 ILE A C 1
ATOM 2434 O O . ILE A 1 382 ? 6.186 -10.244 -18.277 1.00 98.94 382 ILE A O 1
ATOM 2438 N N . ILE A 1 383 ? 6.702 -10.180 -20.460 1.00 98.88 383 ILE A N 1
ATOM 2439 C CA . ILE A 1 383 ? 5.410 -9.668 -20.926 1.00 98.88 383 ILE A CA 1
ATOM 2440 C C . ILE A 1 383 ? 4.718 -10.779 -21.725 1.00 98.88 383 ILE A C 1
ATOM 2442 O O . ILE A 1 383 ? 5.177 -11.160 -22.801 1.00 98.88 383 ILE A O 1
ATOM 2446 N N . GLY A 1 384 ? 3.644 -11.343 -21.181 1.00 98.75 384 GLY A N 1
ATOM 2447 C CA . GLY A 1 384 ? 2.860 -12.419 -21.784 1.00 98.75 384 GLY A CA 1
ATOM 2448 C C . GLY A 1 384 ? 1.906 -11.928 -22.876 1.00 98.75 384 GLY A C 1
ATOM 2449 O O . GLY A 1 384 ? 1.576 -10.749 -22.961 1.00 98.75 384 GLY A O 1
ATOM 2450 N N . ALA A 1 385 ? 1.431 -12.853 -23.713 1.00 98.19 385 ALA A N 1
ATOM 2451 C CA . ALA A 1 385 ? 0.659 -12.534 -24.920 1.00 98.19 385 ALA A CA 1
ATOM 2452 C C . ALA A 1 385 ? -0.685 -11.815 -24.682 1.00 98.19 385 ALA A C 1
ATOM 2454 O O . ALA A 1 385 ? -1.208 -11.198 -25.605 1.00 98.19 385 ALA A O 1
ATOM 2455 N N . GLY A 1 386 ? -1.247 -11.890 -23.469 1.00 97.38 386 GLY A N 1
ATOM 2456 C CA . GLY A 1 386 ? -2.487 -11.201 -23.098 1.00 97.38 386 GLY A CA 1
ATOM 2457 C C . GLY A 1 386 ? -2.298 -9.776 -22.566 1.00 97.38 386 GLY A C 1
ATOM 2458 O O . GLY A 1 386 ? -3.291 -9.140 -22.219 1.00 97.38 386 GLY A O 1
ATOM 2459 N N . ALA A 1 387 ? -1.058 -9.293 -22.442 1.00 98.81 387 ALA A N 1
ATOM 2460 C CA . ALA A 1 387 ? -0.750 -7.997 -21.845 1.00 98.81 387 ALA A CA 1
ATOM 2461 C C . ALA A 1 387 ? -0.653 -6.869 -22.883 1.00 98.81 387 ALA A C 1
ATOM 2463 O O . ALA A 1 387 ? -0.031 -7.027 -23.939 1.00 98.81 387 ALA A O 1
ATOM 2464 N N . ASP A 1 388 ? -1.206 -5.710 -22.525 1.00 98.81 388 ASP A N 1
ATOM 2465 C CA . ASP A 1 388 ? -0.998 -4.434 -23.208 1.00 98.81 388 ASP A CA 1
ATOM 2466 C C . ASP A 1 388 ? -0.268 -3.477 -22.259 1.00 98.81 388 ASP A C 1
ATOM 2468 O O . ASP A 1 388 ? -0.802 -3.059 -21.230 1.00 98.81 388 ASP A O 1
ATOM 2472 N N . VAL A 1 389 ? 0.996 -3.190 -22.561 1.00 98.88 389 VAL A N 1
ATOM 2473 C CA . VAL A 1 389 ? 1.919 -2.510 -21.653 1.00 98.88 389 VAL A CA 1
ATOM 2474 C C . VAL A 1 389 ? 2.423 -1.228 -22.287 1.00 98.88 389 VAL A C 1
ATOM 2476 O O . VAL A 1 389 ? 3.157 -1.254 -23.267 1.00 98.88 389 VAL A O 1
ATOM 2479 N N . THR A 1 390 ? 2.093 -0.092 -21.689 1.00 98.88 390 THR A N 1
ATOM 2480 C CA . THR A 1 390 ? 2.692 1.203 -22.005 1.00 98.88 390 THR A CA 1
ATOM 2481 C C . THR A 1 390 ? 3.775 1.524 -20.983 1.00 98.88 390 THR A C 1
ATOM 2483 O O . THR A 1 390 ? 3.489 1.647 -19.794 1.00 98.88 390 THR A O 1
ATOM 2486 N N . ALA A 1 391 ? 5.016 1.684 -21.436 1.00 98.56 391 ALA A N 1
ATOM 2487 C CA . ALA A 1 391 ? 6.148 2.016 -20.578 1.00 98.56 391 ALA A CA 1
ATOM 2488 C C . ALA A 1 391 ? 6.876 3.256 -21.107 1.00 98.56 391 ALA A C 1
ATOM 2490 O O . ALA A 1 391 ? 7.168 3.342 -22.301 1.00 98.56 391 ALA A O 1
ATOM 2491 N N . SER A 1 392 ? 7.192 4.210 -20.230 1.00 97.88 392 SER A N 1
ATOM 2492 C CA . SER A 1 392 ? 7.982 5.390 -20.597 1.00 97.88 392 SER A CA 1
ATOM 2493 C C . SER A 1 392 ? 8.895 5.863 -19.467 1.00 97.88 392 SER A C 1
ATOM 2495 O O . SER A 1 392 ? 8.614 5.686 -18.281 1.00 97.88 392 SER A O 1
ATOM 2497 N N . SER A 1 393 ? 10.019 6.457 -19.864 1.00 98.00 393 SER A N 1
ATOM 2498 C CA . SER A 1 393 ? 10.941 7.170 -18.981 1.00 98.00 393 SER A CA 1
ATOM 2499 C C . SER A 1 393 ? 11.596 8.322 -19.740 1.00 98.00 393 SER A C 1
ATOM 2501 O O . SER A 1 393 ? 11.779 8.229 -20.954 1.00 98.00 393 SER A O 1
ATOM 2503 N N . VAL A 1 394 ? 11.923 9.420 -19.055 1.00 97.56 394 VAL A N 1
ATOM 2504 C CA . VAL A 1 394 ? 12.500 10.615 -19.698 1.00 97.56 394 VAL A CA 1
ATOM 2505 C C . VAL A 1 394 ? 14.010 10.479 -19.887 1.00 97.56 394 VAL A C 1
ATOM 2507 O O . VAL A 1 394 ? 14.519 10.804 -20.958 1.00 97.56 394 VAL A O 1
ATOM 2510 N N . THR A 1 395 ? 14.729 9.988 -18.873 1.00 97.00 395 THR A N 1
ATOM 2511 C CA . THR A 1 395 ? 16.187 9.759 -18.945 1.00 97.00 395 THR A CA 1
ATOM 2512 C C . THR A 1 395 ? 16.613 8.328 -18.614 1.00 97.00 395 THR A C 1
ATOM 2514 O O . THR A 1 395 ? 17.718 7.937 -18.985 1.00 97.00 395 THR A O 1
ATOM 2517 N N . GLY A 1 396 ? 15.761 7.535 -17.955 1.00 96.81 396 GLY A N 1
ATOM 2518 C CA . GLY A 1 396 ? 15.958 6.091 -17.812 1.00 96.81 396 GLY A CA 1
ATOM 2519 C C . GLY A 1 396 ? 15.494 5.323 -19.054 1.00 96.81 396 GLY A C 1
ATOM 2520 O O . GLY A 1 396 ? 14.990 5.902 -20.018 1.00 96.81 396 GLY A O 1
ATOM 2521 N N . SER A 1 397 ? 15.631 3.996 -19.034 1.00 98.00 397 SER A N 1
ATOM 2522 C CA . SER A 1 397 ? 15.043 3.149 -20.078 1.00 98.00 397 SER A CA 1
ATOM 2523 C C . SER A 1 397 ? 13.536 2.978 -19.857 1.00 98.00 397 SER A C 1
ATOM 2525 O O . SER A 1 397 ? 13.083 2.831 -18.726 1.00 98.00 397 SER A O 1
ATOM 2527 N N . ALA A 1 398 ? 12.732 2.905 -20.918 1.00 98.38 398 ALA A N 1
ATOM 2528 C CA . ALA A 1 398 ? 11.315 2.546 -20.803 1.00 98.38 398 ALA A CA 1
ATOM 2529 C C . ALA A 1 398 ? 11.140 1.188 -20.091 1.00 98.38 398 ALA A C 1
ATOM 2531 O O . ALA A 1 398 ? 10.302 1.055 -19.202 1.00 98.38 398 ALA A O 1
ATOM 2532 N N . ILE A 1 399 ? 11.996 0.211 -20.418 1.00 98.69 399 ILE A N 1
ATOM 2533 C CA . ILE A 1 399 ? 12.138 -1.055 -19.684 1.00 98.69 399 ILE A CA 1
ATOM 2534 C C . ILE A 1 399 ? 13.633 -1.347 -19.472 1.00 98.69 399 ILE A C 1
ATOM 2536 O O . ILE A 1 399 ? 14.411 -1.256 -20.423 1.00 98.69 399 ILE A O 1
ATOM 2540 N N . GLY A 1 400 ? 14.058 -1.684 -18.251 1.00 98.25 400 GLY A N 1
ATOM 2541 C CA . GLY A 1 400 ? 15.453 -2.028 -17.935 1.00 98.25 400 GLY A CA 1
ATOM 2542 C C . GLY A 1 400 ? 16.081 -1.157 -16.841 1.00 98.25 400 GLY A C 1
ATOM 2543 O O . GLY A 1 400 ? 15.568 -1.100 -15.728 1.00 98.25 400 GLY A O 1
ATOM 2544 N N . ALA A 1 401 ? 17.228 -0.533 -17.116 1.00 98.06 401 ALA A N 1
ATOM 2545 C CA . ALA A 1 401 ? 17.962 0.282 -16.140 1.00 98.06 401 ALA A CA 1
ATOM 2546 C C . ALA A 1 401 ? 17.408 1.714 -15.996 1.00 98.06 401 ALA A C 1
ATOM 2548 O O . ALA A 1 401 ? 16.856 2.273 -16.951 1.00 98.06 401 ALA A O 1
ATOM 2549 N N . GLY A 1 402 ? 17.620 2.322 -14.824 1.00 98.00 402 GLY A N 1
ATOM 2550 C CA . GLY A 1 402 ? 17.515 3.774 -14.650 1.00 98.00 402 GLY A CA 1
ATOM 2551 C C . GLY A 1 402 ? 18.704 4.529 -15.261 1.00 98.00 402 GLY A C 1
ATOM 2552 O O . GLY A 1 402 ? 19.696 3.927 -15.671 1.00 98.00 402 GLY A O 1
ATOM 2553 N N . ALA A 1 403 ? 18.601 5.858 -15.336 1.00 97.56 403 ALA A N 1
ATOM 2554 C CA . ALA A 1 403 ? 19.492 6.723 -16.120 1.00 97.56 403 ALA A CA 1
ATOM 2555 C C . ALA A 1 403 ? 20.991 6.653 -15.746 1.00 97.56 403 ALA A C 1
ATOM 2557 O O . ALA A 1 403 ? 21.856 6.849 -16.598 1.00 97.56 403 ALA A O 1
ATOM 2558 N N . GLY A 1 404 ? 21.308 6.393 -14.478 1.00 94.56 404 GLY A N 1
ATOM 2559 C CA . GLY A 1 404 ? 22.663 6.241 -13.944 1.00 94.56 404 GLY A CA 1
ATOM 2560 C C . GLY A 1 404 ? 23.213 4.810 -13.965 1.00 94.56 404 GLY A C 1
ATOM 2561 O O . GLY A 1 404 ? 24.255 4.568 -13.358 1.00 94.56 404 GLY A O 1
ATOM 2562 N N . SER A 1 405 ? 22.546 3.858 -14.627 1.00 96.56 405 SER A N 1
ATOM 2563 C CA . SER A 1 405 ? 22.986 2.461 -14.726 1.00 96.56 405 SER A CA 1
ATOM 2564 C C . SER A 1 405 ? 22.867 1.908 -16.150 1.00 96.56 405 SER A C 1
ATOM 2566 O O . SER A 1 405 ? 22.099 2.384 -16.979 1.00 96.56 405 SER A O 1
ATOM 2568 N N . THR A 1 406 ? 23.646 0.866 -16.446 1.00 93.38 406 THR A N 1
ATOM 2569 C CA . THR A 1 406 ? 23.660 0.172 -17.747 1.00 93.38 406 THR A CA 1
ATOM 2570 C C . THR A 1 406 ? 23.214 -1.288 -17.659 1.00 93.38 406 THR A C 1
ATOM 2572 O O . THR A 1 406 ? 23.122 -1.968 -18.680 1.00 93.38 406 THR A O 1
ATOM 2575 N N . GLY A 1 407 ? 22.924 -1.797 -16.457 1.00 96.06 407 GLY A N 1
ATOM 2576 C CA . GLY A 1 407 ? 22.496 -3.181 -16.260 1.00 96.06 407 GLY A CA 1
ATOM 2577 C C . GLY A 1 407 ? 21.068 -3.396 -16.758 1.00 96.06 407 GLY A C 1
ATOM 2578 O O . GLY A 1 407 ? 20.129 -3.138 -16.021 1.00 96.06 407 GLY A O 1
ATOM 2579 N N . PHE A 1 408 ? 20.888 -3.865 -17.993 1.00 97.06 408 PHE A N 1
ATOM 2580 C CA . PHE A 1 408 ? 19.561 -4.038 -18.607 1.00 97.06 408 PHE A CA 1
ATOM 2581 C C . PHE A 1 408 ? 18.653 -5.034 -17.872 1.00 97.06 408 PHE A C 1
ATOM 2583 O O . PHE A 1 408 ? 17.444 -4.829 -17.808 1.00 97.06 408 PHE A O 1
ATOM 2590 N N . GLY A 1 409 ? 19.232 -6.109 -17.330 1.00 97.44 409 GLY A N 1
ATOM 2591 C CA . GLY A 1 409 ? 18.475 -7.291 -16.929 1.00 97.44 409 GLY A CA 1
ATOM 2592 C C . GLY A 1 409 ? 18.100 -8.125 -18.157 1.00 97.44 409 GLY A C 1
ATOM 2593 O O . GLY A 1 409 ? 18.963 -8.430 -18.982 1.00 97.44 409 GLY A O 1
ATOM 2594 N N . SER A 1 410 ? 16.828 -8.495 -18.293 1.00 98.31 410 SER A N 1
ATOM 2595 C CA . SER A 1 410 ? 16.300 -9.188 -19.473 1.00 98.31 410 SER A CA 1
ATOM 2596 C C . SER A 1 410 ? 14.866 -8.762 -19.787 1.00 98.31 410 SER A C 1
ATOM 2598 O O . SER A 1 410 ? 14.102 -8.418 -18.887 1.00 98.31 410 SER A O 1
ATOM 2600 N N . LEU A 1 411 ? 14.497 -8.818 -21.070 1.00 98.75 411 LEU A N 1
ATOM 2601 C CA . LEU A 1 411 ? 13.132 -8.585 -21.538 1.00 98.75 411 LEU A CA 1
ATOM 2602 C C . LEU A 1 411 ? 12.726 -9.673 -22.535 1.00 98.75 411 LEU A C 1
ATOM 2604 O O . LEU A 1 411 ? 13.345 -9.816 -23.593 1.00 98.75 411 LEU A O 1
ATOM 2608 N N . SER A 1 412 ? 11.664 -10.400 -22.195 1.00 98.75 412 SER A N 1
ATOM 2609 C CA . SER A 1 412 ? 10.949 -11.313 -23.086 1.00 98.75 412 SER A CA 1
ATOM 2610 C C . SER A 1 412 ? 9.532 -10.793 -23.310 1.00 98.75 412 SER A C 1
ATOM 2612 O O . SER A 1 412 ? 8.726 -10.787 -22.380 1.00 98.75 412 SER A O 1
ATOM 2614 N N . ASN A 1 413 ? 9.235 -10.328 -24.525 1.00 98.75 413 ASN A N 1
ATOM 2615 C CA . ASN A 1 413 ? 7.922 -9.813 -24.904 1.00 98.75 413 ASN A CA 1
ATOM 2616 C C . ASN A 1 413 ? 7.191 -10.748 -25.874 1.00 98.75 413 ASN A C 1
ATOM 2618 O O . ASN A 1 413 ? 7.611 -10.909 -27.019 1.00 98.75 413 ASN A O 1
ATOM 2622 N N . ALA A 1 414 ? 6.051 -11.277 -25.437 1.00 98.69 414 ALA A N 1
ATOM 2623 C CA . ALA A 1 414 ? 5.047 -11.949 -26.256 1.00 98.69 414 ALA A CA 1
ATOM 2624 C C . ALA A 1 414 ? 3.749 -11.128 -26.416 1.00 98.69 414 ALA A C 1
ATOM 2626 O O . ALA A 1 414 ? 2.938 -11.459 -27.278 1.00 98.69 414 ALA A O 1
ATOM 2627 N N . GLY A 1 415 ? 3.546 -10.084 -25.603 1.00 98.56 415 GLY A N 1
ATOM 2628 C CA . GLY A 1 415 ? 2.380 -9.193 -25.637 1.00 98.56 415 GLY A CA 1
ATOM 2629 C C . GLY A 1 415 ? 2.595 -7.940 -26.486 1.00 98.56 415 GLY A C 1
ATOM 2630 O O . GLY A 1 415 ? 3.429 -7.912 -27.396 1.00 98.56 415 GLY A O 1
ATOM 2631 N N . THR A 1 416 ? 1.847 -6.879 -26.186 1.00 98.62 416 THR A N 1
ATOM 2632 C CA . THR A 1 416 ? 2.081 -5.548 -26.767 1.00 98.62 416 THR A CA 1
ATOM 2633 C C . THR A 1 416 ? 2.855 -4.686 -25.779 1.00 98.62 416 THR A C 1
ATOM 2635 O O . THR A 1 416 ? 2.427 -4.505 -24.644 1.00 98.62 416 THR A O 1
ATOM 2638 N N . VAL A 1 417 ? 3.987 -4.135 -26.221 1.00 98.75 417 VAL A N 1
ATOM 2639 C CA . VAL A 1 417 ? 4.759 -3.123 -25.494 1.00 98.75 417 VAL A CA 1
ATOM 2640 C C . VAL A 1 417 ? 4.797 -1.842 -26.321 1.00 98.75 417 VAL A C 1
ATOM 2642 O O . VAL A 1 417 ? 5.353 -1.801 -27.421 1.00 98.75 417 VAL A O 1
ATOM 2645 N N . THR A 1 418 ? 4.217 -0.786 -25.767 1.00 98.75 418 THR A N 1
ATOM 2646 C CA . THR A 1 418 ? 4.164 0.565 -26.316 1.00 98.75 418 THR A CA 1
ATOM 2647 C C . THR A 1 418 ? 5.153 1.453 -25.565 1.00 98.75 418 THR A C 1
ATOM 2649 O O . THR A 1 418 ? 4.968 1.760 -24.389 1.00 98.75 418 THR A O 1
ATOM 2652 N N . ILE A 1 419 ? 6.203 1.891 -26.256 1.00 98.31 419 ILE A N 1
ATOM 2653 C CA . ILE A 1 419 ? 7.132 2.920 -25.783 1.00 98.31 419 ILE A CA 1
ATOM 2654 C C . ILE A 1 419 ? 6.525 4.265 -26.185 1.00 98.31 419 ILE A C 1
ATOM 2656 O O . ILE A 1 419 ? 6.801 4.795 -27.262 1.00 98.31 419 ILE A O 1
ATOM 2660 N N . ASP A 1 420 ? 5.610 4.765 -25.356 1.00 92.31 420 ASP A N 1
ATOM 2661 C CA . ASP A 1 420 ? 4.866 6.008 -25.606 1.00 92.31 420 ASP A CA 1
ATOM 2662 C C . ASP A 1 420 ? 5.818 7.188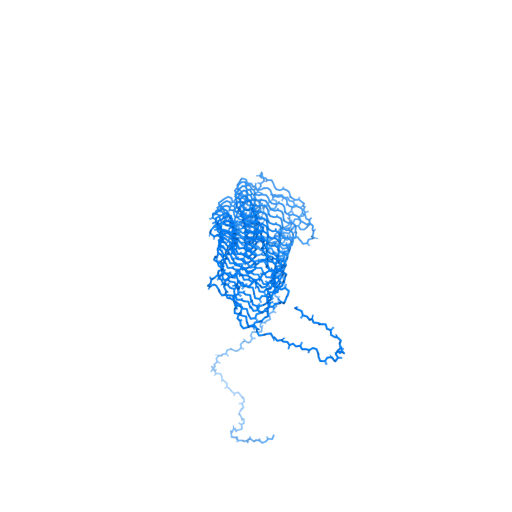 -25.851 1.00 92.31 420 ASP A C 1
ATOM 2664 O O . ASP A 1 420 ? 5.716 7.899 -26.848 1.00 92.31 420 ASP A O 1
ATOM 2668 N N . SER A 1 421 ? 6.820 7.312 -24.984 1.00 92.94 421 SER A N 1
ATOM 2669 C CA . SER A 1 421 ? 7.870 8.323 -25.038 1.00 92.94 421 SER A CA 1
ATOM 2670 C C . SER A 1 421 ? 9.162 7.794 -24.404 1.00 92.94 421 SER A C 1
ATOM 2672 O O . SER A 1 421 ? 9.161 6.782 -23.696 1.00 92.94 421 SER A O 1
ATOM 2674 N N . GLY A 1 422 ? 10.283 8.464 -24.680 1.00 95.94 422 GLY A N 1
ATOM 2675 C CA . GLY A 1 422 ? 11.600 8.036 -24.207 1.00 95.94 422 GLY A CA 1
ATOM 2676 C C . GLY A 1 422 ? 12.230 6.942 -25.068 1.00 95.94 422 GLY A C 1
ATOM 2677 O O . GLY A 1 422 ? 11.963 6.840 -26.266 1.00 95.94 422 GLY A O 1
ATOM 2678 N N . THR A 1 423 ? 13.110 6.143 -24.462 1.00 97.62 423 THR A N 1
ATOM 2679 C CA . THR A 1 423 ? 13.911 5.123 -25.159 1.00 97.62 423 THR A CA 1
ATOM 2680 C C . THR A 1 423 ? 13.872 3.787 -24.426 1.00 97.62 423 THR A C 1
ATOM 2682 O O . THR A 1 423 ? 14.124 3.738 -23.228 1.00 97.62 423 THR A O 1
ATOM 2685 N N . LEU A 1 424 ? 13.645 2.684 -25.140 1.00 98.25 424 LEU A N 1
ATOM 2686 C CA . LEU A 1 424 ? 14.007 1.343 -24.681 1.00 98.25 424 LEU A CA 1
ATOM 2687 C C . LEU A 1 424 ? 15.463 1.066 -25.074 1.00 98.25 424 LEU A C 1
ATOM 2689 O O . LEU A 1 424 ? 15.771 0.871 -26.252 1.00 98.25 424 LEU A O 1
ATOM 2693 N N . LEU A 1 425 ? 16.359 1.097 -24.086 1.00 97.44 425 LEU A N 1
ATOM 2694 C CA . LEU A 1 425 ? 17.800 0.959 -24.282 1.00 97.44 425 LEU A CA 1
ATOM 2695 C C . LEU A 1 425 ? 18.244 -0.498 -24.105 1.00 97.44 425 LEU A C 1
ATOM 2697 O O . LEU A 1 425 ? 18.230 -1.022 -22.994 1.00 97.44 425 LEU A O 1
ATOM 2701 N N . VAL A 1 426 ? 18.708 -1.127 -25.185 1.00 97.94 426 VAL A N 1
ATOM 2702 C CA . VAL A 1 426 ? 19.326 -2.461 -25.182 1.00 97.94 426 VAL A CA 1
ATOM 2703 C C . VAL A 1 426 ? 20.854 -2.293 -25.303 1.00 97.94 426 VAL A C 1
ATOM 2705 O O . VAL A 1 426 ? 21.363 -2.039 -26.400 1.00 97.94 426 VAL A O 1
ATOM 2708 N N . PRO A 1 427 ? 21.621 -2.362 -24.199 1.00 97.12 427 PRO A N 1
ATOM 2709 C CA . PRO A 1 427 ? 23.063 -2.111 -24.202 1.00 97.12 427 PRO A CA 1
ATOM 2710 C C . PRO A 1 427 ? 23.854 -3.237 -24.882 1.00 97.12 427 PRO A C 1
ATOM 2712 O O . PRO A 1 427 ? 23.341 -4.330 -25.122 1.00 97.12 427 PRO A O 1
ATOM 2715 N N . ALA A 1 428 ? 25.129 -2.975 -25.181 1.00 96.50 428 ALA A N 1
ATOM 2716 C CA . ALA A 1 428 ? 26.026 -3.956 -25.791 1.00 96.50 428 ALA A CA 1
ATOM 2717 C C . ALA A 1 428 ? 26.050 -5.280 -25.002 1.00 96.50 428 ALA A C 1
ATOM 2719 O O . ALA A 1 428 ? 26.143 -5.285 -23.777 1.00 96.50 428 ALA A O 1
ATOM 2720 N N . GLY A 1 429 ? 25.950 -6.404 -25.715 1.00 95.25 429 GLY A N 1
ATOM 2721 C CA . GLY A 1 429 ? 25.886 -7.748 -25.127 1.00 95.25 429 GLY A CA 1
ATOM 2722 C C . GLY A 1 429 ? 24.514 -8.164 -24.573 1.00 95.25 429 GLY A C 1
ATOM 2723 O O . GLY A 1 429 ? 24.285 -9.360 -24.404 1.00 95.25 429 GLY A O 1
ATOM 2724 N N . ALA A 1 430 ? 23.576 -7.236 -24.349 1.00 97.50 430 ALA A N 1
ATOM 2725 C CA . ALA A 1 430 ? 22.209 -7.587 -23.972 1.00 97.50 430 ALA A CA 1
ATOM 2726 C C . ALA A 1 430 ? 21.392 -8.065 -25.184 1.00 97.50 430 ALA A C 1
ATOM 2728 O O . ALA A 1 430 ? 21.599 -7.620 -26.318 1.00 97.50 430 ALA A O 1
ATOM 2729 N N . THR A 1 431 ? 20.436 -8.962 -24.927 1.00 97.19 431 THR A N 1
ATOM 2730 C CA . THR A 1 431 ? 19.460 -9.427 -25.919 1.00 97.19 431 THR A CA 1
ATOM 2731 C C . THR A 1 431 ? 18.038 -9.188 -25.419 1.00 97.19 431 THR A C 1
ATOM 2733 O O . THR A 1 431 ? 17.668 -9.657 -24.345 1.00 97.19 431 THR A O 1
ATOM 2736 N N . LEU A 1 432 ? 17.238 -8.493 -26.224 1.00 98.00 432 LEU A N 1
ATOM 2737 C CA . LEU A 1 432 ? 15.788 -8.385 -26.077 1.00 98.00 432 LEU A CA 1
ATOM 2738 C C . LEU A 1 432 ? 15.134 -9.472 -26.936 1.00 98.00 432 LEU A C 1
ATOM 2740 O O . LEU A 1 432 ? 15.441 -9.584 -28.124 1.00 98.00 432 LEU A O 1
ATOM 2744 N N . MET A 1 433 ? 14.225 -10.257 -26.363 1.00 98.25 433 MET A N 1
ATOM 2745 C CA . MET A 1 433 ? 13.432 -11.242 -27.104 1.00 98.25 433 MET A CA 1
ATOM 2746 C C . MET A 1 433 ? 12.039 -10.675 -27.382 1.00 98.25 433 MET A C 1
ATOM 2748 O O . MET A 1 433 ? 11.327 -10.320 -26.446 1.00 98.25 433 MET A O 1
ATOM 2752 N N . ASN A 1 434 ? 11.639 -10.593 -28.653 1.00 98.00 434 ASN A N 1
ATOM 2753 C CA . ASN A 1 434 ? 10.307 -10.126 -29.043 1.00 98.00 434 ASN A CA 1
ATOM 2754 C C . ASN A 1 434 ? 9.611 -11.139 -29.958 1.00 98.00 434 ASN A C 1
ATOM 2756 O O . ASN A 1 434 ? 9.941 -11.229 -31.135 1.00 98.00 434 ASN A O 1
ATOM 2760 N N . SER A 1 435 ? 8.613 -11.855 -29.444 1.00 97.56 435 SER A N 1
ATOM 2761 C CA . SER A 1 435 ? 7.617 -12.586 -30.239 1.00 97.56 435 SER A CA 1
ATOM 2762 C C . SER A 1 435 ? 6.285 -11.835 -30.364 1.00 97.56 435 SER A C 1
ATOM 2764 O O . SER A 1 435 ? 5.487 -12.171 -31.235 1.00 97.56 435 SER A O 1
ATOM 2766 N N . GLY A 1 436 ? 6.067 -10.811 -29.535 1.00 97.44 436 GLY A N 1
ATOM 2767 C CA . GLY A 1 436 ? 4.901 -9.932 -29.556 1.00 97.44 436 GLY A CA 1
ATOM 2768 C C . GLY A 1 436 ? 5.079 -8.684 -30.427 1.00 97.44 436 GLY A C 1
ATOM 2769 O O . GLY A 1 436 ? 5.759 -8.695 -31.456 1.00 97.44 436 GLY A O 1
ATOM 2770 N N . ARG A 1 437 ? 4.461 -7.575 -30.017 1.00 97.31 437 ARG A N 1
ATOM 2771 C CA . ARG A 1 437 ? 4.515 -6.278 -30.706 1.00 97.31 437 ARG A CA 1
ATOM 2772 C C . ARG A 1 437 ? 5.302 -5.252 -29.889 1.00 97.31 437 ARG A C 1
ATOM 2774 O O . ARG A 1 437 ? 4.959 -5.003 -28.740 1.00 97.31 437 ARG A O 1
ATOM 2781 N N . LEU A 1 438 ? 6.283 -4.604 -30.516 1.00 97.62 438 LEU A N 1
ATOM 2782 C CA . LEU A 1 438 ? 6.893 -3.354 -30.053 1.00 97.62 438 LEU A CA 1
ATOM 2783 C C . LEU A 1 438 ? 6.293 -2.183 -30.844 1.00 97.62 438 LEU A C 1
ATOM 2785 O O . LEU A 1 438 ? 6.248 -2.224 -32.076 1.00 97.62 438 LEU A O 1
ATOM 2789 N N . ALA A 1 439 ? 5.810 -1.151 -30.158 1.00 96.38 439 ALA A N 1
ATOM 2790 C CA . ALA A 1 439 ? 5.143 0.007 -30.753 1.00 96.38 439 ALA A CA 1
ATOM 2791 C C . ALA A 1 439 ? 5.360 1.287 -29.926 1.00 96.38 439 ALA A C 1
ATOM 2793 O O . ALA A 1 439 ? 6.164 1.297 -29.000 1.00 96.38 439 ALA A O 1
ATOM 2794 N N . GLY A 1 440 ? 4.639 2.360 -30.263 1.00 96.19 440 GLY A N 1
ATOM 2795 C CA . GLY A 1 440 ? 4.757 3.680 -29.634 1.00 96.19 440 GLY A CA 1
ATOM 2796 C C . GLY A 1 440 ? 5.475 4.696 -30.520 1.00 96.19 440 GLY A C 1
ATOM 2797 O O . GLY A 1 440 ? 5.760 4.390 -31.681 1.00 96.19 440 GLY A O 1
ATOM 2798 N N . ALA A 1 441 ? 5.701 5.896 -29.978 1.00 95.75 441 ALA A N 1
ATOM 2799 C CA . ALA A 1 441 ? 6.343 7.031 -30.651 1.00 95.75 441 ALA A CA 1
ATOM 2800 C C . ALA A 1 441 ? 7.763 7.327 -30.126 1.00 95.75 441 ALA A C 1
ATOM 2802 O O . ALA A 1 441 ? 8.457 8.185 -30.671 1.00 95.75 441 ALA A O 1
ATOM 2803 N N . GLY A 1 442 ? 8.204 6.624 -29.076 1.00 97.19 442 GLY A N 1
ATOM 2804 C CA . GLY A 1 442 ? 9.574 6.685 -28.579 1.00 97.19 442 GLY A CA 1
ATOM 2805 C C . GLY A 1 442 ? 10.582 5.954 -29.474 1.00 97.19 442 GLY A C 1
ATOM 2806 O O . GLY A 1 442 ? 10.357 5.704 -30.664 1.00 97.19 442 GLY A O 1
ATOM 2807 N N . ALA A 1 443 ? 11.720 5.601 -28.880 1.00 97.31 443 ALA A N 1
ATOM 2808 C CA . ALA A 1 443 ? 12.829 4.957 -29.574 1.00 97.31 443 ALA A CA 1
ATOM 2809 C C . ALA A 1 443 ? 13.188 3.577 -29.007 1.00 97.31 443 ALA A C 1
ATOM 2811 O O . ALA A 1 443 ? 13.036 3.299 -27.819 1.00 97.31 443 ALA A O 1
ATOM 2812 N N . LEU A 1 444 ? 13.741 2.730 -29.869 1.00 96.81 444 LEU A N 1
ATOM 2813 C CA . LEU A 1 444 ? 14.402 1.473 -29.550 1.00 96.81 444 LEU A CA 1
ATOM 2814 C C . LEU A 1 444 ? 15.876 1.623 -29.944 1.00 96.81 444 LEU A C 1
ATOM 2816 O O . LEU A 1 444 ? 16.189 1.828 -31.119 1.00 96.81 444 LEU A O 1
ATOM 2820 N N . ALA A 1 445 ? 16.783 1.596 -28.968 1.00 96.56 445 ALA A N 1
ATOM 2821 C CA . ALA A 1 445 ? 18.166 2.027 -29.175 1.00 96.56 445 ALA A CA 1
ATOM 2822 C C . ALA A 1 445 ? 19.189 1.233 -28.355 1.00 96.56 445 ALA A C 1
ATOM 2824 O O . ALA A 1 445 ? 18.845 0.352 -27.572 1.00 96.56 445 ALA A O 1
ATOM 2825 N N . GLY A 1 446 ? 20.465 1.576 -28.534 1.00 95.31 446 GLY A N 1
ATOM 2826 C CA . GLY A 1 446 ? 21.609 0.935 -27.891 1.00 95.31 446 GLY A CA 1
ATOM 2827 C C . GLY A 1 446 ? 22.481 0.180 -28.891 1.00 95.31 446 GLY A C 1
ATOM 2828 O O . GLY A 1 446 ? 22.383 0.406 -30.093 1.00 95.31 446 GLY A O 1
ATOM 2829 N N . ALA A 1 447 ? 23.355 -0.683 -28.374 1.00 96.00 447 ALA A N 1
ATOM 2830 C CA . ALA A 1 447 ? 24.324 -1.474 -29.146 1.00 96.00 447 ALA A CA 1
ATOM 2831 C C . ALA A 1 447 ? 24.162 -2.992 -28.922 1.00 96.00 447 ALA A C 1
ATOM 2833 O O . ALA A 1 447 ? 25.059 -3.782 -29.218 1.00 96.00 447 ALA A O 1
ATOM 2834 N N . GLY A 1 448 ? 23.042 -3.398 -28.320 1.00 96.94 448 GLY A N 1
ATOM 2835 C CA . GLY A 1 448 ? 22.678 -4.791 -28.100 1.00 96.94 448 GLY A CA 1
ATOM 2836 C C . GLY A 1 448 ? 21.971 -5.420 -29.296 1.00 96.94 448 GLY A C 1
ATOM 2837 O O . GLY A 1 448 ? 22.034 -4.932 -30.426 1.00 96.94 448 GLY A O 1
ATOM 2838 N N . THR A 1 449 ? 21.293 -6.534 -29.030 1.00 97.19 449 THR A N 1
ATOM 2839 C CA . THR A 1 449 ? 20.549 -7.298 -30.037 1.00 97.19 449 THR A CA 1
ATOM 2840 C C . THR A 1 449 ? 19.066 -7.392 -29.692 1.00 97.19 449 THR A C 1
ATOM 2842 O O . THR A 1 449 ? 18.693 -7.646 -28.551 1.00 97.19 449 THR A O 1
ATOM 2845 N N . VAL A 1 450 ? 18.208 -7.258 -30.695 1.00 97.38 450 VAL A N 1
ATOM 2846 C CA . VAL A 1 450 ? 16.790 -7.610 -30.637 1.00 97.38 450 VAL A CA 1
ATOM 2847 C C . VAL A 1 450 ? 16.588 -8.870 -31.470 1.00 97.38 450 VAL A C 1
ATOM 2849 O O . VAL A 1 450 ? 16.785 -8.858 -32.683 1.00 97.38 450 VAL A O 1
ATOM 2852 N N . GLN A 1 451 ? 16.188 -9.967 -30.831 1.00 96.62 451 GLN A N 1
ATOM 2853 C CA . GLN A 1 451 ? 15.717 -11.165 -31.522 1.00 96.62 451 GLN A CA 1
ATOM 2854 C C . GLN A 1 451 ? 14.215 -11.017 -31.768 1.00 96.62 451 GLN A C 1
ATOM 2856 O O . GLN A 1 451 ? 13.403 -11.330 -30.896 1.00 96.62 451 GLN A O 1
ATOM 2861 N N . ASN A 1 452 ? 13.850 -10.508 -32.946 1.00 95.50 452 ASN A N 1
ATOM 2862 C CA . ASN A 1 452 ? 12.464 -10.258 -33.309 1.00 95.50 452 ASN A CA 1
ATOM 2863 C C . ASN A 1 452 ? 11.868 -11.440 -34.085 1.00 95.50 452 ASN A C 1
ATOM 2865 O O . ASN A 1 452 ? 12.199 -11.659 -35.234 1.00 95.50 452 ASN A O 1
ATOM 2869 N N . THR A 1 453 ? 10.937 -12.181 -33.500 1.00 94.94 453 THR A N 1
ATOM 2870 C CA . THR A 1 453 ? 10.037 -13.091 -34.234 1.00 94.94 453 THR A CA 1
ATOM 2871 C C . THR A 1 453 ? 8.607 -12.553 -34.326 1.00 94.94 453 THR A C 1
ATOM 2873 O O . THR A 1 453 ? 7.745 -13.215 -34.894 1.00 94.94 453 THR A O 1
ATOM 2876 N N . GLY A 1 454 ? 8.352 -11.385 -33.731 1.00 94.12 454 GLY A N 1
ATOM 2877 C CA . GLY A 1 454 ? 7.082 -10.669 -33.764 1.00 94.12 454 GLY A CA 1
ATOM 2878 C C . GLY A 1 454 ? 7.140 -9.420 -34.648 1.00 94.12 454 GLY A C 1
ATOM 2879 O O . GLY A 1 454 ? 7.746 -9.422 -35.719 1.00 94.12 454 GLY A O 1
ATOM 2880 N N . VAL A 1 455 ? 6.503 -8.338 -34.199 1.00 93.94 455 VAL A N 1
ATOM 2881 C CA . VAL A 1 455 ? 6.368 -7.082 -34.954 1.00 93.94 455 VAL A CA 1
ATOM 2882 C C . VAL A 1 455 ? 7.090 -5.936 -34.253 1.00 93.94 455 VAL A C 1
ATOM 2884 O O . VAL A 1 455 ? 6.841 -5.675 -33.079 1.00 93.94 455 VAL A O 1
ATOM 2887 N N . VAL A 1 456 ? 7.885 -5.175 -35.007 1.00 94.44 456 VAL A N 1
ATOM 2888 C CA . VAL A 1 456 ? 8.311 -3.816 -34.640 1.00 94.44 456 VAL A CA 1
ATOM 2889 C C . VAL A 1 456 ? 7.503 -2.829 -35.486 1.00 94.44 456 VAL A C 1
ATOM 2891 O O . VAL A 1 456 ? 7.500 -2.909 -36.712 1.00 94.44 456 VAL A O 1
ATOM 2894 N N . SER A 1 457 ? 6.748 -1.943 -34.837 1.00 92.69 457 SER A N 1
ATOM 2895 C CA . SER A 1 457 ? 5.881 -0.958 -35.495 1.00 92.69 457 SER A CA 1
ATOM 2896 C C . SER A 1 457 ? 6.706 0.109 -36.227 1.00 92.69 457 SER A C 1
ATOM 2898 O O . SER A 1 457 ? 7.648 0.622 -35.627 1.00 92.69 457 SER A O 1
ATOM 2900 N N . PRO A 1 458 ? 6.323 0.553 -37.442 1.00 88.12 458 PRO A N 1
ATOM 2901 C CA . PRO A 1 458 ? 7.006 1.653 -38.137 1.00 88.12 458 PRO A CA 1
ATOM 2902 C C . PRO A 1 458 ? 6.867 3.009 -37.423 1.00 88.12 458 PRO A C 1
ATOM 2904 O O . PRO A 1 458 ? 7.560 3.958 -37.765 1.00 88.12 458 PRO A O 1
ATOM 2907 N N . THR A 1 459 ? 5.979 3.110 -36.428 1.00 89.81 459 THR A N 1
ATOM 2908 C CA . THR A 1 459 ? 5.862 4.282 -35.545 1.00 89.81 459 THR A CA 1
ATOM 2909 C C . THR A 1 459 ? 7.032 4.411 -34.565 1.00 89.81 459 THR A C 1
ATOM 2911 O O . THR A 1 459 ? 7.277 5.502 -34.061 1.00 89.81 459 THR A O 1
ATOM 2914 N N . LEU A 1 460 ? 7.722 3.304 -34.268 1.00 92.19 460 LEU A N 1
ATOM 2915 C CA . LEU A 1 460 ? 8.784 3.241 -33.270 1.00 92.19 460 LEU A CA 1
ATOM 2916 C C . LEU A 1 460 ? 10.134 3.536 -33.931 1.00 92.19 460 LEU A C 1
ATOM 2918 O O . LEU A 1 460 ? 10.538 2.850 -34.870 1.00 92.19 460 LEU A O 1
ATOM 2922 N N . THR A 1 461 ? 10.859 4.530 -33.420 1.00 95.25 461 THR A N 1
ATOM 2923 C CA . THR A 1 461 ? 12.156 4.919 -33.993 1.00 95.25 461 THR A CA 1
ATOM 2924 C C . THR A 1 461 ? 13.226 3.889 -33.633 1.00 95.25 461 THR A C 1
ATOM 2926 O O . THR A 1 461 ? 13.558 3.737 -32.462 1.00 95.25 461 THR A O 1
ATOM 2929 N N . VAL A 1 462 ? 13.816 3.199 -34.612 1.00 94.75 462 VAL A N 1
ATOM 2930 C CA . VAL A 1 462 ? 14.921 2.250 -34.371 1.00 94.75 462 VAL A CA 1
ATOM 2931 C C . VAL A 1 462 ? 16.265 2.930 -34.638 1.00 94.75 462 VAL A C 1
ATOM 2933 O O . VAL A 1 462 ? 16.521 3.401 -35.745 1.00 94.75 462 VAL A O 1
ATOM 2936 N N . ALA A 1 463 ? 17.137 2.994 -33.629 1.00 93.44 463 ALA A N 1
ATOM 2937 C CA . ALA A 1 463 ? 18.442 3.642 -33.756 1.00 93.44 463 ALA A CA 1
ATOM 2938 C C . ALA A 1 463 ? 19.464 2.756 -34.493 1.00 93.44 463 ALA A C 1
ATOM 2940 O O . ALA A 1 463 ? 19.583 1.564 -34.219 1.00 93.44 463 ALA A O 1
ATOM 2941 N N . ALA A 1 464 ? 20.280 3.363 -35.362 1.00 87.94 464 ALA A N 1
ATOM 2942 C CA . ALA A 1 464 ? 21.207 2.658 -36.258 1.00 87.94 464 ALA A CA 1
ATOM 2943 C C . ALA A 1 464 ? 22.314 1.824 -35.571 1.00 87.94 464 ALA A C 1
ATOM 2945 O O . ALA A 1 464 ? 22.946 1.003 -36.228 1.00 87.94 464 ALA A O 1
ATOM 2946 N N . GLY A 1 465 ? 22.568 2.028 -34.273 1.00 87.19 465 GLY A N 1
ATOM 2947 C CA . GLY A 1 465 ? 23.524 1.221 -33.502 1.00 87.19 465 GLY A CA 1
ATOM 2948 C C . GLY A 1 465 ? 22.988 -0.147 -33.060 1.00 87.19 465 GLY A C 1
ATOM 2949 O O . GLY A 1 465 ? 23.770 -0.990 -32.625 1.00 87.19 465 GLY A O 1
ATOM 2950 N N . LEU A 1 466 ? 21.674 -0.371 -33.160 1.00 92.69 466 LEU A N 1
ATOM 2951 C CA . LEU A 1 466 ? 21.011 -1.555 -32.627 1.00 92.69 466 LEU A CA 1
ATOM 2952 C C . LEU A 1 466 ? 20.929 -2.675 -33.669 1.00 92.69 466 LEU A C 1
ATOM 2954 O O . LEU A 1 466 ? 20.403 -2.486 -34.765 1.00 92.69 466 LEU A O 1
ATOM 2958 N N . SER A 1 467 ? 21.371 -3.878 -33.299 1.00 93.62 467 SER A N 1
ATOM 2959 C CA . SER A 1 467 ? 21.198 -5.064 -34.139 1.00 93.62 4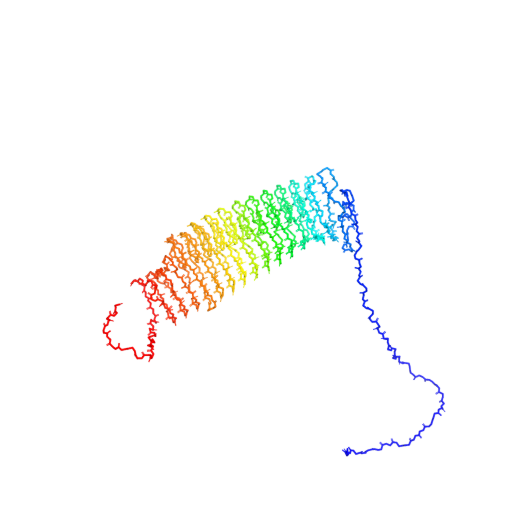67 SER A CA 1
ATOM 2960 C C . SER A 1 467 ? 19.785 -5.622 -33.973 1.00 93.62 467 SER A C 1
ATOM 2962 O O . SER A 1 467 ? 19.454 -6.157 -32.917 1.00 93.62 467 SER A O 1
ATOM 2964 N N . VAL A 1 468 ? 18.939 -5.525 -34.999 1.00 92.19 468 VAL A N 1
ATOM 2965 C CA . VAL A 1 468 ? 17.639 -6.218 -35.030 1.00 92.19 468 VAL A CA 1
ATOM 2966 C C . VAL A 1 468 ? 17.772 -7.424 -35.958 1.00 92.19 468 VAL A C 1
ATOM 2968 O O . VAL A 1 468 ? 18.175 -7.282 -37.114 1.00 92.19 468 VAL A O 1
ATOM 2971 N N . LEU A 1 469 ? 17.494 -8.618 -35.434 1.00 90.00 469 LEU A N 1
ATOM 2972 C CA . LEU A 1 469 ? 17.587 -9.896 -36.137 1.00 90.00 469 LEU A CA 1
ATOM 2973 C C . LEU A 1 469 ? 16.192 -10.462 -36.411 1.00 90.00 469 LEU A C 1
ATOM 2975 O O . LEU A 1 469 ? 15.301 -10.316 -35.575 1.00 90.00 469 LEU A O 1
ATOM 2979 N N . ARG A 1 470 ? 16.061 -11.206 -37.525 1.00 80.38 470 ARG A N 1
ATOM 2980 C CA . ARG A 1 470 ? 14.798 -11.792 -38.029 1.00 80.38 470 ARG A CA 1
ATOM 2981 C C . ARG A 1 470 ? 13.741 -10.712 -38.338 1.00 80.38 470 ARG A C 1
ATOM 2983 O O . ARG A 1 470 ? 12.586 -10.762 -37.924 1.00 80.38 470 ARG A O 1
ATOM 2990 N N . ASN A 1 471 ? 14.164 -9.711 -39.107 1.00 65.25 471 ASN A N 1
ATOM 2991 C CA . ASN A 1 471 ? 13.342 -8.573 -39.534 1.00 65.25 471 ASN A CA 1
ATOM 2992 C C . ASN A 1 471 ? 12.438 -8.967 -40.715 1.00 65.25 471 ASN A C 1
ATOM 2994 O O . ASN A 1 471 ? 12.466 -8.325 -41.763 1.00 65.25 471 ASN A O 1
ATOM 2998 N N . ASP A 1 472 ? 11.694 -10.064 -40.585 1.00 54.62 472 ASP A N 1
ATOM 2999 C CA . ASP A 1 472 ? 10.918 -10.640 -41.682 1.00 54.62 472 ASP A CA 1
ATOM 3000 C C . ASP A 1 472 ? 9.662 -9.793 -41.945 1.00 54.62 472 ASP A C 1
ATOM 3002 O O . ASP A 1 472 ? 8.582 -10.021 -41.395 1.00 54.62 472 ASP A O 1
ATOM 3006 N N . TYR A 1 473 ? 9.817 -8.769 -42.788 1.00 55.38 473 TYR A N 1
ATOM 3007 C CA . TYR A 1 473 ? 8.741 -7.869 -43.194 1.00 55.38 473 TYR A CA 1
ATOM 3008 C C . TYR A 1 473 ? 7.647 -8.631 -43.954 1.00 55.38 473 TYR A C 1
ATOM 3010 O O . TYR A 1 473 ? 7.752 -8.878 -45.158 1.00 55.38 473 TYR A O 1
ATOM 3018 N N . ARG A 1 474 ? 6.543 -8.958 -43.274 1.00 44.66 474 ARG A N 1
ATOM 3019 C CA . ARG A 1 474 ? 5.337 -9.462 -43.938 1.00 44.66 474 ARG A CA 1
ATOM 3020 C C . ARG A 1 474 ? 4.590 -8.313 -44.617 1.00 44.66 474 ARG A C 1
ATOM 3022 O O . ARG A 1 474 ? 3.653 -7.751 -44.055 1.00 44.66 474 ARG A O 1
ATOM 3029 N N . PHE A 1 475 ? 4.980 -8.003 -45.849 1.00 47.25 475 PHE A N 1
ATOM 3030 C CA . PHE A 1 475 ? 4.159 -7.196 -46.747 1.00 47.25 475 PHE A CA 1
ATOM 3031 C C . PHE A 1 475 ? 2.855 -7.945 -47.056 1.00 47.25 475 PHE A C 1
ATOM 3033 O O . PHE A 1 475 ? 2.872 -9.056 -47.586 1.00 47.25 475 PHE A O 1
ATOM 3040 N N . ALA A 1 476 ? 1.724 -7.332 -46.716 1.00 49.75 476 ALA A N 1
ATOM 3041 C CA . ALA A 1 476 ? 0.401 -7.755 -47.148 1.00 49.75 476 ALA A CA 1
ATOM 3042 C C . ALA A 1 476 ? -0.198 -6.615 -47.974 1.00 49.75 476 ALA A C 1
ATOM 3044 O O . ALA A 1 476 ? -0.440 -5.531 -47.449 1.00 49.75 476 ALA A O 1
ATOM 3045 N N . PHE A 1 477 ? -0.390 -6.857 -49.268 1.00 52.53 477 PHE A N 1
ATOM 3046 C CA . PHE A 1 477 ? -1.098 -5.933 -50.145 1.00 52.53 477 PHE A CA 1
ATOM 3047 C C . PHE A 1 477 ? -2.604 -6.130 -49.968 1.00 52.53 477 PHE A C 1
ATOM 3049 O O . PHE A 1 477 ? -3.073 -7.268 -49.884 1.00 52.53 477 PHE A O 1
ATOM 3056 N N . ASP A 1 478 ? -3.351 -5.030 -49.926 1.00 49.03 478 ASP A N 1
ATOM 3057 C CA . ASP A 1 478 ? -4.803 -5.067 -50.078 1.00 49.03 478 ASP A CA 1
ATOM 3058 C C . ASP A 1 478 ? -5.126 -5.566 -51.505 1.00 49.03 478 ASP A C 1
ATOM 3060 O O . ASP A 1 478 ? -4.590 -5.006 -52.465 1.00 49.03 478 ASP A O 1
ATOM 3064 N N . PRO A 1 479 ? -5.935 -6.629 -51.688 1.00 45.44 479 PRO A N 1
ATOM 3065 C CA . PRO A 1 479 ? -6.282 -7.140 -53.013 1.00 45.44 479 PRO A CA 1
ATOM 3066 C C . PRO A 1 479 ? -7.232 -6.232 -53.815 1.00 45.44 479 PRO A C 1
ATOM 3068 O O . PRO A 1 479 ? -7.580 -6.592 -54.941 1.00 45.44 479 PRO A O 1
ATOM 3071 N N . VAL A 1 480 ? -7.674 -5.084 -53.285 1.00 54.94 480 VAL A N 1
ATOM 3072 C CA . VAL A 1 480 ? -8.419 -4.081 -54.066 1.00 54.94 480 VAL A CA 1
ATOM 3073 C C . VAL A 1 480 ? -7.525 -3.498 -55.178 1.00 54.94 480 VAL A C 1
ATOM 3075 O O . VAL A 1 480 ? -6.479 -2.924 -54.872 1.00 54.94 480 VAL A O 1
ATOM 3078 N N . PRO A 1 481 ? -7.927 -3.560 -56.467 1.00 48.81 481 PRO A N 1
ATOM 3079 C CA . PRO A 1 481 ? -7.173 -2.949 -57.563 1.00 48.81 481 PRO A CA 1
ATOM 3080 C C . PRO A 1 481 ? -7.208 -1.411 -57.502 1.00 48.81 481 PRO A C 1
ATOM 3082 O O . PRO A 1 481 ? -8.051 -0.755 -58.117 1.00 48.81 481 PRO A O 1
ATOM 3085 N N . GLY A 1 482 ? -6.281 -0.826 -56.744 1.00 50.31 482 GLY A N 1
ATOM 3086 C CA . GLY A 1 482 ? -6.013 0.608 -56.736 1.00 50.31 482 GLY A CA 1
ATOM 3087 C C . GLY A 1 482 ? -5.318 1.034 -58.029 1.00 50.31 482 GLY A C 1
ATOM 3088 O O . GLY A 1 482 ? -4.196 0.616 -58.294 1.00 50.31 482 GLY A O 1
ATOM 3089 N N . ASN A 1 483 ? -6.000 1.857 -58.827 1.00 46.09 483 ASN A N 1
ATOM 3090 C CA . ASN A 1 483 ? -5.525 2.391 -60.106 1.00 46.09 483 ASN A CA 1
ATOM 3091 C C . ASN A 1 483 ? -4.111 3.006 -60.001 1.00 46.09 483 ASN A C 1
ATOM 3093 O O . ASN A 1 483 ? -3.854 3.807 -59.100 1.00 46.09 483 ASN A O 1
ATOM 3097 N N . GLU A 1 484 ? -3.212 2.675 -60.933 1.00 49.16 484 GLU A N 1
ATOM 3098 C CA . GLU A 1 484 ? -1.836 3.179 -60.915 1.00 49.16 484 GLU A CA 1
ATOM 3099 C C . GLU A 1 484 ? -1.779 4.693 -61.179 1.00 49.16 484 GLU A C 1
ATOM 3101 O O . GLU A 1 484 ? -1.999 5.164 -62.295 1.00 49.16 484 GLU A O 1
ATOM 3106 N N . SER A 1 485 ? -1.372 5.466 -60.172 1.00 41.88 485 SER A N 1
ATOM 3107 C CA . SER A 1 485 ? -0.764 6.781 -60.390 1.00 41.88 485 SER A CA 1
ATOM 3108 C C . SER A 1 485 ? 0.359 7.012 -59.383 1.00 41.88 485 SER A C 1
ATOM 3110 O O . SER A 1 485 ? 0.126 7.048 -58.176 1.00 41.88 485 SER A O 1
ATOM 3112 N N . ALA A 1 486 ? 1.577 7.132 -59.909 1.00 44.91 486 ALA A N 1
ATOM 3113 C CA . ALA A 1 486 ? 2.848 7.132 -59.193 1.00 44.91 486 ALA A CA 1
ATOM 3114 C C . ALA A 1 486 ? 2.913 8.004 -57.921 1.00 44.91 486 ALA A C 1
ATOM 3116 O O . ALA A 1 486 ? 2.619 9.197 -57.944 1.00 44.91 486 ALA A O 1
ATOM 3117 N N . GLY A 1 487 ? 3.452 7.417 -56.848 1.00 35.69 487 GLY A N 1
ATOM 3118 C CA . GLY A 1 487 ? 3.864 8.114 -55.631 1.00 35.69 487 GLY A CA 1
ATOM 3119 C C . GLY A 1 487 ? 4.911 7.293 -54.880 1.00 35.69 487 GLY A C 1
ATOM 3120 O O . GLY A 1 487 ? 4.569 6.380 -54.137 1.00 35.69 487 GLY A O 1
ATOM 3121 N N . THR A 1 488 ? 6.196 7.580 -55.099 1.00 38.94 488 THR A N 1
ATOM 3122 C CA . THR A 1 488 ? 7.311 6.894 -54.424 1.00 38.94 488 THR A CA 1
ATOM 3123 C C . THR A 1 488 ? 7.281 7.132 -52.915 1.00 38.94 488 THR A C 1
ATOM 3125 O O . THR A 1 488 ? 7.476 8.268 -52.479 1.00 38.94 488 THR A O 1
ATOM 3128 N N . ALA A 1 489 ? 7.123 6.068 -52.127 1.00 34.12 489 ALA A N 1
ATOM 3129 C CA . ALA A 1 489 ? 7.396 6.094 -50.694 1.00 34.12 489 ALA A CA 1
ATOM 3130 C C . ALA A 1 489 ? 8.912 6.002 -50.430 1.00 34.12 489 ALA A C 1
ATOM 3132 O O . ALA A 1 489 ? 9.627 5.286 -51.137 1.00 34.12 489 ALA A O 1
ATOM 3133 N N . ARG A 1 490 ? 9.379 6.737 -49.418 1.00 33.06 490 ARG A N 1
ATOM 3134 C CA . ARG A 1 490 ? 10.697 6.590 -48.783 1.00 33.06 490 ARG A CA 1
ATOM 3135 C C . ARG A 1 490 ? 10.518 5.974 -47.404 1.00 33.06 490 ARG A C 1
ATOM 3137 O O . ARG A 1 490 ? 9.462 6.267 -46.804 1.00 33.06 490 ARG A O 1
#

pLDDT: mean 90.24, std 18.89, range [28.06, 98.94]

Radius of gyration: 31.3 Å; chains: 1; bounding box: 74×90×94 Å

Sequence (490 aa):
MQELRGRLGRPLTLRKLWPVLAAALLTAAWIILPASPVIAATTEVGTPGELAAAFGKANGDGVVRLTADITVTATDEAIMVPAGREAVLDLTGHALTITGRDRGAGLGVPERASLIIRDSAGGGTLTAQGAPGGAGIGGGDNAGAGKITVESGTVSATGGTSGAAIGGGYLGGGGTIMITGGTVSAAGGEYGAGIGGGQGGASGMITINGGTVGARGGNRAAGLGGNVATPAGAIMINGGAVTATGGPAGAGIGGGIENPGGRIMINDGTVTATGGAESAGIGGGWNGAGGEVTIAGGTIAAMGGRTGAGIGGGTEGAGGTTMITGGTVTADGADFAAGIGGGNGTGGTAGTITINGGTVRATAQRGAGIGGGDLAAGGTVIIGAGADVTASSVTGSAIGAGAGSTGFGSLSNAGTVTIDSGTLLVPAGATLMNSGRLAGAGALAGAGTVQNTGVVSPTLTVAAGLSVLRNDYRFAFDPVPGNESAGTAR

Organism: NCBI:txid682979

Foldseek 3Di:
DDDDDDDDDDDDDDDDDDDDDDDDDDPPDPPPDPPDPLPQAEQEDAELVSQQVCQQPAAPSHAYEYPEAYAAELPGHAAAHDALGEYEYEQQLYEYEFEAHDQEWSHEAFANYYYEYAHPNDNGEYFFEGDAQYESHAEGRLTWGAHYEYQEDAYHFEYHAQAWRQIEGNLYWRHHYEYQEYHYAFHYHAQYWSRAYGHNYFGHAAEYQEYAYFFEYHAQEWSHAEGHPYWGEHHEYNEYHEFFEYHAQYWSQTYGHLYWRYHAEYQEYHYFFEYHQQEWSAIYGRNYWRHEAEYEEYAEAQYYHQFYWSHTGGHLYWRAEYHYNEYAYFFELEEWFWSHTFTHDASRWRHAYEHAAYEYFFEYAFFASRTGTNQYWGAHYHYHAHYHYEFEYNQQASATGGNNDDRRHEAAHNHEYEHQEEEHEQEDPGEYEAQYEYHHQYEYDYQYEYAHNHYYDPNYHYDPNYHYPPNPDPDDDDPPPDDDDDDDDD

Secondary structure (DSSP, 8-state):
--------------------------------PPPPP--PEEEEE-SHHHHHHHHTT--SSEEEEESS-EEE-TTS---BPPTT-EEEEE-TT-EEEEEPPTTS-SEE-BTT-EEEEE-SSS--EEEEEPPTT--SEE--TT--B-EEEE-SSEEEEE--TT--SEE--TT----EEEE-SSEEEEE--TT--SEEPPTTS---EEEE-SSEEEEE--TT--SEE-BTTB---EEEE-SSEEEEE--TT--SEE--TT----EEEE-SSEEEEE--TTS-SEE--TT----EEEE-SSEEEEE--TTS-SEE--TT----EEEE-SSEEEEE-TTTS-SEE--SSSS----EEEEEEEEEEEEESSS-SEE--TTS---EEEEEEEEEEEEEESSSBSEE--TT-----EEEESSEEEE-SSEEEE-TT-EEEESSEEEESSEEEESSEEEESSEE-TTSEEPTTSEEE---------SS----------